Protein AF-A0A1Y1ZRS2-F1 (afdb_monomer)

Foldseek 3Di:
DDDDDDDPDDDDPDPFDADPVCRPDTDDPPDDDDAQVNLVVVLVVLVVVLVVLLVVLVVVLVVLVVVLVVCVVPVDPPQDDPVVLVVNLVSLLVNLVSLVSSLCSLVPPNHDPVSVCVCVVVVSLVSCCPRNADSVLVSLVSPPPSSLVSNVVSLVSQLVSLVVCCVRPVVPVLSSLQSQLVSLVSQLVSDDDDPVSNLVSLVRSLVSLVVSCVVVVQALVSLQSNLVSCPPPLLSNLLSLLSQLVRNHHDPCSLVVCCLSACVLCVNDDPDDSVDDDQLSSLLSQLLSCLLVVNDDVSNVVSLVSNLVCPVVVCVVCQLCLLVSLLSSLSSLVSQLQSSVDVLRPLVVLVVVVVCVVVVHDPDPDDDDNDDPPSNCPSNLSSCCSNQSSLVSLLLPPPRPSSVNNNLSVVVVCLVVLVSVLVVCVVSVHDVLVNVLSVLSVPPPPPPPDPPPDPDDDDDDPPPPPPDVPVVVVSSLSSVLSSLVSNCVVDPVNVDPVSVVVSVVSVVVVVVVVPDDDDDDDPDDDDD

Radius of gyration: 30.7 Å; Cα contacts (8 Å, |Δi|>4): 451; chains: 1; bounding box: 69×71×108 Å

Nearest PDB structures (foldseek):
  7ajl-assembly1_AAA  TM=1.093E-01  e=3.041E+00  Mus musculus

Structure (mmCIF, N/CA/C/O backbone):
data_AF-A0A1Y1ZRS2-F1
#
_entry.id   AF-A0A1Y1ZRS2-F1
#
loop_
_atom_site.group_PDB
_atom_site.id
_atom_site.type_symbol
_atom_site.label_atom_id
_atom_site.label_alt_id
_atom_site.label_comp_id
_atom_site.label_asym_id
_atom_site.label_entity_id
_atom_site.label_seq_id
_atom_site.pdbx_PDB_ins_code
_atom_site.Cartn_x
_atom_site.Cartn_y
_atom_site.Cartn_z
_atom_site.occupancy
_atom_site.B_iso_or_equiv
_atom_site.auth_seq_id
_atom_site.auth_comp_id
_atom_site.auth_asym_id
_atom_site.auth_atom_id
_atom_site.pdbx_PDB_model_num
ATOM 1 N N . MET A 1 1 ? 38.787 -7.625 -60.503 1.00 38.50 1 MET A N 1
ATOM 2 C CA . MET A 1 1 ? 38.310 -6.746 -59.415 1.00 38.50 1 MET A CA 1
ATOM 3 C C . MET A 1 1 ? 37.229 -7.522 -58.688 1.00 38.50 1 MET A C 1
ATOM 5 O O . MET A 1 1 ? 36.082 -7.501 -59.104 1.00 38.50 1 MET A O 1
ATOM 9 N N . GLU A 1 2 ? 37.637 -8.298 -57.689 1.00 30.05 2 GLU A N 1
ATOM 10 C CA . GLU A 1 2 ? 36.746 -9.079 -56.831 1.00 30.05 2 GLU A CA 1
ATOM 11 C C . GLU A 1 2 ? 36.833 -8.502 -55.417 1.00 30.05 2 GLU A C 1
ATOM 13 O O . GLU A 1 2 ? 37.916 -8.233 -54.898 1.00 30.05 2 GLU A O 1
ATOM 18 N N . SER A 1 3 ? 35.666 -8.236 -54.846 1.00 28.27 3 SER A N 1
ATOM 19 C CA . SER A 1 3 ? 35.430 -7.709 -53.504 1.00 28.27 3 SER A CA 1
ATOM 20 C C . SER A 1 3 ? 35.756 -8.744 -52.415 1.00 28.27 3 SER A C 1
ATOM 22 O O . SER A 1 3 ? 35.390 -9.908 -52.588 1.00 28.27 3 SER A O 1
ATOM 24 N N . PRO A 1 4 ? 36.347 -8.366 -51.264 1.00 35.00 4 PRO A N 1
ATOM 25 C CA . PRO A 1 4 ? 36.578 -9.309 -50.177 1.00 35.00 4 PRO A CA 1
ATOM 26 C C . PRO A 1 4 ? 35.286 -9.565 -49.384 1.00 35.00 4 PRO A C 1
ATOM 28 O O . PRO A 1 4 ? 34.608 -8.631 -48.956 1.00 35.00 4 PRO A O 1
ATOM 31 N N . GLN A 1 5 ? 34.966 -10.844 -49.167 1.00 31.56 5 GLN A N 1
ATOM 32 C CA . GLN A 1 5 ? 33.966 -11.300 -48.196 1.00 31.56 5 GLN A CA 1
ATOM 33 C C . GLN A 1 5 ? 34.457 -11.093 -46.748 1.00 31.56 5 GLN A C 1
ATOM 35 O O . GLN A 1 5 ? 35.660 -11.180 -46.495 1.00 31.56 5 GLN A O 1
ATOM 40 N N . PRO A 1 6 ? 33.555 -10.877 -45.772 1.00 34.75 6 PRO A N 1
ATOM 41 C CA . PRO A 1 6 ? 33.930 -10.724 -44.372 1.00 34.75 6 PRO A CA 1
ATOM 42 C C . PRO A 1 6 ? 34.241 -12.081 -43.721 1.00 34.75 6 PRO A C 1
ATOM 44 O O . PRO A 1 6 ? 33.415 -12.995 -43.690 1.00 34.75 6 PRO A O 1
ATOM 47 N N . THR A 1 7 ? 35.440 -12.196 -43.155 1.00 30.86 7 THR A N 1
ATOM 48 C CA . THR A 1 7 ? 35.929 -13.363 -42.416 1.00 30.86 7 THR A CA 1
ATOM 49 C C . THR A 1 7 ? 35.146 -13.540 -41.112 1.00 30.86 7 THR A C 1
ATOM 51 O O . THR A 1 7 ? 35.403 -12.876 -40.109 1.00 30.86 7 THR A O 1
ATOM 54 N N . ARG A 1 8 ? 34.186 -14.468 -41.099 1.00 33.16 8 ARG A N 1
ATOM 55 C CA . ARG A 1 8 ? 33.552 -14.968 -39.873 1.00 33.16 8 ARG A CA 1
ATOM 56 C C . ARG A 1 8 ? 34.596 -15.797 -39.117 1.00 33.16 8 ARG A C 1
ATOM 58 O O . ARG A 1 8 ? 34.871 -16.930 -39.502 1.00 33.16 8 ARG A O 1
ATOM 65 N N . GLN A 1 9 ? 35.218 -15.223 -38.085 1.00 35.22 9 GLN A N 1
ATOM 66 C CA . GLN A 1 9 ? 36.127 -15.944 -37.186 1.00 35.22 9 GLN A CA 1
ATOM 67 C C . GLN A 1 9 ? 35.420 -17.192 -36.636 1.00 35.22 9 GLN A C 1
ATOM 69 O O . GLN A 1 9 ? 34.494 -17.097 -35.829 1.00 35.22 9 GLN A O 1
ATOM 74 N N . LEU A 1 10 ? 35.853 -18.370 -37.094 1.00 34.28 10 LEU A N 1
ATOM 75 C CA . LEU A 1 10 ? 35.537 -19.639 -36.456 1.00 34.28 10 LEU A CA 1
ATOM 76 C C . LEU A 1 10 ? 36.067 -19.590 -35.018 1.00 34.28 10 LEU A C 1
ATOM 78 O O . LEU A 1 10 ? 37.271 -19.446 -34.802 1.00 34.28 10 LEU A O 1
ATOM 82 N N . ARG A 1 11 ? 35.171 -19.733 -34.035 1.00 34.66 11 ARG A N 1
ATOM 83 C CA . ARG A 1 11 ? 35.558 -20.115 -32.672 1.00 34.66 11 ARG A CA 1
ATOM 84 C C . ARG A 1 11 ? 36.369 -21.408 -32.768 1.00 34.66 11 ARG A C 1
ATOM 86 O O . ARG A 1 11 ? 35.860 -22.417 -33.247 1.00 34.66 11 ARG A O 1
ATOM 93 N N . LEU A 1 12 ? 37.618 -21.349 -32.319 1.00 38.22 12 LEU A N 1
ATOM 94 C CA . LEU A 1 12 ? 38.467 -22.509 -32.080 1.00 38.22 12 LEU A CA 1
ATOM 95 C C . LEU A 1 12 ? 37.709 -23.516 -31.202 1.00 38.22 12 LEU A C 1
ATOM 97 O O . LEU A 1 12 ? 37.291 -23.183 -30.095 1.00 38.22 12 LEU A O 1
ATOM 101 N N . LEU A 1 13 ? 37.530 -24.737 -31.706 1.00 39.84 13 LEU A N 1
ATOM 102 C CA . LEU A 1 13 ? 37.181 -25.901 -30.897 1.00 39.84 13 LEU A CA 1
ATOM 103 C C . LEU A 1 13 ? 38.354 -26.145 -29.935 1.00 39.84 13 LEU A C 1
ATOM 105 O O . LEU A 1 13 ? 39.411 -26.610 -30.360 1.00 39.84 13 LEU A O 1
ATOM 109 N N . GLU A 1 14 ? 38.209 -25.777 -28.660 1.00 50.62 14 GLU A N 1
ATOM 110 C CA . GLU A 1 14 ? 39.170 -26.187 -27.632 1.00 50.62 14 GLU A CA 1
ATOM 111 C C . GLU A 1 14 ? 39.166 -27.727 -27.522 1.00 50.62 14 GLU A C 1
ATOM 113 O O . GLU A 1 14 ? 38.092 -28.335 -27.556 1.00 50.62 14 GLU A O 1
ATOM 118 N N . PRO A 1 15 ? 40.335 -28.385 -27.386 1.00 53.47 15 PRO A N 1
ATOM 119 C CA . PRO A 1 15 ? 40.396 -29.830 -27.188 1.00 53.47 15 PRO A CA 1
ATOM 120 C C . PRO A 1 15 ? 39.608 -30.226 -25.936 1.00 53.47 15 PRO A C 1
ATOM 122 O O . PRO A 1 15 ? 39.840 -29.663 -24.865 1.00 53.47 15 PRO A O 1
ATOM 125 N N . GLN A 1 16 ? 38.703 -31.203 -26.058 1.00 56.06 16 GLN A N 1
ATOM 126 C CA . GLN A 1 16 ? 37.987 -31.787 -24.921 1.00 56.06 16 GLN A CA 1
ATOM 127 C C . GLN A 1 16 ? 39.010 -32.360 -23.931 1.00 56.06 16 GLN A C 1
ATOM 129 O O . GLN A 1 16 ? 39.663 -33.368 -24.201 1.00 56.06 16 GLN A O 1
ATOM 134 N N . ARG A 1 17 ? 39.204 -31.674 -22.802 1.00 58.00 17 ARG A N 1
ATOM 135 C CA . ARG A 1 17 ? 40.087 -32.130 -21.726 1.00 58.00 17 ARG A CA 1
ATOM 136 C C . ARG A 1 17 ? 39.288 -33.049 -20.805 1.00 58.00 17 ARG A C 1
ATOM 138 O O . ARG A 1 17 ? 38.226 -32.668 -20.320 1.00 58.00 17 ARG A O 1
ATOM 145 N N . TYR A 1 18 ? 39.822 -34.236 -20.548 1.00 62.06 18 TYR A N 1
ATOM 146 C CA . TYR A 1 18 ? 39.264 -35.210 -19.612 1.00 62.06 18 TYR A CA 1
ATOM 147 C C . TYR A 1 18 ? 40.159 -35.288 -18.369 1.00 62.06 18 TYR A C 1
ATOM 149 O O . TYR A 1 18 ? 41.384 -35.286 -18.501 1.00 62.06 18 TYR A O 1
ATOM 157 N N . ASP A 1 19 ? 39.568 -35.350 -17.169 1.00 64.88 19 ASP A N 1
ATOM 158 C CA . ASP A 1 19 ? 40.315 -35.712 -15.956 1.00 64.88 19 ASP A CA 1
ATOM 159 C C . ASP A 1 19 ? 40.485 -37.242 -15.952 1.00 64.88 19 ASP A C 1
ATOM 161 O O . ASP A 1 19 ? 39.478 -37.956 -15.947 1.00 64.88 19 ASP A O 1
ATOM 165 N N . PRO A 1 20 ? 41.718 -37.782 -15.946 1.00 69.44 20 PRO A N 1
ATOM 166 C CA . PRO A 1 20 ? 41.944 -39.227 -15.947 1.00 69.44 20 PRO A CA 1
ATOM 167 C C . PRO A 1 20 ? 41.357 -39.946 -14.720 1.00 69.44 20 PRO A C 1
ATOM 169 O O . PRO A 1 20 ? 41.179 -41.161 -14.764 1.00 69.44 20 PRO A O 1
ATOM 172 N N . ARG A 1 21 ? 41.015 -39.227 -13.639 1.00 74.19 21 ARG A N 1
ATOM 173 C CA . 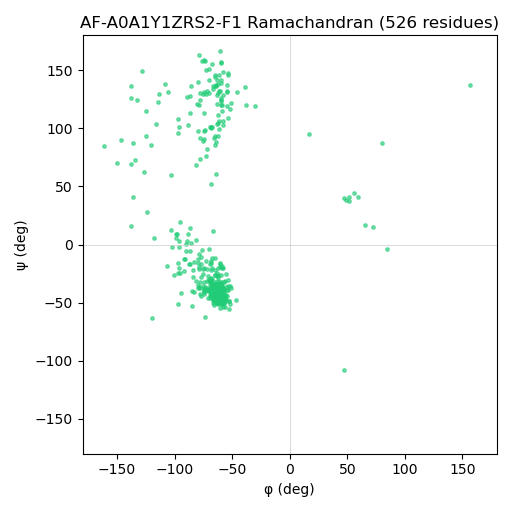ARG A 1 21 ? 40.312 -39.780 -12.466 1.00 74.19 21 ARG A CA 1
ATOM 174 C C . ARG A 1 21 ? 38.808 -39.958 -12.693 1.00 74.19 21 ARG A C 1
ATOM 176 O O . ARG A 1 21 ? 38.189 -40.749 -11.990 1.00 74.19 21 ARG A O 1
ATOM 183 N N . TYR A 1 22 ? 38.229 -39.248 -13.663 1.00 74.25 22 TYR A N 1
ATOM 184 C CA . TYR A 1 22 ? 36.795 -39.253 -13.966 1.00 74.25 22 TYR A CA 1
ATOM 185 C C . TYR A 1 22 ? 36.551 -39.287 -15.487 1.00 74.25 22 TYR A C 1
ATOM 187 O O . TYR A 1 22 ? 36.058 -38.318 -16.064 1.00 74.25 22 TYR A O 1
ATOM 195 N N . PRO A 1 23 ? 36.857 -40.410 -16.158 1.00 65.19 23 PRO A N 1
ATOM 196 C CA . PRO A 1 23 ? 36.870 -40.507 -17.623 1.00 65.19 23 PRO A CA 1
ATOM 197 C C . PRO A 1 23 ? 35.499 -40.319 -18.302 1.00 65.19 23 PRO A C 1
ATOM 199 O O . PRO A 1 23 ? 35.442 -40.152 -19.517 1.00 65.19 23 PRO A O 1
ATOM 202 N N . GLY A 1 24 ? 34.398 -40.322 -17.541 1.00 73.56 24 GLY A N 1
ATOM 203 C CA . GLY A 1 24 ? 33.043 -40.043 -18.034 1.00 73.56 24 GLY A CA 1
ATOM 204 C C . GLY A 1 24 ? 32.569 -38.594 -17.857 1.00 73.56 24 GLY A C 1
ATOM 205 O O . GLY A 1 24 ? 31.453 -38.280 -18.262 1.00 73.56 24 GLY A O 1
ATOM 206 N N . LEU A 1 25 ? 33.372 -37.718 -17.241 1.00 70.75 25 LEU A N 1
ATOM 207 C CA . LEU A 1 25 ? 33.006 -36.328 -16.958 1.00 70.75 25 LEU A CA 1
ATOM 208 C C . LEU A 1 25 ? 33.886 -35.367 -17.767 1.00 70.75 25 LEU A C 1
ATOM 210 O O . LEU A 1 25 ? 35.113 -35.379 -17.666 1.00 70.75 25 LEU A O 1
ATOM 214 N N . LEU A 1 26 ? 33.243 -34.517 -18.570 1.00 75.56 26 LEU A N 1
ATOM 215 C CA . LEU A 1 26 ? 33.909 -33.426 -19.278 1.00 75.56 26 LEU A CA 1
ATOM 216 C C . LEU A 1 26 ? 34.349 -32.361 -18.266 1.00 75.56 26 LEU A C 1
ATOM 218 O O . LEU A 1 26 ? 33.545 -31.918 -17.444 1.00 75.56 26 LEU A O 1
ATOM 222 N N . LEU A 1 27 ? 35.613 -31.931 -18.336 1.00 69.50 27 LEU A N 1
ATOM 223 C CA . LEU A 1 27 ? 36.078 -30.786 -17.554 1.00 69.50 27 LEU A CA 1
ATOM 224 C C . LEU A 1 27 ? 35.322 -29.529 -17.993 1.00 69.50 27 LEU A C 1
ATOM 226 O O . LEU A 1 27 ? 35.074 -29.333 -19.186 1.00 69.50 27 LEU A O 1
ATOM 230 N N . GLN A 1 28 ? 34.973 -28.666 -17.033 1.00 65.94 28 GLN A N 1
ATOM 231 C CA . GLN A 1 28 ? 34.418 -27.357 -17.366 1.00 65.94 28 GLN A CA 1
ATOM 232 C C . GLN A 1 28 ? 35.379 -26.630 -18.326 1.00 65.94 28 GLN A C 1
ATOM 234 O O . GLN A 1 28 ? 36.585 -26.595 -18.055 1.00 65.94 28 GLN A O 1
ATOM 239 N N . PRO A 1 29 ? 34.878 -26.066 -19.444 1.00 70.81 29 PRO A N 1
ATOM 240 C CA . PRO A 1 29 ? 35.683 -25.228 -20.325 1.00 70.81 29 PRO A CA 1
ATOM 241 C C . PRO A 1 29 ? 36.343 -24.104 -19.526 1.00 70.81 29 PRO A C 1
ATOM 243 O O . PRO A 1 29 ? 35.757 -23.611 -18.560 1.00 70.81 29 PRO A O 1
ATOM 246 N N . ASN A 1 30 ? 37.541 -23.671 -19.926 1.00 60.16 30 ASN A N 1
ATOM 247 C CA . ASN A 1 30 ? 38.235 -22.586 -19.236 1.00 60.16 30 ASN A CA 1
ATOM 248 C C . ASN A 1 30 ? 37.442 -21.277 -19.386 1.00 60.16 30 ASN A C 1
ATOM 250 O O . ASN A 1 30 ? 37.628 -20.529 -20.347 1.00 60.16 30 ASN A O 1
ATOM 254 N N . SER A 1 31 ? 36.579 -20.957 -18.425 1.00 66.69 31 SER A N 1
ATOM 255 C CA . SER A 1 31 ? 35.955 -19.642 -18.344 1.00 66.69 31 SER A CA 1
ATOM 256 C C . SER A 1 31 ? 37.002 -18.653 -17.835 1.00 66.69 31 SER A C 1
ATOM 258 O O . SER A 1 31 ? 37.261 -18.576 -16.632 1.00 66.69 31 SER A O 1
ATOM 260 N N . ARG A 1 32 ? 37.649 -17.903 -18.736 1.00 69.56 32 ARG A N 1
ATOM 261 C CA . ARG A 1 32 ? 38.463 -16.756 -18.309 1.00 69.56 32 ARG A CA 1
ATOM 262 C C . ARG A 1 32 ? 37.538 -15.773 -17.576 1.00 69.56 32 ARG A C 1
ATOM 264 O O . ARG A 1 32 ? 36.533 -15.377 -18.168 1.00 69.56 32 ARG A O 1
ATOM 271 N N . PRO A 1 33 ? 37.831 -15.393 -16.321 1.00 76.81 33 PRO A N 1
ATOM 272 C CA . PRO A 1 33 ? 36.988 -14.454 -15.594 1.00 76.81 33 PRO A CA 1
ATOM 273 C C . PRO A 1 33 ? 37.004 -13.095 -16.303 1.00 76.81 33 PRO A C 1
ATOM 275 O O . PRO A 1 33 ? 38.060 -12.633 -16.738 1.00 76.81 33 PRO A O 1
ATOM 278 N N . ILE A 1 34 ? 35.834 -12.464 -16.430 1.00 85.44 34 ILE A N 1
ATOM 279 C CA . ILE A 1 34 ? 35.708 -11.125 -17.019 1.00 85.44 34 ILE A CA 1
ATOM 280 C C . ILE A 1 34 ? 36.504 -10.107 -16.192 1.00 85.44 34 ILE A C 1
ATOM 282 O O . ILE A 1 34 ? 36.398 -10.080 -14.960 1.00 85.44 34 ILE A O 1
ATOM 286 N N . SER A 1 35 ? 37.310 -9.272 -16.855 1.00 89.31 35 SER A N 1
ATOM 287 C CA . SER A 1 35 ? 38.054 -8.214 -16.166 1.00 89.31 35 SER A CA 1
ATOM 288 C C . SER A 1 35 ? 37.143 -7.035 -15.805 1.00 89.31 35 SER A C 1
ATOM 290 O O . SER A 1 35 ? 36.103 -6.814 -16.428 1.00 89.31 35 SER A O 1
ATOM 292 N N . GLN A 1 36 ? 37.542 -6.235 -14.812 1.00 91.19 36 GLN A N 1
ATOM 293 C CA . GLN A 1 36 ? 36.793 -5.027 -14.437 1.00 91.19 36 GLN A CA 1
ATOM 294 C C . GLN A 1 36 ? 36.692 -4.020 -15.588 1.00 91.19 36 GLN A C 1
ATOM 296 O O . GLN A 1 36 ? 35.658 -3.379 -15.752 1.00 91.19 36 GLN A O 1
ATOM 301 N N . GLU A 1 37 ? 37.747 -3.897 -16.391 1.00 90.88 37 GLU A N 1
ATOM 302 C CA . GLU A 1 37 ? 37.790 -2.999 -17.547 1.00 90.88 37 GLU A CA 1
ATOM 303 C C . GLU A 1 37 ? 36.840 -3.459 -18.654 1.00 90.88 37 GLU A C 1
ATOM 305 O O . GLU A 1 37 ? 36.079 -2.650 -19.187 1.00 90.88 37 GLU A O 1
ATOM 310 N N . GLN A 1 38 ? 36.826 -4.765 -18.948 1.00 92.69 38 GLN A N 1
ATOM 311 C CA . GLN A 1 38 ? 35.884 -5.350 -19.900 1.00 92.69 38 GLN A CA 1
ATOM 312 C C . GLN A 1 38 ? 34.450 -5.119 -19.431 1.00 92.69 38 GLN A C 1
ATOM 314 O O . GLN A 1 38 ? 33.648 -4.558 -20.171 1.00 92.69 38 GLN A O 1
ATOM 319 N N . LEU A 1 39 ? 34.146 -5.433 -18.173 1.00 93.88 39 LEU A N 1
ATOM 320 C CA . LEU A 1 39 ? 32.812 -5.221 -17.621 1.00 93.88 39 LEU A CA 1
ATOM 321 C C . LEU A 1 39 ? 32.394 -3.740 -17.640 1.00 93.88 39 LEU A C 1
ATOM 323 O O . LEU A 1 39 ? 31.247 -3.426 -17.949 1.00 93.88 39 LEU A O 1
ATOM 327 N N . ALA A 1 40 ? 33.315 -2.813 -17.363 1.00 94.56 40 ALA A N 1
ATOM 328 C CA . ALA A 1 40 ? 33.042 -1.381 -17.464 1.00 94.56 40 ALA A CA 1
ATOM 329 C C . ALA A 1 40 ? 32.733 -0.946 -18.908 1.00 94.56 40 ALA A C 1
ATOM 331 O O . ALA A 1 40 ? 31.838 -0.122 -19.115 1.00 94.56 40 ALA A O 1
ATOM 332 N N . SER A 1 41 ? 33.435 -1.501 -19.904 1.00 94.88 41 SER A N 1
ATOM 333 C CA . SER A 1 41 ? 33.127 -1.250 -21.318 1.00 94.88 41 SER A CA 1
ATOM 334 C C . SER A 1 41 ? 31.765 -1.812 -21.733 1.00 94.88 41 SER A C 1
ATOM 336 O O . SER A 1 41 ? 31.012 -1.105 -22.404 1.00 94.88 41 SER A O 1
ATOM 338 N N . GLU A 1 42 ? 31.402 -3.006 -21.255 1.00 95.06 42 GLU A N 1
ATOM 339 C CA . GLU A 1 42 ? 30.095 -3.621 -21.512 1.00 95.06 42 GLU A CA 1
ATOM 340 C C . GLU A 1 42 ? 28.961 -2.787 -20.911 1.00 95.06 42 GLU A C 1
ATOM 342 O O . GLU A 1 42 ? 28.048 -2.379 -21.625 1.00 95.06 42 GLU A O 1
ATOM 347 N N . VAL A 1 43 ? 29.054 -2.411 -19.629 1.00 96.38 43 VAL A N 1
ATOM 348 C CA . VAL A 1 43 ? 28.047 -1.551 -18.978 1.00 96.38 43 VAL A CA 1
ATOM 349 C C . VAL A 1 43 ? 27.890 -0.218 -19.710 1.00 96.38 43 VAL A C 1
ATOM 351 O O . VAL A 1 43 ? 26.774 0.284 -19.848 1.00 96.38 43 VAL A O 1
ATOM 354 N N . LYS A 1 44 ? 28.987 0.368 -20.205 1.00 96.19 44 LYS A N 1
ATOM 355 C CA . LYS A 1 44 ? 28.935 1.610 -20.987 1.00 96.19 44 LYS A CA 1
ATOM 356 C C . LYS A 1 44 ? 28.218 1.415 -22.327 1.00 96.19 44 LYS A C 1
ATOM 358 O O . LYS A 1 44 ? 27.447 2.291 -22.717 1.00 96.19 44 LYS A O 1
ATOM 363 N N . SER A 1 45 ? 28.468 0.299 -23.011 1.00 96.75 45 SER A N 1
ATOM 364 C CA . SER A 1 45 ? 27.809 -0.061 -24.272 1.00 96.75 45 SER A CA 1
ATOM 365 C C . SER A 1 45 ? 26.306 -0.277 -24.072 1.00 96.75 45 SER A C 1
ATOM 367 O O . SER A 1 45 ? 25.501 0.384 -24.730 1.00 96.75 45 SER A O 1
ATOM 369 N N . ILE A 1 46 ? 25.930 -1.092 -23.079 1.00 97.19 46 ILE A N 1
ATOM 370 C CA . ILE A 1 46 ? 24.530 -1.347 -22.703 1.00 97.19 46 ILE A CA 1
ATOM 371 C C . ILE A 1 46 ? 23.833 -0.030 -22.357 1.00 97.19 46 ILE A C 1
ATOM 373 O O . ILE A 1 46 ? 22.752 0.258 -22.855 1.00 97.19 46 ILE A O 1
ATOM 377 N N . TYR A 1 47 ? 24.471 0.838 -21.566 1.00 97.94 47 TYR A N 1
ATOM 378 C CA . TYR A 1 47 ? 23.881 2.128 -21.211 1.00 97.94 47 TYR A CA 1
ATOM 379 C C . TYR A 1 47 ? 23.600 3.025 -22.429 1.00 97.94 47 TYR A C 1
ATOM 381 O O . TYR A 1 47 ? 22.582 3.723 -22.470 1.00 97.94 47 TYR A O 1
ATOM 389 N N . ALA A 1 48 ? 24.477 3.010 -23.436 1.00 97.31 48 ALA A N 1
ATOM 390 C CA . ALA A 1 48 ? 24.265 3.750 -24.677 1.00 97.31 48 ALA A CA 1
ATOM 391 C C . ALA A 1 48 ? 23.084 3.184 -25.491 1.00 97.31 48 ALA A C 1
ATOM 393 O O . ALA A 1 48 ? 22.264 3.956 -25.987 1.00 97.31 48 ALA A O 1
ATOM 394 N N . GLY A 1 49 ? 22.955 1.855 -25.578 1.00 96.69 49 GLY A N 1
ATOM 395 C CA . GLY A 1 49 ? 21.798 1.197 -26.198 1.00 96.69 49 GLY A CA 1
ATOM 396 C C . GLY A 1 49 ? 20.493 1.504 -25.459 1.00 96.69 49 GLY A C 1
ATOM 397 O O . GLY A 1 49 ? 19.546 2.024 -26.049 1.00 96.69 49 GLY A O 1
ATOM 398 N N . LEU A 1 50 ? 20.483 1.299 -24.142 1.00 98.06 50 LEU A N 1
ATOM 399 C CA . LEU A 1 50 ? 19.360 1.573 -23.246 1.00 98.06 50 LEU A CA 1
ATOM 400 C C . LEU A 1 50 ? 18.838 3.001 -23.407 1.00 98.06 50 LEU A C 1
ATOM 402 O O . LEU A 1 50 ? 17.645 3.202 -23.610 1.00 98.06 50 LEU A O 1
ATOM 406 N N . THR A 1 51 ? 19.718 4.003 -23.352 1.00 98.06 51 THR A N 1
ATOM 407 C CA . THR A 1 51 ? 19.320 5.418 -23.477 1.00 98.06 51 THR A CA 1
ATOM 408 C C . THR A 1 51 ? 18.713 5.745 -24.841 1.00 98.06 51 THR A C 1
ATOM 410 O O . THR A 1 51 ? 17.768 6.536 -24.918 1.00 98.06 51 THR A O 1
ATOM 413 N N . MET A 1 52 ? 19.193 5.112 -25.915 1.00 97.75 52 MET A N 1
ATOM 414 C CA . MET A 1 52 ? 18.605 5.246 -27.249 1.00 97.75 52 MET A CA 1
ATOM 415 C C . MET A 1 52 ? 17.187 4.662 -27.298 1.00 97.75 52 MET A C 1
ATOM 417 O O . MET A 1 52 ? 16.262 5.327 -27.774 1.00 97.75 52 MET A O 1
ATOM 421 N N . VAL A 1 53 ? 17.001 3.444 -26.782 1.00 98.19 53 VAL A N 1
ATOM 422 C CA . VAL A 1 53 ? 15.690 2.777 -26.754 1.00 98.19 53 VAL A CA 1
ATOM 423 C C . VAL A 1 53 ? 14.719 3.522 -25.833 1.00 98.19 53 VAL A C 1
ATOM 425 O O . VAL A 1 53 ? 13.569 3.733 -26.211 1.00 98.19 53 VAL A O 1
ATOM 428 N N . GLU A 1 54 ? 15.175 3.995 -24.674 1.00 98.50 54 GLU A N 1
ATOM 429 C CA . GLU A 1 54 ? 14.373 4.781 -23.729 1.00 98.50 54 GLU A CA 1
ATOM 430 C C . GLU A 1 54 ? 13.873 6.078 -24.367 1.00 98.50 54 GLU A C 1
ATOM 432 O O . GLU A 1 54 ? 12.679 6.377 -24.319 1.00 98.50 54 GLU A O 1
ATOM 437 N N . THR A 1 55 ? 14.760 6.814 -25.043 1.00 98.31 55 THR A N 1
ATOM 438 C CA . THR A 1 55 ? 14.390 8.040 -25.764 1.00 98.31 55 THR A CA 1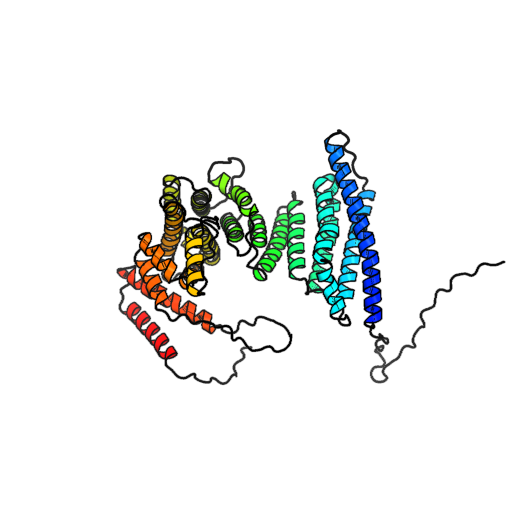
ATOM 439 C C . THR A 1 55 ? 13.329 7.751 -26.825 1.00 98.31 55 THR A C 1
ATOM 441 O O . THR A 1 55 ? 12.371 8.515 -26.977 1.00 98.31 55 THR A O 1
ATOM 444 N N . LYS A 1 56 ? 13.460 6.621 -27.530 1.00 97.94 56 LYS A N 1
ATOM 445 C CA . LYS A 1 56 ? 12.475 6.183 -28.521 1.00 97.94 56 LYS A CA 1
ATOM 446 C C . LYS A 1 56 ? 11.125 5.847 -27.880 1.00 97.94 56 LYS A C 1
ATOM 448 O O . LYS A 1 56 ? 10.115 6.309 -28.401 1.00 97.94 56 LYS A O 1
ATOM 453 N N . CYS A 1 57 ? 11.099 5.118 -26.761 1.00 98.06 57 CYS A N 1
ATOM 454 C CA . CYS A 1 57 ? 9.863 4.816 -26.023 1.00 98.06 57 CYS A CA 1
ATOM 455 C C . CYS A 1 57 ? 9.153 6.106 -25.602 1.00 98.06 57 CYS A C 1
ATOM 457 O O . CYS A 1 57 ? 7.992 6.306 -25.937 1.00 98.06 57 CYS A O 1
ATOM 459 N N . ILE A 1 58 ? 9.881 7.041 -24.980 1.00 97.56 58 ILE A N 1
ATOM 460 C CA . ILE A 1 58 ? 9.330 8.331 -24.537 1.00 97.56 58 ILE A CA 1
ATOM 461 C C . ILE A 1 58 ? 8.708 9.108 -25.703 1.00 97.56 58 ILE A C 1
ATOM 463 O O . ILE A 1 58 ? 7.623 9.674 -25.561 1.00 97.56 58 ILE A O 1
ATOM 467 N N . HIS A 1 59 ? 9.397 9.173 -26.844 1.00 97.12 59 HIS A N 1
ATOM 468 C CA . HIS A 1 59 ? 8.903 9.897 -28.011 1.00 97.12 59 HIS A CA 1
ATOM 469 C C . HIS A 1 59 ? 7.643 9.248 -28.594 1.00 97.12 59 HIS A C 1
ATOM 471 O O . HIS A 1 59 ? 6.659 9.944 -28.846 1.00 97.12 59 HIS A O 1
ATOM 477 N N . VAL A 1 60 ? 7.664 7.924 -28.773 1.00 95.38 60 VAL A N 1
ATOM 478 C CA . VAL A 1 60 ? 6.537 7.170 -29.332 1.00 95.38 60 VAL A CA 1
ATOM 479 C C . VAL A 1 60 ? 5.324 7.239 -28.404 1.00 95.38 60 VAL A C 1
ATOM 481 O O . VAL A 1 60 ? 4.247 7.601 -28.870 1.00 95.38 60 VAL A O 1
ATOM 484 N N . ASP A 1 61 ? 5.490 7.004 -27.102 1.00 94.31 61 ASP A N 1
ATOM 485 C CA . ASP A 1 61 ? 4.400 7.084 -26.121 1.00 94.31 61 ASP A CA 1
ATOM 486 C C . ASP A 1 61 ? 3.776 8.475 -26.075 1.00 94.31 61 ASP A C 1
ATOM 488 O O . ASP A 1 61 ? 2.554 8.615 -26.016 1.00 94.31 61 ASP A O 1
ATOM 492 N N . ARG A 1 62 ? 4.601 9.526 -26.143 1.00 92.94 62 ARG A N 1
ATOM 493 C CA . ARG A 1 62 ? 4.107 10.905 -26.177 1.00 92.94 62 ARG A CA 1
ATOM 494 C C . ARG A 1 62 ? 3.297 11.181 -27.440 1.00 92.94 62 ARG A C 1
ATOM 496 O O . ARG A 1 62 ? 2.234 11.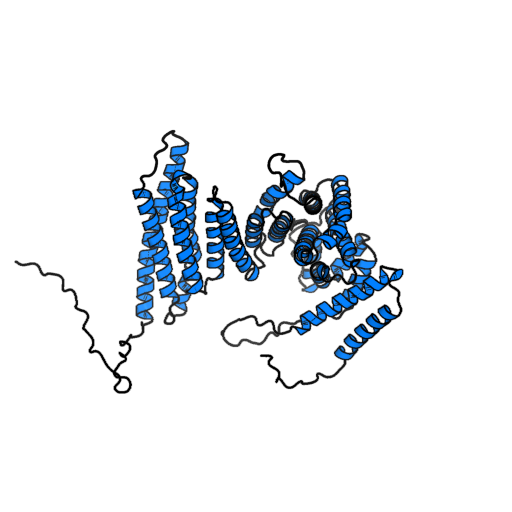785 -27.331 1.00 92.94 62 ARG A O 1
ATOM 503 N N . ALA A 1 63 ? 3.772 10.732 -28.601 1.00 91.56 63 ALA A N 1
ATOM 504 C CA . ALA A 1 63 ? 3.050 10.885 -29.861 1.00 91.56 63 ALA A CA 1
ATOM 505 C C . ALA A 1 63 ? 1.706 10.136 -29.834 1.00 91.56 63 ALA A C 1
ATOM 507 O O . ALA A 1 63 ? 0.685 10.682 -30.243 1.00 91.56 63 ALA A O 1
ATOM 508 N N . GLN A 1 64 ? 1.681 8.918 -29.283 1.00 89.88 64 GLN A N 1
ATOM 509 C CA . GLN A 1 64 ? 0.447 8.143 -29.129 1.00 89.88 64 GLN A CA 1
ATOM 510 C C . GLN A 1 64 ? -0.523 8.794 -28.134 1.00 89.88 64 GLN A C 1
ATOM 512 O O . GLN A 1 64 ? -1.717 8.880 -28.404 1.00 89.88 64 GLN A O 1
ATOM 517 N N . ALA A 1 65 ? -0.027 9.304 -27.005 1.00 87.31 65 ALA A N 1
ATOM 518 C CA . ALA A 1 65 ? -0.853 9.997 -26.019 1.00 87.31 65 ALA A CA 1
ATOM 519 C C . ALA A 1 65 ? -1.442 11.318 -26.552 1.00 87.31 65 ALA A C 1
ATOM 521 O O . ALA A 1 65 ? -2.563 11.673 -26.185 1.00 87.31 65 ALA A O 1
ATOM 522 N N . GLN A 1 66 ? -0.709 12.033 -27.411 1.00 85.69 66 GLN A N 1
ATOM 523 C CA . GLN A 1 66 ? -1.210 13.224 -28.107 1.00 85.69 66 GLN A CA 1
ATOM 524 C C . GLN A 1 66 ? -2.317 12.859 -29.096 1.00 85.69 66 GLN A C 1
ATOM 526 O O . GLN A 1 66 ? -3.394 13.436 -29.017 1.00 85.69 66 GLN A O 1
ATOM 531 N N . ALA A 1 67 ? -2.113 11.820 -29.912 1.00 82.38 67 ALA A N 1
ATOM 532 C CA . ALA A 1 67 ? -3.141 11.336 -30.831 1.00 82.38 67 ALA A CA 1
ATOM 533 C C . ALA A 1 67 ? -4.444 10.940 -30.108 1.00 82.38 67 ALA A C 1
ATOM 535 O O . ALA A 1 67 ? -5.526 11.247 -30.589 1.00 82.38 67 ALA A O 1
ATOM 536 N N . VAL A 1 68 ? -4.356 10.326 -28.918 1.00 76.88 68 VAL A N 1
ATOM 537 C CA . VAL A 1 68 ? -5.539 10.021 -28.080 1.00 76.88 68 VAL A CA 1
ATOM 538 C C . VAL A 1 68 ? -6.276 11.295 -27.643 1.00 76.88 68 VAL A C 1
ATOM 540 O O . VAL A 1 68 ? -7.497 11.291 -27.532 1.00 76.88 68 VAL A O 1
ATOM 543 N N . SER A 1 69 ? -5.538 12.366 -27.342 1.00 72.06 69 SER A N 1
ATOM 544 C CA . SER A 1 69 ? -6.119 13.618 -26.841 1.00 72.06 69 SER A CA 1
ATOM 545 C C . SER A 1 69 ? -6.824 14.378 -27.966 1.00 72.06 69 SER A C 1
ATOM 547 O O . SER A 1 69 ? -7.953 14.821 -27.785 1.00 72.06 69 SER A O 1
ATOM 549 N N . ASP A 1 70 ? -6.210 14.437 -29.148 1.00 65.88 70 ASP A N 1
ATOM 550 C CA . ASP A 1 70 ? -6.770 15.120 -30.320 1.00 65.88 70 ASP A CA 1
ATOM 551 C C . ASP A 1 70 ? -8.011 14.390 -30.883 1.00 65.88 70 ASP A C 1
ATOM 553 O O . ASP A 1 70 ? -8.952 15.024 -31.359 1.00 65.88 70 ASP A O 1
ATOM 557 N N . GLU A 1 71 ? -8.075 13.057 -30.766 1.00 59.94 71 GLU A N 1
ATOM 558 C CA . GLU A 1 71 ? -9.260 12.252 -31.120 1.00 59.94 71 GLU A CA 1
ATOM 559 C C . GLU A 1 71 ? -10.454 12.461 -30.174 1.00 59.94 71 GLU A C 1
ATOM 561 O O . GLU A 1 71 ? -11.580 12.116 -30.522 1.00 59.94 71 GLU A O 1
ATOM 566 N N . SER A 1 72 ? -10.252 13.030 -28.980 1.00 55.16 72 SER A N 1
ATOM 567 C CA . SER A 1 72 ? -11.374 13.363 -28.092 1.00 55.16 72 SER A CA 1
ATOM 568 C C . SER A 1 72 ? -12.129 14.634 -28.516 1.00 55.16 72 SER A C 1
ATOM 570 O O . SER A 1 72 ? -13.286 14.797 -28.131 1.00 55.16 72 SER A O 1
ATOM 572 N N . ASP A 1 73 ? -11.525 15.470 -29.374 1.00 53.97 73 ASP A N 1
ATOM 573 C CA . ASP A 1 73 ? -12.124 16.695 -29.931 1.00 53.97 73 ASP A CA 1
ATOM 574 C C . ASP A 1 73 ? -12.743 16.495 -31.332 1.00 53.97 73 ASP A C 1
ATOM 576 O O . ASP A 1 73 ? -13.553 17.307 -31.787 1.00 53.97 73 ASP A O 1
ATOM 580 N N . VAL A 1 74 ? -12.415 15.399 -32.026 1.00 52.56 74 VAL A N 1
ATOM 581 C CA . VAL A 1 74 ? -12.944 15.071 -33.359 1.00 52.56 74 VAL A CA 1
ATOM 582 C C . VAL A 1 74 ? -13.402 13.620 -33.359 1.00 52.56 74 VAL A C 1
ATOM 584 O O . VAL A 1 74 ? -12.621 12.730 -33.067 1.00 52.56 74 VAL A O 1
ATOM 587 N N . ASN A 1 75 ? -14.667 13.374 -33.711 1.00 45.19 75 ASN A N 1
ATOM 588 C CA . ASN A 1 75 ? -15.328 12.062 -33.753 1.00 45.19 75 ASN A CA 1
ATOM 589 C C . ASN A 1 75 ? -14.710 11.093 -34.799 1.00 45.19 75 ASN A C 1
ATOM 591 O O . ASN A 1 75 ? -15.378 10.674 -35.746 1.00 45.19 75 ASN A O 1
ATOM 595 N N . CYS A 1 76 ? -13.428 10.750 -34.658 1.00 45.34 76 CYS A N 1
ATOM 596 C CA . CYS A 1 76 ? -12.693 9.753 -35.425 1.00 45.34 76 CYS A CA 1
ATOM 597 C C . CYS A 1 76 ? -12.083 8.742 -34.448 1.00 45.34 76 CYS A C 1
ATOM 599 O O . CYS A 1 76 ? -11.001 8.919 -33.901 1.00 45.34 76 CYS A O 1
ATOM 601 N N . ASN A 1 77 ? -12.818 7.658 -34.217 1.00 50.16 77 ASN A N 1
ATOM 602 C CA . ASN A 1 77 ? -12.357 6.524 -33.429 1.00 50.16 77 ASN A CA 1
ATOM 603 C C . ASN A 1 77 ? -11.401 5.674 -34.289 1.00 50.16 77 ASN A C 1
ATOM 605 O O . ASN A 1 77 ? -11.796 4.637 -34.836 1.00 50.16 77 ASN A O 1
ATOM 609 N N . THR A 1 78 ? -10.176 6.157 -34.514 1.00 61.06 78 THR A N 1
ATOM 610 C CA . THR A 1 78 ? -9.180 5.454 -35.332 1.00 61.06 78 THR A CA 1
ATOM 611 C C . THR A 1 78 ? -8.562 4.331 -34.506 1.00 61.06 78 THR A C 1
ATOM 613 O O . THR A 1 78 ? -7.590 4.517 -33.779 1.00 61.06 78 THR A O 1
ATOM 616 N N . LYS A 1 79 ? -9.157 3.138 -34.601 1.00 68.88 79 LYS A N 1
ATOM 617 C CA . LYS A 1 79 ? -8.625 1.924 -33.970 1.00 68.88 79 LYS A CA 1
ATOM 618 C C . LYS A 1 79 ? -7.177 1.693 -34.390 1.00 68.88 79 LYS A C 1
ATOM 620 O O . LYS A 1 79 ? -6.850 1.737 -35.581 1.00 68.88 79 LYS A O 1
ATOM 625 N N . LEU A 1 80 ? -6.317 1.421 -33.417 1.00 79.44 80 LEU A N 1
ATOM 626 C CA . LEU A 1 80 ? -4.910 1.136 -33.670 1.00 79.44 80 LEU A CA 1
ATOM 627 C C . LEU A 1 80 ? -4.792 -0.280 -34.236 1.00 79.44 80 LEU A C 1
ATOM 629 O O . LEU A 1 80 ? -5.333 -1.241 -33.689 1.00 79.44 80 LEU A O 1
ATOM 633 N N . ALA A 1 81 ? -4.073 -0.422 -35.350 1.00 84.94 81 ALA A N 1
ATOM 634 C CA . ALA A 1 81 ? -3.905 -1.723 -35.984 1.00 84.94 81 ALA A CA 1
ATOM 635 C C . ALA A 1 81 ? -3.230 -2.726 -35.018 1.00 84.94 81 ALA A C 1
ATOM 637 O O . ALA A 1 81 ? -2.280 -2.352 -34.324 1.00 84.94 81 ALA A O 1
ATOM 638 N N . PRO A 1 82 ? -3.634 -4.012 -35.006 1.00 88.88 82 PRO A N 1
ATOM 639 C CA . PRO A 1 82 ? -3.042 -5.038 -34.140 1.00 88.88 82 PRO A CA 1
ATOM 640 C C . PRO A 1 82 ? -1.512 -5.122 -34.204 1.00 88.88 82 PRO A C 1
ATOM 642 O O . PRO A 1 82 ? -0.841 -5.335 -33.195 1.00 88.88 82 PRO A O 1
ATOM 645 N N . ASP A 1 83 ? -0.939 -4.933 -35.391 1.00 91.62 83 ASP A N 1
ATOM 646 C CA . ASP A 1 83 ? 0.512 -4.990 -35.578 1.00 91.62 83 ASP A CA 1
ATOM 647 C C . ASP A 1 83 ? 1.232 -3.788 -34.962 1.00 91.62 83 ASP A C 1
ATOM 649 O O . ASP A 1 83 ? 2.370 -3.918 -34.507 1.00 91.62 83 ASP A O 1
ATOM 653 N N . HIS A 1 84 ? 0.549 -2.647 -34.848 1.00 92.00 84 HIS A N 1
ATOM 654 C CA . HIS A 1 84 ? 1.070 -1.481 -34.143 1.00 92.00 84 HIS A CA 1
ATOM 655 C C . HIS A 1 84 ? 1.186 -1.750 -32.641 1.00 92.00 84 HIS A C 1
ATOM 657 O O . HIS A 1 84 ? 2.234 -1.490 -32.051 1.00 92.00 84 HIS A O 1
ATOM 663 N N . TRP A 1 85 ? 0.172 -2.366 -32.026 1.00 94.00 85 TRP A N 1
ATOM 664 C CA . TRP A 1 85 ? 0.229 -2.772 -30.616 1.00 94.00 85 TRP A CA 1
ATOM 665 C C . TRP A 1 85 ? 1.370 -3.750 -30.333 1.00 94.00 85 TRP A C 1
ATOM 667 O O . TRP A 1 85 ? 2.129 -3.569 -29.378 1.00 94.00 85 TRP A O 1
ATOM 677 N N . LYS A 1 86 ? 1.554 -4.756 -31.195 1.00 94.75 86 LYS A N 1
ATOM 678 C CA . LYS A 1 86 ? 2.675 -5.704 -31.082 1.00 94.75 86 LYS A CA 1
ATOM 679 C C . LYS A 1 86 ? 4.030 -5.003 -31.195 1.00 94.75 86 LYS A C 1
ATOM 681 O O . LYS A 1 86 ? 4.951 -5.360 -30.459 1.00 94.75 86 LYS A O 1
ATOM 686 N N . ALA A 1 87 ? 4.157 -4.018 -32.086 1.00 96.12 87 ALA A N 1
ATOM 687 C CA . ALA A 1 87 ? 5.379 -3.234 -32.242 1.00 96.12 87 ALA A CA 1
ATOM 688 C C . ALA A 1 87 ? 5.687 -2.392 -30.992 1.00 96.12 87 ALA A C 1
ATOM 690 O O . ALA A 1 87 ? 6.840 -2.358 -30.558 1.00 96.12 87 ALA A O 1
ATOM 691 N N . LEU A 1 88 ? 4.671 -1.782 -30.372 1.00 96.62 88 LEU A N 1
ATOM 692 C CA . LEU A 1 88 ? 4.823 -1.058 -29.105 1.00 96.62 88 LEU A CA 1
ATOM 693 C C . LEU A 1 88 ? 5.253 -1.994 -27.967 1.00 96.62 88 LEU A C 1
ATOM 695 O O . LEU A 1 88 ? 6.242 -1.721 -27.288 1.00 96.62 88 LEU A O 1
ATOM 699 N N . ILE A 1 89 ? 4.602 -3.153 -27.815 1.00 97.25 89 ILE A N 1
ATOM 700 C CA . ILE A 1 89 ? 5.012 -4.164 -26.823 1.00 97.25 89 ILE A CA 1
ATOM 701 C C . ILE A 1 89 ? 6.454 -4.619 -27.070 1.00 97.25 89 ILE A C 1
ATOM 703 O O . ILE A 1 89 ? 7.224 -4.780 -26.125 1.00 97.25 89 ILE A O 1
ATOM 707 N N . ALA A 1 90 ? 6.839 -4.855 -28.327 1.00 98.12 90 ALA A N 1
ATOM 708 C CA . ALA A 1 90 ? 8.206 -5.235 -28.671 1.00 98.12 90 ALA A CA 1
ATOM 709 C C . ALA A 1 90 ? 9.217 -4.151 -28.273 1.00 98.12 90 ALA A C 1
ATOM 711 O O . ALA A 1 90 ? 10.239 -4.481 -27.678 1.00 98.12 90 ALA A O 1
ATOM 712 N N . LEU A 1 91 ? 8.903 -2.878 -28.523 1.00 98.31 91 LEU A N 1
ATOM 713 C CA . LEU A 1 91 ? 9.743 -1.745 -28.141 1.00 98.31 91 LEU A CA 1
ATOM 714 C C . LEU A 1 91 ? 9.942 -1.662 -26.616 1.00 98.31 91 LEU A C 1
ATOM 716 O O . LEU A 1 91 ? 11.083 -1.594 -26.154 1.00 98.31 91 LEU A O 1
ATOM 720 N N . HIS A 1 92 ? 8.863 -1.736 -25.832 1.00 98.50 92 HIS A N 1
ATOM 721 C CA . HIS A 1 92 ? 8.945 -1.685 -24.366 1.00 98.50 92 HIS A CA 1
ATOM 722 C C . HIS A 1 92 ? 9.627 -2.915 -23.766 1.00 98.50 92 HIS A C 1
ATOM 724 O O . HIS A 1 92 ? 10.412 -2.795 -22.827 1.00 98.50 92 HIS A O 1
ATOM 730 N N . ARG A 1 93 ? 9.401 -4.098 -24.343 1.00 98.44 93 ARG A N 1
ATOM 731 C CA . ARG A 1 93 ? 10.135 -5.317 -23.988 1.00 98.44 93 ARG A CA 1
ATOM 732 C C . ARG A 1 93 ? 11.638 -5.138 -24.185 1.00 98.44 93 ARG A C 1
ATOM 734 O O . ARG A 1 93 ? 12.391 -5.485 -23.282 1.00 98.44 93 ARG A O 1
ATOM 741 N N . THR A 1 94 ? 12.077 -4.580 -25.316 1.00 98.25 94 THR A N 1
ATOM 742 C CA . THR A 1 94 ? 13.501 -4.287 -25.536 1.00 98.25 94 THR A CA 1
ATOM 743 C C . THR A 1 94 ? 14.037 -3.364 -24.447 1.00 98.25 94 THR A C 1
ATOM 745 O O . THR A 1 94 ? 15.052 -3.686 -23.844 1.00 98.25 94 THR A O 1
ATOM 748 N N . LEU A 1 95 ? 13.337 -2.271 -24.125 1.00 98.44 95 LEU A N 1
ATOM 749 C CA . LEU A 1 95 ? 13.774 -1.353 -23.068 1.00 98.44 95 LEU A CA 1
ATOM 750 C C . LEU A 1 95 ? 13.922 -2.054 -21.708 1.00 98.44 95 LEU A C 1
ATOM 752 O O . LEU A 1 95 ? 14.912 -1.858 -21.005 1.00 98.44 95 LEU A O 1
ATOM 756 N N . ILE A 1 96 ? 12.950 -2.887 -21.340 1.00 98.31 96 ILE A N 1
ATOM 757 C CA . ILE A 1 96 ? 12.966 -3.654 -20.090 1.00 98.31 96 ILE A CA 1
ATOM 758 C C . ILE A 1 96 ? 14.149 -4.637 -20.055 1.00 98.31 96 ILE A C 1
ATOM 760 O O . ILE A 1 96 ? 14.808 -4.747 -19.020 1.00 98.31 96 ILE A O 1
ATOM 764 N N . HIS A 1 97 ? 14.458 -5.310 -21.167 1.00 97.44 97 HIS A N 1
ATOM 765 C CA . HIS A 1 97 ? 15.620 -6.201 -21.256 1.00 97.44 97 HIS A CA 1
ATOM 766 C C . HIS A 1 97 ? 16.953 -5.447 -21.192 1.00 97.44 97 HIS A C 1
ATOM 768 O O . HIS A 1 97 ? 17.835 -5.868 -20.455 1.00 97.44 97 HIS A O 1
ATOM 774 N N . GLU A 1 98 ? 17.083 -4.296 -21.853 1.00 97.94 98 GLU A N 1
ATOM 775 C CA . GLU A 1 98 ? 18.287 -3.455 -21.752 1.00 97.94 98 GLU A CA 1
ATOM 776 C C . GLU A 1 98 ? 18.530 -2.990 -20.306 1.00 97.94 98 GLU A C 1
ATOM 778 O O . GLU A 1 98 ? 19.659 -2.999 -19.811 1.00 97.94 98 GLU A O 1
ATOM 783 N N . HIS A 1 99 ? 17.465 -2.624 -19.582 1.00 98.12 99 HIS A N 1
ATOM 784 C CA . HIS A 1 99 ? 17.559 -2.334 -18.150 1.00 98.12 99 HIS A CA 1
ATOM 785 C C . HIS A 1 99 ? 18.012 -3.554 -17.344 1.00 98.12 99 HIS A C 1
ATOM 787 O O . HIS A 1 99 ? 18.892 -3.424 -16.494 1.00 98.12 99 HIS A O 1
ATOM 793 N N . HIS A 1 100 ? 17.431 -4.726 -17.600 1.00 97.12 100 HIS A N 1
ATOM 794 C CA . HIS A 1 100 ? 17.820 -5.971 -16.942 1.00 97.12 100 HIS A CA 1
ATOM 795 C C . HIS A 1 100 ? 19.305 -6.294 -17.162 1.00 97.12 100 HIS A C 1
ATOM 797 O O . HIS A 1 100 ? 20.030 -6.531 -16.194 1.00 97.12 100 HIS A O 1
ATOM 803 N N . ASP A 1 101 ? 19.783 -6.199 -18.400 1.00 96.75 101 ASP A N 1
ATOM 804 C CA . ASP A 1 101 ? 21.180 -6.452 -18.751 1.00 96.75 101 ASP A CA 1
ATOM 805 C C . ASP A 1 101 ? 22.109 -5.427 -18.089 1.00 96.75 101 ASP A C 1
ATOM 807 O O . ASP A 1 101 ? 23.158 -5.788 -17.546 1.00 96.75 101 ASP A O 1
ATOM 811 N N . PHE A 1 102 ? 21.691 -4.157 -18.018 1.00 98.00 102 PHE A N 1
ATOM 812 C CA . PHE A 1 102 ? 22.410 -3.127 -17.269 1.00 98.00 102 PHE A CA 1
ATOM 813 C C . PHE A 1 102 ? 22.521 -3.477 -15.777 1.00 98.00 102 PHE A C 1
ATOM 815 O O . PHE A 1 102 ? 23.587 -3.300 -15.174 1.00 98.00 102 PHE A O 1
ATOM 822 N N . PHE A 1 103 ? 21.448 -3.967 -15.149 1.00 97.06 103 PHE A N 1
ATOM 823 C CA . PHE A 1 103 ? 21.487 -4.361 -13.740 1.00 97.06 103 PHE A CA 1
ATOM 824 C C . PHE A 1 103 ? 22.396 -5.568 -13.514 1.00 97.06 103 PHE A C 1
ATOM 826 O O . PHE A 1 103 ? 23.266 -5.489 -12.647 1.00 97.06 103 PHE A O 1
ATOM 833 N N . LEU A 1 104 ? 22.277 -6.630 -14.313 1.00 94.12 104 LEU A N 1
ATOM 834 C CA . LEU A 1 104 ? 23.137 -7.808 -14.179 1.00 94.12 104 LEU A CA 1
ATOM 835 C C . LEU A 1 104 ? 24.615 -7.470 -14.389 1.00 94.12 104 LEU A C 1
ATOM 837 O O . LEU A 1 104 ? 25.464 -7.895 -13.605 1.00 94.12 104 LEU A O 1
ATOM 841 N N . ALA A 1 105 ? 24.934 -6.658 -15.398 1.00 95.06 105 ALA A N 1
ATOM 842 C CA . ALA A 1 105 ? 26.309 -6.253 -15.663 1.00 95.06 105 ALA A CA 1
ATOM 843 C C . ALA A 1 105 ? 26.855 -5.327 -14.561 1.00 95.06 105 ALA A C 1
ATOM 845 O O . ALA A 1 105 ? 27.967 -5.524 -14.069 1.00 95.06 105 ALA A O 1
ATOM 846 N N . SER A 1 106 ? 26.074 -4.336 -14.117 1.00 95.25 106 SER A N 1
ATOM 847 C CA . SER A 1 106 ? 26.525 -3.398 -13.078 1.00 95.25 106 SER A CA 1
ATOM 848 C C . SER A 1 106 ? 26.638 -4.033 -11.691 1.00 95.25 106 SER A C 1
ATOM 850 O O . SER A 1 106 ? 27.490 -3.600 -10.914 1.00 95.25 106 SER A O 1
ATOM 852 N N . GLN A 1 107 ? 25.829 -5.053 -11.384 1.00 93.12 107 GLN A N 1
ATOM 853 C CA . GLN A 1 107 ? 25.829 -5.770 -10.101 1.00 93.12 107 GLN A CA 1
ATOM 854 C C . GLN A 1 107 ? 26.616 -7.088 -10.126 1.00 93.12 107 GLN A C 1
ATOM 856 O O . GLN A 1 107 ? 26.640 -7.806 -9.128 1.00 93.12 107 GLN A O 1
ATOM 861 N N . HIS A 1 108 ? 27.304 -7.394 -11.228 1.00 92.44 108 HIS A N 1
ATOM 862 C CA . HIS A 1 108 ? 28.113 -8.601 -11.363 1.00 92.44 108 HIS A CA 1
ATOM 863 C C . HIS A 1 108 ? 29.143 -8.734 -10.213 1.00 92.44 108 HIS A C 1
ATOM 865 O O . HIS A 1 108 ? 29.706 -7.723 -9.770 1.00 92.44 108 HIS A O 1
ATOM 871 N N . PRO A 1 109 ? 29.480 -9.955 -9.746 1.00 91.06 109 PRO A N 1
ATOM 872 C CA . PRO A 1 109 ? 30.456 -10.152 -8.670 1.00 91.06 109 PRO A CA 1
ATOM 873 C C . PRO A 1 109 ? 31.807 -9.468 -8.921 1.00 91.06 109 PRO A C 1
ATOM 875 O O . PRO A 1 109 ? 32.351 -8.833 -8.021 1.00 91.06 109 PRO A O 1
ATOM 878 N N . SER A 1 110 ? 32.302 -9.490 -10.162 1.00 91.88 110 SER A N 1
ATOM 879 C CA . SER A 1 110 ? 33.541 -8.799 -10.556 1.00 91.88 110 SER A CA 1
ATOM 880 C C . SER A 1 110 ? 33.408 -7.277 -10.717 1.00 91.88 110 SER A C 1
ATOM 882 O O . SER A 1 110 ? 34.411 -6.623 -10.981 1.00 91.88 110 SER A O 1
ATOM 884 N N . ALA A 1 111 ? 32.212 -6.687 -10.604 1.00 93.19 111 ALA A N 1
ATOM 885 C CA . ALA A 1 111 ? 32.005 -5.247 -10.763 1.00 93.19 111 ALA A CA 1
ATOM 886 C C . ALA A 1 111 ? 32.712 -4.443 -9.667 1.00 93.19 111 ALA A C 1
ATOM 888 O O . ALA A 1 111 ? 32.617 -4.762 -8.480 1.00 93.19 111 ALA A O 1
ATOM 889 N N . SER A 1 112 ? 33.368 -3.348 -10.060 1.00 94.50 112 SER A N 1
ATOM 890 C CA . SER A 1 112 ? 33.958 -2.418 -9.098 1.00 94.50 112 SER A CA 1
ATOM 891 C C . SER A 1 112 ? 32.865 -1.696 -8.289 1.00 94.50 112 SER A C 1
ATOM 893 O O . SER A 1 112 ? 31.746 -1.506 -8.782 1.00 94.50 112 SER A O 1
ATOM 895 N N . PRO A 1 113 ? 33.165 -1.202 -7.072 1.00 94.25 113 PRO A N 1
ATOM 896 C CA . PRO A 1 113 ? 32.191 -0.451 -6.277 1.00 94.25 113 PRO A CA 1
ATOM 897 C C . PRO A 1 113 ? 31.633 0.782 -7.002 1.00 94.25 113 PRO A C 1
ATOM 899 O O . PRO A 1 113 ? 30.477 1.152 -6.807 1.00 94.25 113 PRO A O 1
ATOM 902 N N . ALA A 1 114 ? 32.441 1.425 -7.851 1.00 94.69 114 ALA A N 1
ATOM 903 C CA . ALA A 1 114 ? 31.995 2.551 -8.664 1.00 94.69 114 ALA A CA 1
ATOM 904 C C . ALA A 1 114 ? 30.941 2.130 -9.701 1.00 94.69 114 ALA A C 1
ATOM 906 O O . ALA A 1 114 ? 29.963 2.853 -9.887 1.00 94.69 114 ALA A O 1
ATOM 907 N N . LEU A 1 115 ? 31.115 0.957 -10.319 1.00 94.81 115 LEU A N 1
ATOM 908 C CA . LEU A 1 115 ? 30.193 0.411 -11.313 1.00 94.81 115 LEU A CA 1
ATOM 909 C C . LEU A 1 115 ? 28.853 0.014 -10.680 1.00 94.81 115 LEU A C 1
ATOM 911 O O . LEU A 1 115 ? 27.801 0.419 -11.175 1.00 94.81 115 LEU A O 1
ATOM 915 N N . ARG A 1 116 ? 28.886 -0.659 -9.521 1.00 95.19 116 ARG A N 1
ATOM 916 C CA . ARG A 1 116 ? 27.675 -1.047 -8.772 1.00 95.19 116 ARG A CA 1
ATOM 917 C C . ARG A 1 116 ? 26.811 0.153 -8.377 1.00 95.19 116 ARG A C 1
ATOM 919 O O . ARG A 1 116 ? 25.585 0.074 -8.410 1.00 95.19 116 ARG A O 1
ATOM 926 N N . ARG A 1 117 ? 27.428 1.298 -8.058 1.00 95.44 117 ARG A N 1
ATOM 927 C CA . ARG A 1 117 ? 26.707 2.536 -7.701 1.00 95.44 117 ARG A CA 1
ATOM 928 C C . ARG A 1 117 ? 26.029 3.233 -8.883 1.00 95.44 117 ARG A C 1
ATOM 930 O O . ARG A 1 117 ? 25.203 4.115 -8.645 1.00 95.44 117 ARG A O 1
ATOM 937 N N . LEU A 1 118 ? 26.340 2.880 -10.134 1.00 96.31 118 LEU A N 1
ATOM 938 C CA . LEU A 1 118 ? 25.763 3.559 -11.302 1.00 96.31 118 LEU A CA 1
ATOM 939 C C . LEU A 1 118 ? 24.247 3.395 -11.388 1.00 96.31 118 LEU A C 1
ATOM 941 O O . LEU A 1 118 ? 23.557 4.356 -11.718 1.00 96.31 118 LEU A O 1
ATOM 945 N N . ALA A 1 119 ? 23.729 2.215 -11.045 1.00 95.88 119 ALA A N 1
ATOM 946 C CA . ALA A 1 119 ? 22.296 1.946 -11.058 1.00 95.88 119 ALA A CA 1
ATOM 947 C C . ALA A 1 119 ? 21.515 2.921 -10.157 1.00 95.88 119 ALA A C 1
ATOM 949 O O . ALA A 1 119 ? 20.520 3.499 -10.593 1.00 95.88 119 ALA A O 1
ATOM 950 N N . ALA A 1 120 ? 22.020 3.183 -8.947 1.00 96.00 120 ALA A N 1
ATOM 951 C CA . ALA A 1 120 ? 21.454 4.184 -8.045 1.00 96.00 120 ALA A CA 1
ATOM 952 C C . ALA A 1 120 ? 21.707 5.617 -8.544 1.00 96.00 120 ALA A C 1
ATOM 954 O O . ALA A 1 120 ? 20.786 6.428 -8.587 1.00 96.00 120 ALA A O 1
ATOM 955 N N . LYS A 1 121 ? 22.939 5.927 -8.976 1.00 96.56 121 LYS A N 1
ATOM 956 C CA . LYS A 1 121 ? 23.335 7.266 -9.451 1.00 96.56 121 LYS A CA 1
ATOM 957 C C . LYS A 1 121 ? 22.490 7.754 -10.629 1.00 96.56 121 LYS A C 1
ATOM 959 O O . LYS A 1 121 ? 22.213 8.945 -10.729 1.00 96.56 121 LYS A O 1
ATOM 964 N N . TYR A 1 122 ? 22.119 6.852 -11.530 1.00 96.88 122 TYR A N 1
ATOM 965 C CA . TYR A 1 122 ? 21.310 7.160 -12.708 1.00 96.88 122 TYR A CA 1
ATOM 966 C C . TYR A 1 122 ? 19.824 6.855 -12.520 1.00 96.88 122 TYR A C 1
ATOM 968 O O . TYR A 1 122 ? 19.074 6.920 -13.494 1.00 96.88 122 TYR A O 1
ATOM 976 N N . SER A 1 123 ? 19.398 6.535 -11.292 1.00 97.12 123 SER A N 1
ATOM 977 C CA . SER A 1 123 ? 18.009 6.226 -10.944 1.00 97.12 123 SER A CA 1
ATOM 978 C C . SER A 1 123 ? 17.393 5.158 -11.851 1.00 97.12 123 SER A C 1
ATOM 980 O O . SER A 1 123 ? 16.242 5.282 -12.273 1.00 97.12 123 SER A O 1
ATOM 982 N N . MET A 1 124 ? 18.164 4.115 -12.177 1.00 97.69 124 MET A N 1
ATOM 983 C CA . MET A 1 124 ? 17.752 3.094 -13.143 1.00 97.69 124 MET A CA 1
ATOM 984 C C . MET A 1 124 ? 16.437 2.404 -12.778 1.00 97.69 124 MET A C 1
ATOM 986 O O . MET A 1 124 ? 15.612 2.276 -13.680 1.00 97.69 124 MET A O 1
ATOM 990 N N . PRO A 1 125 ? 16.170 2.024 -11.508 1.00 97.00 125 PRO A N 1
ATOM 991 C CA . PRO A 1 125 ? 14.886 1.417 -11.154 1.00 97.00 125 PRO A CA 1
ATOM 992 C C . PRO A 1 125 ? 13.703 2.352 -11.436 1.00 97.00 125 PRO A C 1
ATOM 994 O O . PRO A 1 125 ? 12.723 1.960 -12.064 1.00 97.00 125 PRO A O 1
ATOM 997 N N . ALA A 1 126 ? 13.823 3.628 -11.052 1.00 97.31 126 ALA A N 1
ATOM 998 C CA . ALA A 1 126 ? 12.770 4.619 -11.260 1.00 97.31 126 ALA A CA 1
ATOM 999 C C . ALA A 1 126 ? 12.537 4.924 -12.750 1.00 97.31 126 ALA A C 1
ATOM 1001 O O . ALA A 1 126 ? 11.394 5.105 -13.171 1.00 97.31 126 ALA A O 1
ATOM 1002 N N . ARG A 1 127 ? 13.606 4.968 -13.556 1.00 97.94 127 ARG A N 1
ATOM 1003 C CA . ARG A 1 127 ? 13.530 5.143 -15.015 1.00 97.94 127 ARG A CA 1
ATOM 1004 C C . ARG A 1 127 ? 12.870 3.954 -15.697 1.00 97.94 127 ARG A C 1
ATOM 1006 O O . ARG A 1 127 ? 11.938 4.158 -16.469 1.00 97.94 127 ARG A O 1
ATOM 1013 N N . MET A 1 128 ? 13.286 2.738 -15.344 1.00 98.12 128 MET A N 1
ATOM 1014 C CA . MET A 1 128 ? 12.697 1.504 -15.857 1.00 98.12 128 MET A CA 1
ATOM 1015 C C . MET A 1 128 ? 11.198 1.446 -15.563 1.00 98.12 128 MET A C 1
ATOM 1017 O O . MET A 1 128 ? 10.404 1.197 -16.468 1.00 98.12 128 MET A O 1
ATOM 1021 N N . TRP A 1 129 ? 10.793 1.755 -14.327 1.00 98.19 129 TRP A N 1
ATOM 1022 C CA . TRP A 1 129 ? 9.379 1.836 -13.976 1.00 98.19 129 TRP A CA 1
ATOM 1023 C C . TRP A 1 129 ? 8.656 2.902 -14.801 1.00 98.19 129 TRP A C 1
ATOM 1025 O O . TRP A 1 129 ? 7.681 2.604 -15.482 1.00 98.19 129 TRP A O 1
ATOM 1035 N N . LYS A 1 130 ? 9.147 4.145 -14.798 1.00 97.81 130 LYS A N 1
ATOM 1036 C CA . LYS A 1 130 ? 8.465 5.280 -15.433 1.00 97.81 130 LYS A CA 1
ATOM 1037 C C . LYS A 1 130 ? 8.356 5.146 -16.954 1.00 97.81 130 LYS A C 1
ATOM 1039 O O . LYS A 1 130 ? 7.279 5.376 -17.503 1.00 97.81 130 LYS A O 1
ATOM 1044 N N . HIS A 1 131 ? 9.461 4.835 -17.626 1.00 97.75 131 HIS A N 1
ATOM 1045 C CA . HIS A 1 131 ? 9.597 4.868 -19.087 1.00 97.75 131 HIS A CA 1
ATOM 1046 C C . HIS A 1 131 ? 9.480 3.487 -19.736 1.00 97.75 131 HIS A C 1
ATOM 1048 O O . HIS A 1 131 ? 9.083 3.391 -20.890 1.00 97.75 131 HIS A O 1
ATOM 1054 N N . GLY A 1 132 ? 9.804 2.422 -19.003 1.00 97.50 132 GLY A N 1
ATOM 1055 C CA . GLY A 1 132 ? 9.664 1.050 -19.484 1.00 97.50 132 GLY A CA 1
ATOM 1056 C C . GLY A 1 132 ? 8.267 0.482 -19.286 1.00 97.50 132 GLY A C 1
ATOM 1057 O O . GLY A 1 132 ? 7.781 -0.205 -20.177 1.00 97.50 132 GLY A O 1
ATOM 1058 N N . ILE A 1 133 ? 7.624 0.766 -18.148 1.00 98.38 133 ILE A N 1
ATOM 1059 C CA . ILE A 1 133 ? 6.419 0.042 -17.713 1.00 98.38 133 ILE A CA 1
ATOM 1060 C C . ILE A 1 133 ? 5.210 0.972 -17.579 1.00 98.38 133 ILE A C 1
ATOM 1062 O O . ILE A 1 133 ? 4.223 0.823 -18.292 1.00 98.38 133 ILE A O 1
ATOM 1066 N N . HIS A 1 134 ? 5.276 1.941 -16.670 1.00 97.94 134 HIS A N 1
ATOM 1067 C CA . HIS A 1 134 ? 4.132 2.737 -16.235 1.00 97.94 134 HIS A CA 1
ATOM 1068 C C . HIS A 1 134 ? 3.536 3.606 -17.350 1.00 97.94 134 HIS A C 1
ATOM 1070 O O . HIS A 1 134 ? 2.324 3.636 -17.522 1.00 97.94 134 HIS A O 1
ATOM 1076 N N . SER A 1 135 ? 4.366 4.329 -18.108 1.00 96.81 135 SER A N 1
ATOM 1077 C CA . SER A 1 135 ? 3.897 5.166 -19.230 1.00 96.81 135 SER A CA 1
ATOM 1078 C C . SER A 1 135 ? 3.128 4.359 -20.274 1.00 96.81 135 SER A C 1
ATOM 1080 O O . SER A 1 135 ? 2.043 4.772 -20.685 1.00 96.81 135 SER A O 1
ATOM 1082 N N . PHE A 1 136 ? 3.638 3.181 -20.627 1.00 97.62 136 PHE A N 1
ATOM 1083 C CA . PHE A 1 136 ? 2.981 2.297 -21.578 1.00 97.62 136 PHE A CA 1
ATOM 1084 C C . PHE A 1 136 ? 1.716 1.643 -21.013 1.00 97.62 136 PHE A C 1
ATOM 1086 O O . PHE A 1 136 ? 0.704 1.584 -21.708 1.00 97.62 136 PHE A O 1
ATOM 1093 N N . LEU A 1 137 ? 1.713 1.232 -19.737 1.00 97.44 137 LEU A N 1
ATOM 1094 C CA . LEU A 1 137 ? 0.490 0.772 -19.062 1.00 97.44 137 LEU A CA 1
ATOM 1095 C C . LEU A 1 137 ? -0.602 1.842 -19.071 1.00 97.44 137 LEU A C 1
ATOM 1097 O O . LEU A 1 137 ? -1.760 1.525 -19.326 1.00 97.44 137 LEU A O 1
ATOM 1101 N N . GLU A 1 138 ? -0.246 3.106 -18.846 1.00 95.62 138 GLU A N 1
ATOM 1102 C CA . GLU A 1 138 ? -1.198 4.215 -18.907 1.00 95.62 138 GLU A CA 1
ATOM 1103 C C . GLU A 1 138 ? -1.720 4.464 -20.328 1.00 95.62 138 GLU A C 1
ATOM 1105 O O . GLU A 1 138 ? -2.905 4.763 -20.497 1.00 95.62 138 GLU A O 1
ATOM 1110 N N . LEU A 1 139 ? -0.875 4.307 -21.354 1.00 94.38 139 LEU A N 1
ATOM 1111 C CA . LEU A 1 139 ? -1.306 4.371 -22.752 1.00 94.38 139 LEU A CA 1
ATOM 1112 C C . LEU A 1 139 ? -2.317 3.261 -23.070 1.00 94.38 139 LEU A C 1
ATOM 1114 O O . LEU A 1 139 ? -3.378 3.540 -23.630 1.00 94.38 139 LEU A O 1
ATOM 1118 N N . LEU A 1 140 ? -2.012 2.022 -22.674 1.00 94.81 140 LEU A N 1
ATOM 1119 C CA . LEU A 1 140 ? -2.904 0.877 -22.840 1.00 94.81 140 LEU A CA 1
ATOM 1120 C C . LEU A 1 140 ? -4.217 1.112 -22.087 1.00 94.81 140 LEU A C 1
ATOM 1122 O O . LEU A 1 140 ? -5.283 1.004 -22.685 1.00 94.81 140 LEU A O 1
ATOM 1126 N N . ARG A 1 141 ? -4.162 1.537 -20.821 1.00 93.50 141 ARG A N 1
ATOM 1127 C CA . ARG A 1 141 ? -5.346 1.790 -19.986 1.00 93.50 141 ARG A CA 1
ATOM 1128 C C . ARG A 1 141 ? -6.303 2.814 -20.600 1.00 93.50 141 ARG A C 1
ATOM 1130 O O . ARG A 1 141 ? -7.513 2.628 -20.532 1.00 93.50 141 ARG A O 1
ATOM 1137 N N . ARG A 1 142 ? -5.790 3.886 -21.214 1.00 91.81 142 ARG A N 1
ATOM 1138 C CA . ARG A 1 142 ? -6.616 4.923 -21.872 1.00 91.81 142 ARG A CA 1
ATOM 1139 C C . ARG A 1 142 ? -7.348 4.434 -23.122 1.00 91.81 142 ARG A C 1
ATOM 1141 O O . ARG A 1 142 ? -8.305 5.074 -23.537 1.00 91.81 142 ARG A O 1
ATOM 1148 N N . ARG A 1 143 ? -6.894 3.334 -23.723 1.00 90.12 143 ARG A N 1
ATOM 1149 C CA . ARG A 1 143 ? -7.462 2.731 -24.939 1.00 90.12 143 ARG A CA 1
ATOM 1150 C C . ARG A 1 143 ? -8.315 1.492 -24.638 1.00 90.12 143 ARG A C 1
ATOM 1152 O O . ARG A 1 143 ? -8.659 0.748 -25.552 1.00 90.12 143 ARG A O 1
ATOM 1159 N N . LEU A 1 144 ? -8.664 1.251 -23.373 1.00 90.38 144 LEU A N 1
ATOM 1160 C CA . LEU A 1 144 ? -9.620 0.201 -23.024 1.00 90.38 144 LEU A CA 1
ATOM 1161 C C . LEU A 1 144 ? -11.014 0.533 -23.596 1.00 90.38 144 LEU A C 1
ATOM 1163 O O . LEU A 1 144 ? -11.395 1.705 -23.624 1.00 90.38 144 LEU A O 1
ATOM 1167 N N . PRO A 1 145 ? -11.787 -0.474 -24.048 1.00 91.56 145 PRO A N 1
ATOM 1168 C CA . PRO A 1 145 ? -11.506 -1.913 -23.960 1.00 91.56 145 PRO A CA 1
ATOM 1169 C C . PRO A 1 145 ? -10.652 -2.486 -25.110 1.00 91.56 145 PRO A C 1
ATOM 1171 O O . PRO A 1 145 ? -10.268 -3.647 -25.050 1.00 91.56 145 PRO A O 1
ATOM 1174 N N . GLU A 1 146 ? -10.326 -1.710 -26.150 1.00 90.56 146 GLU A N 1
ATOM 1175 C CA . GLU A 1 146 ? -9.618 -2.199 -27.353 1.00 90.56 146 GLU A CA 1
ATOM 1176 C C . GLU A 1 146 ? -8.238 -2.805 -27.044 1.00 90.56 146 GLU A C 1
ATOM 1178 O O . GLU A 1 146 ? -7.809 -3.766 -27.679 1.00 90.56 146 GLU A O 1
ATOM 1183 N N . SER A 1 147 ? -7.538 -2.245 -26.061 1.00 93.19 147 SER A N 1
ATOM 1184 C CA . SER A 1 147 ? -6.172 -2.621 -25.694 1.00 93.19 147 SER A CA 1
ATOM 1185 C C . SER A 1 147 ? -6.067 -3.794 -24.708 1.00 93.19 147 SER A C 1
ATOM 1187 O O . SER A 1 147 ? -4.950 -4.135 -24.316 1.00 93.19 147 SER A O 1
ATOM 1189 N N . ILE A 1 148 ? -7.180 -4.398 -24.273 1.00 93.94 148 ILE A N 1
ATOM 1190 C CA . ILE A 1 148 ? -7.209 -5.279 -23.092 1.00 93.94 148 ILE A CA 1
ATOM 1191 C C . ILE A 1 148 ? -6.258 -6.482 -23.193 1.00 93.94 148 ILE A C 1
ATOM 1193 O O . ILE A 1 148 ? -5.442 -6.684 -22.294 1.00 93.94 148 ILE A O 1
ATOM 1197 N N . ASP A 1 149 ? -6.269 -7.211 -24.311 1.00 94.50 149 ASP A N 1
ATOM 1198 C CA . ASP A 1 149 ? -5.402 -8.381 -24.522 1.00 94.50 149 ASP A CA 1
ATOM 1199 C C . ASP A 1 149 ? -3.913 -7.998 -24.528 1.00 94.50 149 ASP A C 1
ATOM 1201 O O . ASP A 1 149 ? -3.052 -8.709 -24.004 1.00 94.50 149 ASP A O 1
ATOM 1205 N N . TYR A 1 150 ? -3.601 -6.829 -25.093 1.00 96.44 150 TYR A N 1
ATOM 1206 C CA . TYR A 1 150 ? -2.247 -6.281 -25.150 1.00 96.44 150 TYR A CA 1
ATOM 1207 C C . TYR A 1 150 ? -1.771 -5.820 -23.771 1.00 96.44 150 TYR A C 1
ATOM 1209 O O . TYR A 1 150 ? -0.621 -6.064 -23.401 1.00 96.44 150 TYR A O 1
ATOM 1217 N N . MET A 1 151 ? -2.661 -5.195 -22.995 1.00 96.69 151 MET A N 1
ATOM 1218 C CA . MET A 1 151 ? -2.410 -4.805 -21.611 1.00 96.69 151 MET A CA 1
ATOM 1219 C C . MET A 1 151 ? -2.153 -6.024 -20.735 1.00 96.69 151 MET A C 1
ATOM 1221 O O . MET A 1 151 ? -1.171 -6.042 -19.995 1.00 96.69 151 MET A O 1
ATOM 1225 N N . LEU A 1 152 ? -2.967 -7.068 -20.881 1.00 95.69 152 LEU A N 1
ATOM 1226 C CA . LEU A 1 152 ? -2.794 -8.336 -20.187 1.00 95.69 152 LEU A CA 1
ATOM 1227 C C . LEU A 1 152 ? -1.423 -8.954 -20.496 1.00 95.69 152 LEU A C 1
ATOM 1229 O O . LEU A 1 152 ? -0.644 -9.225 -19.580 1.00 95.69 152 LEU A O 1
ATOM 1233 N N . ALA A 1 153 ? -1.093 -9.112 -21.782 1.00 97.00 153 ALA A N 1
ATOM 1234 C CA . ALA A 1 153 ? 0.188 -9.667 -22.217 1.00 97.00 153 ALA A CA 1
ATOM 1235 C C . ALA A 1 153 ? 1.384 -8.855 -21.691 1.00 97.00 153 ALA A C 1
ATOM 1237 O O . ALA A 1 153 ? 2.380 -9.428 -21.239 1.00 97.00 153 ALA A O 1
ATOM 1238 N N . PHE A 1 154 ? 1.286 -7.523 -21.715 1.00 98.38 154 PHE A N 1
ATOM 1239 C CA . PHE A 1 154 ? 2.348 -6.654 -21.223 1.00 98.38 154 PHE A CA 1
ATOM 1240 C C . PHE A 1 154 ? 2.509 -6.718 -19.698 1.00 98.38 154 PHE A C 1
ATOM 1242 O O . PHE A 1 154 ? 3.643 -6.753 -19.221 1.00 98.38 154 PHE A O 1
ATOM 1249 N N . ILE A 1 155 ? 1.416 -6.804 -18.928 1.00 98.00 155 ILE A N 1
ATOM 1250 C CA . ILE A 1 155 ? 1.491 -6.968 -17.468 1.00 98.00 155 ILE A CA 1
ATOM 1251 C C . ILE A 1 155 ? 2.226 -8.261 -17.107 1.00 98.00 155 ILE A C 1
ATOM 1253 O O . ILE A 1 155 ? 3.117 -8.221 -16.262 1.00 98.00 155 ILE A O 1
ATOM 1257 N N . TYR A 1 156 ? 1.915 -9.387 -17.759 1.00 97.69 156 TYR A N 1
ATOM 1258 C CA . TYR A 1 156 ? 2.619 -10.648 -17.498 1.00 97.69 156 TYR A CA 1
ATOM 1259 C C . TYR A 1 156 ? 4.112 -10.561 -17.827 1.00 97.69 156 TYR A C 1
ATOM 1261 O O . TYR A 1 156 ? 4.935 -11.023 -17.035 1.00 97.69 156 TYR A O 1
ATOM 1269 N N . LEU A 1 157 ? 4.473 -9.926 -18.946 1.00 98.25 157 LEU A N 1
ATOM 1270 C CA . LEU A 1 157 ? 5.871 -9.690 -19.311 1.00 98.25 157 LEU A CA 1
ATOM 1271 C C . LEU A 1 157 ? 6.589 -8.833 -18.262 1.00 98.25 157 LEU A C 1
ATOM 1273 O O . LEU A 1 157 ? 7.662 -9.204 -17.788 1.00 98.25 157 LEU A O 1
ATOM 1277 N N . ALA A 1 158 ? 5.998 -7.700 -17.877 1.00 98.44 158 ALA A N 1
ATOM 1278 C CA . ALA A 1 158 ? 6.580 -6.806 -16.884 1.00 98.44 158 ALA A CA 1
ATOM 1279 C C . ALA A 1 158 ? 6.705 -7.502 -15.520 1.00 98.44 158 ALA A C 1
ATOM 1281 O O . ALA A 1 158 ? 7.742 -7.387 -14.873 1.00 98.44 158 ALA A O 1
ATOM 1282 N N . TYR A 1 159 ? 5.697 -8.279 -15.113 1.00 98.38 159 TYR A N 1
ATOM 1283 C CA . TYR A 1 159 ? 5.703 -9.021 -13.852 1.00 98.38 159 TYR A CA 1
ATOM 1284 C C . TYR A 1 159 ? 6.822 -10.062 -13.813 1.00 98.38 159 TYR A C 1
ATOM 1286 O O . TYR A 1 159 ? 7.568 -10.110 -12.838 1.00 98.38 159 TYR A O 1
ATOM 1294 N N . GLN A 1 160 ? 6.997 -10.848 -14.881 1.00 98.00 160 GLN A N 1
ATOM 1295 C CA . GLN A 1 160 ? 8.093 -11.819 -14.985 1.00 98.00 160 GLN A CA 1
ATOM 1296 C C . GLN A 1 160 ? 9.463 -11.141 -14.884 1.00 98.00 160 GLN A C 1
ATOM 1298 O O . GLN A 1 160 ? 10.332 -11.613 -14.154 1.00 98.00 160 GLN A O 1
ATOM 1303 N N . MET A 1 161 ? 9.643 -10.003 -15.558 1.00 97.81 161 MET A N 1
ATOM 1304 C CA . MET A 1 161 ? 10.901 -9.255 -15.512 1.00 97.81 161 MET A CA 1
ATOM 1305 C C . MET A 1 161 ? 11.166 -8.628 -14.135 1.00 97.81 161 MET A C 1
ATOM 1307 O O . MET A 1 161 ? 12.303 -8.651 -13.669 1.00 97.81 161 MET A O 1
ATOM 1311 N N . MET A 1 162 ? 10.138 -8.107 -13.456 1.00 97.75 162 MET A N 1
ATOM 1312 C CA . MET A 1 162 ? 10.269 -7.585 -12.088 1.00 97.75 162 MET A CA 1
ATOM 1313 C C . MET A 1 162 ? 10.560 -8.695 -11.077 1.00 97.75 162 MET A C 1
ATOM 1315 O O . MET A 1 162 ? 11.406 -8.507 -10.207 1.00 97.75 162 MET A O 1
ATOM 1319 N N . ALA A 1 163 ? 9.914 -9.856 -11.203 1.00 97.31 163 ALA A N 1
ATOM 1320 C CA . ALA A 1 163 ? 10.168 -11.010 -10.342 1.00 97.31 163 ALA A CA 1
ATOM 1321 C C . ALA A 1 163 ? 11.598 -11.546 -10.528 1.00 97.31 163 ALA A C 1
ATOM 1323 O O . ALA A 1 163 ? 12.292 -11.815 -9.551 1.00 97.31 163 ALA A O 1
ATOM 1324 N N . LEU A 1 164 ? 12.083 -11.605 -11.771 1.00 96.88 164 LEU A N 1
ATOM 1325 C CA . LEU A 1 164 ? 13.465 -11.988 -12.052 1.00 96.88 164 LEU A CA 1
ATOM 1326 C C . LEU A 1 164 ? 14.470 -11.004 -11.436 1.00 96.88 164 LEU A C 1
ATOM 1328 O O . LEU A 1 164 ? 15.457 -11.428 -10.837 1.00 96.88 164 LEU A O 1
ATOM 1332 N N . LEU A 1 165 ? 14.230 -9.693 -11.543 1.00 97.00 165 LEU A N 1
ATOM 1333 C CA . LEU A 1 165 ? 15.084 -8.678 -10.911 1.00 97.00 165 LEU A CA 1
ATOM 1334 C C . LEU A 1 165 ? 15.022 -8.725 -9.383 1.00 97.00 165 LEU A C 1
ATOM 1336 O O . LEU A 1 165 ? 16.045 -8.519 -8.733 1.00 97.00 165 LEU A O 1
ATOM 1340 N N . TYR A 1 166 ? 13.855 -9.030 -8.818 1.00 96.69 166 TYR A N 1
ATOM 1341 C CA . TYR A 1 166 ? 13.686 -9.256 -7.386 1.00 96.69 166 TYR A CA 1
ATOM 1342 C C . TYR A 1 166 ? 14.601 -10.384 -6.880 1.00 96.69 166 TYR A C 1
ATOM 1344 O O . TYR A 1 166 ? 15.259 -10.223 -5.854 1.00 96.69 166 TYR A O 1
ATOM 1352 N N . GLU A 1 167 ? 14.711 -11.484 -7.627 1.00 95.62 167 GLU A N 1
ATOM 1353 C CA . GLU A 1 167 ? 15.555 -12.630 -7.260 1.00 95.62 167 GLU A CA 1
ATOM 1354 C C . GLU A 1 167 ? 17.047 -12.416 -7.557 1.00 95.62 167 GLU A C 1
ATOM 1356 O O . GLU A 1 167 ? 17.908 -12.870 -6.803 1.00 95.62 167 GLU A O 1
ATOM 1361 N N . THR A 1 168 ? 17.374 -11.736 -8.657 1.00 94.88 168 THR A N 1
ATOM 1362 C CA . THR A 1 168 ? 18.759 -11.637 -9.156 1.00 94.88 168 THR A CA 1
ATOM 1363 C C . THR A 1 168 ? 19.485 -10.363 -8.725 1.00 94.88 168 THR A C 1
ATOM 1365 O O . THR A 1 168 ? 20.717 -10.327 -8.733 1.00 94.88 168 THR A O 1
ATOM 1368 N N . VAL A 1 169 ? 18.753 -9.313 -8.334 1.00 94.94 169 VAL A N 1
ATOM 1369 C CA . VAL A 1 169 ? 19.300 -7.987 -8.012 1.00 94.94 169 VAL A CA 1
ATOM 1370 C C . VAL A 1 169 ? 18.684 -7.440 -6.711 1.00 94.94 169 VAL A C 1
ATOM 1372 O O . VAL A 1 169 ? 17.912 -6.473 -6.736 1.00 94.94 169 VAL A O 1
ATOM 1375 N N . PRO A 1 170 ? 19.064 -7.992 -5.540 1.00 93.00 170 PRO A N 1
ATOM 1376 C CA . PRO A 1 170 ? 18.472 -7.628 -4.246 1.00 93.00 170 PRO A CA 1
ATOM 1377 C C . PRO A 1 170 ? 18.813 -6.201 -3.785 1.00 93.00 170 PRO A C 1
ATOM 1379 O O . PRO A 1 170 ? 18.161 -5.658 -2.901 1.00 93.00 170 PRO A O 1
ATOM 1382 N N . ALA A 1 171 ? 19.801 -5.541 -4.400 1.00 92.44 171 ALA A N 1
ATOM 1383 C CA . ALA A 1 171 ? 20.210 -4.177 -4.043 1.00 92.44 171 ALA A CA 1
ATOM 1384 C C . ALA A 1 171 ? 19.084 -3.127 -4.159 1.00 92.44 171 ALA A C 1
ATOM 1386 O O . ALA A 1 171 ? 19.188 -2.055 -3.565 1.00 92.44 171 ALA A O 1
ATOM 1387 N N . PHE A 1 172 ? 18.030 -3.421 -4.927 1.00 94.69 172 PHE A N 1
ATOM 1388 C CA . PHE A 1 172 ? 16.863 -2.555 -5.120 1.00 94.69 172 PHE A CA 1
ATOM 1389 C C . PHE A 1 172 ? 15.556 -3.269 -4.746 1.00 94.69 172 PHE A C 1
ATOM 1391 O O . PHE A 1 172 ? 14.507 -2.944 -5.301 1.00 94.69 172 PHE A O 1
ATOM 1398 N N . GLU A 1 173 ? 15.624 -4.239 -3.823 1.00 95.19 173 GLU A N 1
ATOM 1399 C CA . GLU A 1 173 ? 14.496 -5.085 -3.407 1.00 95.19 173 GLU A CA 1
ATOM 1400 C C . GLU A 1 173 ? 13.221 -4.272 -3.135 1.00 95.19 173 GLU A C 1
ATOM 1402 O O . GLU A 1 173 ? 12.165 -4.582 -3.686 1.00 95.19 173 GLU A O 1
ATOM 1407 N N . ASP A 1 174 ? 13.342 -3.186 -2.368 1.00 93.19 174 ASP A N 1
ATOM 1408 C CA . ASP A 1 174 ? 12.227 -2.300 -2.025 1.00 93.19 174 ASP A CA 1
ATOM 1409 C C . ASP A 1 174 ? 11.483 -1.781 -3.263 1.00 93.19 174 ASP A C 1
ATOM 1411 O O . ASP A 1 174 ? 10.254 -1.806 -3.312 1.00 93.19 174 ASP A O 1
ATOM 1415 N N . MET A 1 175 ? 12.212 -1.356 -4.300 1.00 94.38 175 MET A N 1
ATOM 1416 C CA . MET A 1 175 ? 11.608 -0.852 -5.534 1.00 94.38 175 MET A CA 1
ATOM 1417 C C . MET A 1 175 ? 10.913 -1.967 -6.318 1.00 94.38 175 MET A C 1
ATOM 1419 O O . MET A 1 175 ? 9.839 -1.738 -6.876 1.00 94.38 175 MET A O 1
ATOM 1423 N N . TRP A 1 176 ? 11.498 -3.166 -6.358 1.00 97.19 176 TRP A N 1
ATOM 1424 C CA . TRP A 1 176 ? 10.928 -4.308 -7.078 1.00 97.19 176 TRP A CA 1
ATOM 1425 C C . TRP A 1 176 ? 9.637 -4.805 -6.438 1.00 97.19 176 TRP A C 1
ATOM 1427 O O . TRP A 1 176 ? 8.654 -5.015 -7.148 1.00 97.19 176 TRP A O 1
ATOM 1437 N N . ILE A 1 177 ? 9.612 -4.918 -5.108 1.00 97.12 177 ILE A N 1
ATOM 1438 C CA . ILE A 1 177 ? 8.417 -5.294 -4.343 1.00 97.12 177 ILE A CA 1
ATOM 1439 C C . ILE A 1 177 ? 7.265 -4.334 -4.655 1.00 97.12 177 ILE A C 1
ATOM 1441 O O . ILE A 1 177 ? 6.145 -4.770 -4.925 1.00 97.12 177 ILE A O 1
ATOM 1445 N N . GLU A 1 178 ? 7.529 -3.027 -4.648 1.00 96.19 178 GLU A N 1
ATOM 1446 C CA . GLU A 1 178 ? 6.500 -2.034 -4.949 1.00 96.19 178 GLU A CA 1
ATOM 1447 C C . GLU A 1 178 ? 5.989 -2.130 -6.393 1.00 96.19 178 GLU A C 1
ATOM 1449 O O . GLU A 1 178 ? 4.776 -2.109 -6.609 1.00 96.19 178 GLU A O 1
ATOM 1454 N N . CYS A 1 179 ? 6.884 -2.307 -7.372 1.00 97.62 179 CYS A N 1
ATOM 1455 C CA . CYS A 1 179 ? 6.501 -2.491 -8.776 1.00 97.62 179 CYS A CA 1
ATOM 1456 C C . CYS A 1 179 ? 5.637 -3.749 -8.970 1.00 97.62 179 CYS A C 1
ATOM 1458 O O . CYS A 1 179 ? 4.667 -3.722 -9.727 1.00 97.62 179 CYS A O 1
ATOM 1460 N N . LEU A 1 180 ? 5.956 -4.847 -8.276 1.00 98.44 180 LEU A N 1
ATOM 1461 C CA . LEU A 1 180 ? 5.173 -6.087 -8.306 1.00 98.44 180 LEU A CA 1
ATOM 1462 C C . LEU A 1 180 ? 3.778 -5.899 -7.694 1.00 98.44 180 LEU A C 1
ATOM 1464 O O . LEU A 1 180 ? 2.793 -6.404 -8.241 1.00 98.44 180 LEU A O 1
ATOM 1468 N N . GLY A 1 181 ? 3.673 -5.124 -6.610 1.00 98.00 181 GLY A N 1
ATOM 1469 C CA . GLY A 1 181 ? 2.391 -4.713 -6.033 1.00 98.00 181 GLY A CA 1
ATOM 1470 C C . GLY A 1 181 ? 1.552 -3.873 -7.001 1.00 98.00 181 GLY A C 1
ATOM 1471 O O . GLY A 1 181 ? 0.367 -4.156 -7.200 1.00 98.00 181 GLY A O 1
ATOM 1472 N N . ASP A 1 182 ? 2.169 -2.883 -7.653 1.00 97.31 182 ASP A N 1
ATOM 1473 C CA . ASP A 1 182 ? 1.509 -2.023 -8.641 1.00 97.31 182 ASP A CA 1
ATOM 1474 C C . ASP A 1 182 ? 1.034 -2.838 -9.862 1.00 97.31 182 ASP A C 1
ATOM 1476 O O . ASP A 1 182 ? -0.114 -2.697 -10.288 1.00 97.31 182 ASP A O 1
ATOM 1480 N N . LEU A 1 183 ? 1.861 -3.746 -10.395 1.00 98.25 183 LEU A N 1
ATOM 1481 C CA . LEU A 1 183 ? 1.485 -4.639 -11.502 1.00 98.25 183 LEU A CA 1
ATOM 1482 C C . LEU A 1 183 ? 0.325 -5.568 -11.129 1.00 98.25 183 LEU A C 1
ATOM 1484 O O . LEU A 1 183 ? -0.610 -5.727 -11.917 1.00 98.25 183 LEU A O 1
ATOM 1488 N N . GLY A 1 184 ? 0.344 -6.127 -9.915 1.00 97.31 184 GLY A N 1
ATOM 1489 C CA . GLY A 1 184 ? -0.770 -6.925 -9.406 1.00 97.31 184 GLY A CA 1
ATOM 1490 C C . GLY A 1 184 ? -2.072 -6.123 -9.337 1.00 97.31 184 GLY A C 1
ATOM 1491 O O . GLY A 1 184 ? -3.132 -6.623 -9.710 1.00 97.31 184 GLY A O 1
ATOM 1492 N N . ARG A 1 185 ? -1.998 -4.840 -8.959 1.00 95.62 185 ARG A N 1
ATOM 1493 C CA . ARG A 1 185 ? -3.159 -3.939 -8.978 1.00 95.62 185 ARG A CA 1
ATOM 1494 C C . ARG A 1 185 ? -3.658 -3.618 -10.376 1.00 95.62 185 ARG A C 1
ATOM 1496 O O . ARG A 1 185 ? -4.872 -3.593 -10.556 1.00 95.62 185 ARG A O 1
ATOM 1503 N N . TYR A 1 186 ? -2.774 -3.376 -11.344 1.00 96.12 186 TYR A N 1
ATOM 1504 C CA . TYR A 1 186 ? -3.193 -3.188 -12.736 1.00 96.12 186 TYR A CA 1
ATOM 1505 C C . TYR A 1 186 ? -3.942 -4.421 -13.242 1.00 96.12 186 TYR A C 1
ATOM 1507 O O . TYR A 1 186 ? -5.029 -4.282 -13.794 1.00 96.12 186 TYR A O 1
ATOM 1515 N N . ARG A 1 187 ? -3.414 -5.625 -12.984 1.00 95.69 187 ARG A N 1
ATOM 1516 C CA . ARG A 1 187 ? -4.054 -6.882 -13.391 1.00 95.69 187 ARG A CA 1
ATOM 1517 C C . ARG A 1 187 ? -5.401 -7.119 -12.711 1.00 95.69 187 ARG A C 1
ATOM 1519 O O . ARG A 1 187 ? -6.320 -7.587 -13.374 1.00 95.69 187 ARG A O 1
ATOM 1526 N N . MET A 1 188 ? -5.516 -6.777 -11.427 1.00 93.75 188 MET A N 1
ATOM 1527 C CA . MET A 1 188 ? -6.780 -6.798 -10.683 1.00 93.75 188 MET A CA 1
ATOM 1528 C C . MET A 1 188 ? -7.796 -5.801 -11.260 1.00 93.75 188 MET A C 1
ATOM 1530 O O . MET A 1 188 ? -8.980 -6.105 -11.321 1.00 93.75 188 MET A O 1
ATOM 1534 N N . ALA A 1 189 ? -7.358 -4.598 -11.642 1.00 91.62 189 ALA A N 1
ATOM 1535 C CA . ALA A 1 189 ? -8.247 -3.515 -12.061 1.00 91.62 189 ALA A CA 1
ATOM 1536 C C . ALA A 1 189 ? -8.836 -3.694 -13.466 1.00 91.62 189 ALA A C 1
ATOM 1538 O O . ALA A 1 189 ? -9.887 -3.125 -13.730 1.00 91.62 189 ALA A O 1
ATOM 1539 N N . ILE A 1 190 ? -8.165 -4.442 -14.347 1.00 91.50 190 ILE A N 1
ATOM 1540 C CA . ILE A 1 190 ? -8.673 -4.757 -15.693 1.00 91.50 190 ILE A CA 1
ATOM 1541 C C . ILE A 1 190 ? -9.513 -6.041 -15.739 1.00 91.50 190 ILE A C 1
ATOM 1543 O O . ILE A 1 190 ? -10.036 -6.378 -16.794 1.00 91.50 190 ILE A O 1
ATOM 1547 N N . GLU A 1 191 ? -9.603 -6.778 -14.626 1.00 87.81 191 GLU A N 1
ATOM 1548 C CA . GLU A 1 191 ? -10.425 -7.985 -14.523 1.00 87.81 191 GLU A CA 1
ATOM 1549 C C . GLU A 1 191 ? -11.848 -7.623 -14.091 1.00 87.81 191 GLU A C 1
ATOM 1551 O O . GLU A 1 191 ? -12.113 -7.359 -12.908 1.00 87.81 191 GLU A O 1
ATOM 1556 N N . ASP A 1 192 ? -12.760 -7.627 -15.060 1.00 77.19 192 ASP A N 1
ATOM 1557 C CA . ASP A 1 192 ? -14.176 -7.334 -14.838 1.00 77.19 192 ASP A CA 1
ATOM 1558 C C . ASP A 1 192 ? -15.073 -8.581 -14.914 1.00 77.19 192 ASP A C 1
ATOM 1560 O O . ASP A 1 192 ? -16.178 -8.551 -14.369 1.00 77.19 192 ASP A O 1
ATOM 1564 N N . GLU A 1 193 ? -14.614 -9.686 -15.518 1.00 78.75 193 GLU A N 1
ATOM 1565 C CA . GLU A 1 193 ? -15.443 -10.882 -15.733 1.00 78.75 193 GLU A CA 1
ATOM 1566 C C . GLU A 1 193 ? -15.235 -11.969 -14.664 1.00 78.75 193 GLU A C 1
ATOM 1568 O O . GLU A 1 193 ? -16.217 -12.427 -14.069 1.00 78.75 193 GLU A O 1
ATOM 1573 N N . ASP A 1 194 ? -13.991 -12.378 -14.367 1.00 87.38 194 ASP A N 1
ATOM 1574 C CA . ASP A 1 194 ? -13.729 -13.425 -13.362 1.00 87.38 194 ASP A CA 1
ATOM 1575 C C . ASP A 1 194 ? -13.381 -12.827 -11.986 1.00 87.38 194 ASP A C 1
ATOM 1577 O O . ASP A 1 194 ? -12.252 -12.431 -11.680 1.00 87.38 194 ASP A O 1
ATOM 1581 N N . VAL A 1 195 ? -14.377 -12.829 -11.093 1.00 85.94 195 VAL A N 1
ATOM 1582 C CA . VAL A 1 195 ? -14.248 -12.382 -9.695 1.00 85.94 195 VAL A CA 1
ATOM 1583 C C . VAL A 1 195 ? -13.136 -13.127 -8.940 1.00 85.94 195 VAL A C 1
ATOM 1585 O O . VAL A 1 195 ? -12.506 -12.547 -8.052 1.00 85.94 195 VAL A O 1
ATOM 1588 N N . ARG A 1 196 ? -12.864 -14.397 -9.266 1.00 88.56 196 ARG A N 1
ATOM 1589 C CA . ARG A 1 196 ? -11.813 -15.186 -8.599 1.00 88.56 196 ARG A CA 1
ATOM 1590 C C . ARG A 1 196 ? -10.426 -14.757 -9.046 1.00 88.56 196 ARG A C 1
ATOM 1592 O O . ARG A 1 196 ? -9.534 -14.665 -8.202 1.00 88.56 196 ARG A O 1
ATOM 1599 N N . ASP A 1 197 ? -10.240 -14.474 -10.331 1.00 88.25 197 ASP A N 1
ATOM 1600 C CA . ASP A 1 197 ? -8.970 -13.946 -10.836 1.00 88.25 197 ASP A CA 1
ATOM 1601 C C . ASP A 1 197 ? -8.709 -12.561 -10.250 1.00 88.25 197 ASP A C 1
ATOM 1603 O O . ASP A 1 197 ? -7.604 -12.282 -9.773 1.00 88.25 197 ASP A O 1
ATOM 1607 N N . ARG A 1 198 ? -9.748 -11.725 -10.166 1.00 90.12 198 ARG A N 1
ATOM 1608 C CA . ARG A 1 198 ? -9.671 -10.426 -9.496 1.00 90.12 198 ARG A CA 1
ATOM 1609 C C . ARG A 1 198 ? -9.239 -10.557 -8.034 1.00 90.12 198 ARG A C 1
ATOM 1611 O O . ARG A 1 198 ? -8.318 -9.854 -7.623 1.00 90.12 198 ARG A O 1
ATOM 1618 N N . GLU A 1 199 ? -9.843 -11.459 -7.257 1.00 91.25 199 GLU A N 1
ATOM 1619 C CA . GLU A 1 199 ? -9.436 -11.686 -5.859 1.00 91.25 199 GLU A CA 1
ATOM 1620 C C . GLU A 1 199 ? -8.024 -12.280 -5.759 1.00 91.25 199 GLU A C 1
ATOM 1622 O O . GLU A 1 199 ? -7.254 -11.900 -4.877 1.00 91.25 199 GLU A O 1
ATOM 1627 N N . THR A 1 200 ? -7.637 -13.157 -6.687 1.00 94.38 200 THR A N 1
ATOM 1628 C CA . THR A 1 200 ? -6.283 -13.727 -6.740 1.00 94.38 200 THR A CA 1
ATOM 1629 C C . THR A 1 200 ? -5.244 -12.624 -6.909 1.00 94.38 200 THR A C 1
ATOM 1631 O O . THR A 1 200 ? -4.292 -12.537 -6.132 1.00 94.38 200 THR A O 1
ATOM 1634 N N . TRP A 1 201 ? -5.450 -11.724 -7.870 1.00 95.44 201 TRP A N 1
ATOM 1635 C CA . TRP A 1 201 ? -4.543 -10.603 -8.113 1.00 95.44 201 TRP A CA 1
ATOM 1636 C C . TRP A 1 201 ? -4.603 -9.527 -7.029 1.00 95.44 201 TRP A C 1
ATOM 1638 O O . TRP A 1 201 ? -3.565 -8.944 -6.702 1.00 95.44 201 TRP A O 1
ATOM 1648 N N . ALA A 1 202 ? -5.763 -9.322 -6.398 1.00 94.44 202 ALA A N 1
ATOM 1649 C CA . ALA A 1 202 ? -5.867 -8.524 -5.180 1.00 94.44 202 ALA A CA 1
ATOM 1650 C C . ALA A 1 202 ? -4.998 -9.116 -4.058 1.00 94.44 202 ALA A C 1
ATOM 1652 O O . ALA A 1 202 ? -4.256 -8.383 -3.404 1.00 94.44 202 ALA A O 1
ATOM 1653 N N . GLY A 1 203 ? -5.033 -10.440 -3.874 1.00 96.00 203 GLY A N 1
ATOM 1654 C CA . GLY A 1 203 ? -4.195 -11.177 -2.929 1.00 96.00 203 GLY A CA 1
ATOM 1655 C C . GLY A 1 203 ? -2.701 -11.071 -3.234 1.00 96.00 203 GLY A C 1
ATOM 1656 O O . GLY A 1 203 ? -1.918 -10.788 -2.326 1.00 96.00 203 GLY A O 1
ATOM 1657 N N . VAL A 1 204 ? -2.306 -11.214 -4.504 1.00 97.25 204 VAL A N 1
ATOM 1658 C CA . VAL A 1 204 ? -0.913 -11.036 -4.954 1.00 97.25 204 VAL A CA 1
ATOM 1659 C C . VAL A 1 204 ? -0.423 -9.623 -4.645 1.00 97.25 204 VAL A C 1
ATOM 1661 O O . VAL A 1 204 ? 0.613 -9.456 -4.000 1.00 97.25 204 VAL A O 1
ATOM 1664 N N . ALA A 1 205 ? -1.181 -8.597 -5.037 1.00 97.88 205 ALA A N 1
ATOM 1665 C CA . ALA A 1 205 ? -0.820 -7.211 -4.759 1.00 97.88 205 ALA A CA 1
ATOM 1666 C C . ALA A 1 205 ? -0.734 -6.938 -3.249 1.00 97.88 205 ALA A C 1
ATOM 1668 O O . ALA A 1 205 ? 0.218 -6.314 -2.780 1.00 97.88 205 ALA A O 1
ATOM 1669 N N . ARG A 1 206 ? -1.698 -7.450 -2.474 1.00 97.50 206 ARG A N 1
ATOM 1670 C CA . ARG A 1 206 ? -1.743 -7.317 -1.012 1.00 97.50 206 ARG A CA 1
ATOM 1671 C C . ARG A 1 206 ? -0.507 -7.940 -0.370 1.00 97.50 206 ARG A C 1
ATOM 1673 O O . ARG A 1 206 ? 0.113 -7.289 0.460 1.00 97.50 206 ARG A O 1
ATOM 1680 N N . SER A 1 207 ? -0.099 -9.133 -0.806 1.00 97.81 207 SER A N 1
ATOM 1681 C CA . SER A 1 207 ? 1.120 -9.798 -0.332 1.00 97.81 207 SER A CA 1
ATOM 1682 C C . SER A 1 207 ? 2.370 -8.947 -0.565 1.00 97.81 207 SER A C 1
ATOM 1684 O O . SER A 1 207 ? 3.187 -8.789 0.344 1.00 97.81 207 SER A O 1
ATOM 1686 N N . TRP A 1 208 ? 2.518 -8.362 -1.758 1.00 98.38 208 TRP A N 1
ATOM 1687 C CA . TRP A 1 208 ? 3.667 -7.509 -2.071 1.00 98.38 208 TRP A CA 1
ATOM 1688 C C . TRP A 1 208 ? 3.678 -6.220 -1.249 1.00 98.38 208 TRP A C 1
ATOM 1690 O O . TRP A 1 208 ? 4.705 -5.887 -0.661 1.00 98.38 208 TRP A O 1
ATOM 1700 N N . TYR A 1 209 ? 2.549 -5.518 -1.121 1.00 98.38 209 TYR A N 1
ATOM 1701 C CA . TYR A 1 209 ? 2.516 -4.304 -0.300 1.00 98.38 209 TYR A CA 1
ATOM 1702 C C . TYR A 1 209 ? 2.636 -4.575 1.197 1.00 98.38 209 TYR A C 1
ATOM 1704 O O . TYR A 1 209 ? 3.208 -3.743 1.895 1.00 98.38 209 TYR A O 1
ATOM 1712 N N . SER A 1 210 ? 2.141 -5.710 1.700 1.00 97.38 210 SER A N 1
ATOM 1713 C CA . SER A 1 210 ? 2.390 -6.130 3.082 1.00 97.38 210 SER A CA 1
ATOM 1714 C C . SER A 1 210 ? 3.886 -6.303 3.317 1.00 97.38 210 SER A C 1
ATOM 1716 O O . SER A 1 210 ? 4.426 -5.687 4.230 1.00 97.38 210 SER A O 1
ATOM 1718 N N . LYS A 1 211 ? 4.581 -7.011 2.418 1.00 97.25 211 LYS A N 1
ATOM 1719 C CA . LYS A 1 211 ? 6.039 -7.151 2.483 1.00 97.25 211 LYS A CA 1
ATOM 1720 C C . LYS A 1 211 ? 6.758 -5.800 2.413 1.00 97.25 211 LYS A C 1
ATOM 1722 O O . LYS A 1 211 ? 7.658 -5.545 3.205 1.00 97.25 211 LYS A O 1
ATOM 1727 N N . ALA A 1 212 ? 6.340 -4.911 1.508 1.00 96.62 212 ALA A N 1
ATOM 1728 C CA . ALA A 1 212 ? 6.898 -3.561 1.421 1.00 96.62 212 ALA A CA 1
ATOM 1729 C C . ALA A 1 212 ? 6.705 -2.781 2.729 1.00 96.62 212 ALA A C 1
ATOM 1731 O O . ALA A 1 212 ? 7.613 -2.083 3.175 1.00 96.62 212 ALA A O 1
ATOM 1732 N N . ALA A 1 213 ? 5.517 -2.875 3.333 1.00 95.75 213 ALA A N 1
ATOM 1733 C CA . ALA A 1 213 ? 5.183 -2.181 4.569 1.00 95.75 213 ALA A CA 1
ATOM 1734 C C . ALA A 1 213 ? 5.963 -2.736 5.769 1.00 95.75 213 ALA A C 1
ATOM 1736 O O . ALA A 1 213 ? 6.321 -1.954 6.647 1.00 95.75 213 ALA A O 1
ATOM 1737 N N . ASP A 1 214 ? 6.276 -4.032 5.782 1.00 94.50 2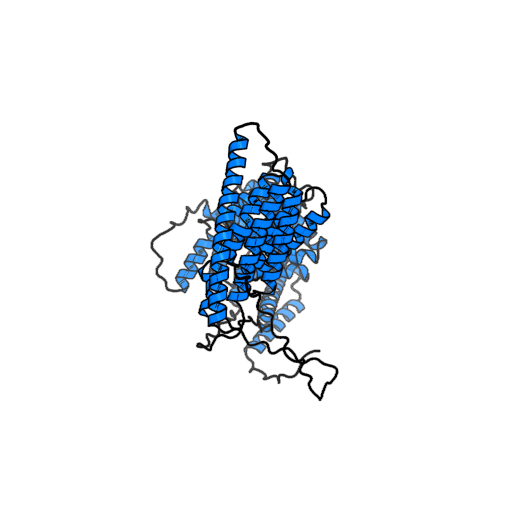14 ASP A N 1
ATOM 1738 C CA . ASP A 1 214 ? 7.114 -4.650 6.814 1.00 94.50 214 ASP A CA 1
ATOM 1739 C C . ASP A 1 214 ? 8.566 -4.153 6.736 1.00 94.50 214 ASP A C 1
ATOM 1741 O O . ASP A 1 214 ? 9.158 -3.819 7.764 1.00 94.50 214 ASP A O 1
ATOM 1745 N N . THR A 1 215 ? 9.125 -4.015 5.528 1.00 93.44 215 THR A N 1
ATOM 1746 C CA . THR A 1 215 ? 10.479 -3.464 5.337 1.00 93.44 215 THR A CA 1
ATOM 1747 C C . THR A 1 215 ? 10.523 -1.948 5.558 1.00 93.44 215 THR A C 1
ATOM 1749 O O . THR A 1 215 ? 11.482 -1.412 6.112 1.00 93.44 215 THR A O 1
ATOM 1752 N N . ASN A 1 216 ? 9.466 -1.235 5.159 1.00 93.94 216 ASN A N 1
ATOM 1753 C CA . ASN A 1 216 ? 9.392 0.224 5.178 1.00 93.94 216 ASN A CA 1
ATOM 1754 C C . ASN A 1 216 ? 8.148 0.746 5.932 1.00 93.94 216 ASN A C 1
ATOM 1756 O O . ASN A 1 216 ? 7.344 1.503 5.372 1.00 93.94 216 ASN A O 1
ATOM 1760 N N . PRO A 1 217 ? 8.008 0.466 7.246 1.00 95.38 217 PRO A N 1
ATOM 1761 C CA . PRO A 1 217 ? 6.785 0.760 8.007 1.00 95.38 217 PRO A CA 1
ATOM 1762 C C . PRO A 1 217 ? 6.508 2.257 8.187 1.00 95.38 217 PRO A C 1
ATOM 1764 O O . PRO A 1 217 ? 5.416 2.655 8.598 1.00 95.38 217 PRO A O 1
ATOM 1767 N N . SER A 1 218 ? 7.488 3.104 7.870 1.00 96.19 218 SER A N 1
ATOM 1768 C CA . SER A 1 218 ? 7.403 4.562 7.956 1.00 96.19 218 SER A CA 1
ATOM 1769 C C . SER A 1 218 ? 6.676 5.223 6.776 1.00 96.19 218 SER A C 1
ATOM 1771 O O . SER A 1 218 ? 6.360 6.413 6.866 1.00 96.19 218 SER A O 1
ATOM 1773 N N . VAL A 1 219 ? 6.419 4.495 5.681 1.00 96.31 219 VAL A N 1
ATOM 1774 C CA . VAL A 1 219 ? 5.902 5.042 4.416 1.00 96.31 219 VAL A CA 1
ATOM 1775 C C . VAL A 1 219 ? 4.384 4.883 4.321 1.00 96.31 219 VAL A C 1
ATOM 1777 O O . VAL A 1 219 ? 3.870 3.798 4.072 1.00 96.31 219 VAL A O 1
ATOM 1780 N N . GLY A 1 220 ? 3.651 5.992 4.438 1.00 97.06 220 GLY A N 1
ATOM 1781 C CA . GLY A 1 220 ? 2.186 6.010 4.411 1.00 97.06 220 GLY A CA 1
ATOM 1782 C C . GLY A 1 220 ? 1.571 5.516 3.098 1.00 97.06 220 GLY A C 1
ATOM 1783 O O . GLY A 1 220 ? 0.548 4.838 3.124 1.00 97.06 220 GLY A O 1
ATOM 1784 N N . ARG A 1 221 ? 2.220 5.772 1.951 1.00 97.31 221 ARG A N 1
ATOM 1785 C CA . ARG A 1 221 ? 1.704 5.374 0.625 1.00 97.31 221 ARG A CA 1
ATOM 1786 C C . ARG A 1 221 ? 1.490 3.859 0.497 1.00 97.31 221 ARG A C 1
ATOM 1788 O O . ARG A 1 221 ? 0.558 3.440 -0.179 1.00 97.31 221 ARG A O 1
ATOM 1795 N N . LEU A 1 222 ? 2.305 3.042 1.165 1.00 97.56 222 LEU A N 1
ATOM 1796 C CA . LEU A 1 222 ? 2.151 1.583 1.154 1.00 97.56 222 LEU A CA 1
ATOM 1797 C C . LEU A 1 222 ? 0.842 1.160 1.832 1.00 97.56 222 LEU A C 1
ATOM 1799 O O . LEU A 1 222 ? 0.083 0.356 1.297 1.00 97.56 222 LEU A O 1
ATOM 1803 N N . TYR A 1 223 ? 0.527 1.780 2.970 1.00 98.19 223 TYR A N 1
ATOM 1804 C CA . TYR A 1 223 ? -0.734 1.552 3.670 1.00 98.19 223 TYR A CA 1
ATOM 1805 C C . TYR A 1 223 ? -1.932 2.101 2.889 1.00 98.19 223 TYR A C 1
ATOM 1807 O O . TYR A 1 223 ? -2.989 1.484 2.904 1.00 98.19 223 TYR A O 1
ATOM 1815 N N . HIS A 1 224 ? -1.789 3.203 2.147 1.00 98.12 224 HIS A N 1
ATOM 1816 C CA . HIS A 1 224 ? -2.848 3.670 1.239 1.00 98.12 224 HIS A CA 1
ATOM 1817 C C . HIS A 1 224 ? -3.207 2.617 0.184 1.00 98.12 224 HIS A C 1
ATOM 1819 O O . HIS A 1 224 ? -4.388 2.327 -0.016 1.00 98.12 224 HIS A O 1
ATOM 1825 N N . HIS A 1 225 ? -2.204 1.984 -0.429 1.00 97.31 225 HIS A N 1
ATOM 1826 C CA . HIS A 1 225 ? -2.430 0.900 -1.387 1.00 97.31 225 HIS A CA 1
ATOM 1827 C C . HIS A 1 225 ? -3.082 -0.324 -0.728 1.00 97.31 225 HIS A C 1
ATOM 1829 O O . HIS A 1 225 ? -4.034 -0.879 -1.280 1.00 97.31 225 HIS A O 1
ATOM 1835 N N . LEU A 1 226 ? -2.652 -0.695 0.484 1.00 98.06 226 LEU A N 1
ATOM 1836 C CA . LEU A 1 226 ? -3.302 -1.748 1.277 1.00 98.06 226 LEU A CA 1
ATOM 1837 C C . LEU A 1 226 ? -4.764 -1.413 1.617 1.00 98.06 226 LEU A C 1
ATOM 1839 O O . LEU A 1 226 ? -5.607 -2.307 1.599 1.00 98.06 226 LEU A O 1
ATOM 1843 N N . ALA A 1 227 ? -5.101 -0.143 1.856 1.00 97.31 227 ALA A N 1
ATOM 1844 C CA . ALA A 1 227 ? -6.478 0.286 2.110 1.00 97.31 227 ALA A CA 1
ATOM 1845 C C . ALA A 1 227 ? -7.386 0.065 0.889 1.00 97.31 227 ALA A C 1
ATOM 1847 O O . ALA A 1 227 ? -8.514 -0.419 1.020 1.00 97.31 227 ALA A O 1
ATOM 1848 N N . ILE A 1 228 ? -6.885 0.366 -0.312 1.00 93.94 228 ILE A N 1
ATOM 1849 C CA . ILE A 1 228 ? -7.609 0.106 -1.566 1.00 93.94 228 ILE A CA 1
ATOM 1850 C C . ILE A 1 228 ? -7.871 -1.400 -1.724 1.00 93.94 228 ILE A C 1
ATOM 1852 O O . ILE A 1 228 ? -8.983 -1.798 -2.071 1.00 93.94 228 ILE A O 1
ATOM 1856 N N . LEU A 1 229 ? -6.871 -2.229 -1.414 1.00 94.94 229 LEU A N 1
ATOM 1857 C CA . LEU A 1 229 ? -6.918 -3.693 -1.521 1.00 94.94 229 LEU A CA 1
ATOM 1858 C C . LEU A 1 229 ? -7.659 -4.395 -0.376 1.00 94.94 229 LEU A C 1
ATOM 1860 O O . LEU A 1 229 ? -7.870 -5.607 -0.436 1.00 94.94 229 LEU A O 1
ATOM 1864 N N . ALA A 1 230 ? -8.038 -3.669 0.674 1.00 93.38 230 ALA A N 1
ATOM 1865 C CA . ALA A 1 230 ? -8.743 -4.232 1.819 1.00 93.38 230 ALA A CA 1
ATOM 1866 C C . ALA A 1 230 ? -10.233 -4.486 1.542 1.00 93.38 230 ALA A C 1
ATOM 1868 O O . ALA A 1 230 ? -10.887 -5.134 2.351 1.00 93.38 230 ALA A O 1
ATOM 1869 N N . ARG A 1 231 ? -10.800 -4.005 0.423 1.00 87.19 231 ARG A N 1
ATOM 1870 C CA . ARG A 1 231 ? -12.207 -4.278 0.078 1.00 87.19 231 ARG A CA 1
ATOM 1871 C C . ARG A 1 231 ? -12.440 -5.793 -0.057 1.00 87.19 231 ARG A C 1
ATOM 1873 O O . ARG A 1 231 ? -11.592 -6.463 -0.638 1.00 87.19 231 ARG A O 1
ATOM 1880 N N . PRO A 1 232 ? -13.570 -6.329 0.445 1.00 87.12 232 PRO A N 1
ATOM 1881 C CA . PRO A 1 232 ? -14.709 -5.625 1.056 1.00 87.12 232 PRO A CA 1
ATOM 1882 C C . PRO A 1 232 ? -14.601 -5.367 2.580 1.00 87.12 232 PRO A C 1
ATOM 1884 O O . PRO A 1 232 ? -15.575 -4.926 3.187 1.00 87.12 232 PRO A O 1
ATOM 1887 N N . ASN A 1 233 ? -13.457 -5.614 3.227 1.00 91.62 233 ASN A N 1
ATOM 1888 C CA . ASN A 1 233 ? -13.259 -5.425 4.671 1.00 91.62 233 ASN A CA 1
ATOM 1889 C C . ASN A 1 233 ? -13.144 -3.934 5.054 1.00 91.62 233 ASN A C 1
ATOM 1891 O O . ASN A 1 233 ? -12.061 -3.345 5.088 1.00 91.62 233 ASN A O 1
ATOM 1895 N N . ALA A 1 234 ? -14.289 -3.329 5.370 1.00 93.62 234 ALA A N 1
ATOM 1896 C CA . ALA A 1 234 ? -14.420 -1.911 5.702 1.00 93.62 234 ALA A CA 1
ATOM 1897 C C . ALA A 1 234 ? -13.601 -1.487 6.940 1.00 93.62 234 ALA A C 1
ATOM 1899 O O . ALA A 1 234 ? -12.985 -0.420 6.940 1.00 93.62 234 ALA A O 1
ATOM 1900 N N . LEU A 1 235 ? -13.535 -2.334 7.977 1.00 95.69 235 LEU A N 1
ATOM 1901 C CA . LEU A 1 235 ? -12.752 -2.058 9.186 1.00 95.69 235 LEU A CA 1
ATOM 1902 C C . LEU A 1 235 ? -11.250 -1.986 8.878 1.00 95.69 235 LEU A C 1
ATOM 1904 O O . LEU A 1 235 ? -10.564 -1.051 9.297 1.00 95.69 235 LEU A O 1
ATOM 1908 N N . GLN A 1 236 ? -10.743 -2.965 8.128 1.00 96.31 236 GLN A N 1
ATOM 1909 C CA . GLN A 1 236 ? -9.339 -3.014 7.718 1.00 96.31 236 GLN A CA 1
ATOM 1910 C C . GLN A 1 236 ? -8.990 -1.858 6.772 1.00 96.31 236 GLN A C 1
ATOM 1912 O O . GLN A 1 236 ? -7.921 -1.258 6.892 1.00 96.31 236 GLN A O 1
ATOM 1917 N N . GLN A 1 237 ? -9.905 -1.496 5.870 1.00 96.62 237 GLN A N 1
ATOM 1918 C CA . GLN A 1 237 ? -9.734 -0.339 4.997 1.00 96.62 237 GLN A CA 1
ATOM 1919 C C . GLN A 1 237 ? -9.606 0.967 5.792 1.00 96.62 237 GLN A C 1
ATOM 1921 O O . GLN A 1 237 ? -8.676 1.737 5.538 1.00 96.62 237 GLN A O 1
ATOM 1926 N N . LEU A 1 238 ? -10.490 1.203 6.771 1.00 97.75 238 LEU A N 1
ATOM 1927 C CA . LEU A 1 238 ? -10.406 2.379 7.641 1.00 97.75 238 LEU A CA 1
ATOM 1928 C C . LEU A 1 238 ? -9.054 2.437 8.359 1.00 97.75 238 LEU A C 1
ATOM 1930 O O . LEU A 1 238 ? -8.402 3.481 8.359 1.00 97.75 238 LEU A O 1
ATOM 1934 N N . TYR A 1 239 ? -8.621 1.309 8.929 1.00 98.25 239 TYR A N 1
ATOM 1935 C CA . TYR A 1 239 ? -7.328 1.205 9.602 1.00 98.25 239 TYR A CA 1
ATOM 1936 C C . TYR A 1 239 ? -6.170 1.594 8.684 1.00 98.25 239 TYR A C 1
ATOM 1938 O O . TYR A 1 239 ? -5.338 2.417 9.063 1.00 98.25 239 TYR A O 1
ATOM 1946 N N . TYR A 1 240 ? -6.115 1.053 7.468 1.00 98.50 240 TYR A N 1
ATOM 1947 C CA . TYR A 1 240 ? -5.017 1.340 6.553 1.00 98.50 240 TYR A CA 1
ATOM 1948 C C . TYR A 1 240 ? -5.016 2.787 6.045 1.00 98.50 240 TYR A C 1
ATOM 1950 O O . TYR A 1 240 ? -3.943 3.392 5.964 1.00 98.50 240 TYR A O 1
ATOM 1958 N N . TYR A 1 241 ? -6.181 3.391 5.787 1.00 98.50 241 TYR A N 1
ATOM 1959 C CA . TYR A 1 241 ? -6.249 4.824 5.477 1.00 98.50 241 TYR A CA 1
ATOM 1960 C C . TYR A 1 241 ? -5.793 5.685 6.658 1.00 98.50 241 TYR A C 1
ATOM 1962 O O . TYR A 1 241 ? -4.982 6.595 6.478 1.00 98.50 241 TYR A O 1
ATOM 1970 N N . ALA A 1 242 ? -6.248 5.372 7.872 1.00 98.06 242 ALA A N 1
ATOM 1971 C CA . ALA A 1 242 ? -5.839 6.079 9.079 1.00 98.06 242 ALA A CA 1
ATOM 1972 C C . ALA A 1 242 ? -4.319 5.966 9.307 1.00 98.06 242 ALA A C 1
ATOM 1974 O O . ALA A 1 242 ? -3.645 6.976 9.517 1.00 98.06 242 ALA A O 1
ATOM 1975 N N . ARG A 1 243 ? -3.753 4.761 9.153 1.00 96.69 243 ARG A N 1
ATOM 1976 C CA . ARG A 1 243 ? -2.305 4.504 9.222 1.00 96.69 243 ARG A CA 1
ATOM 1977 C C . ARG A 1 243 ? -1.529 5.276 8.165 1.00 96.69 243 ARG A C 1
ATOM 1979 O O . ARG A 1 243 ? -0.535 5.908 8.504 1.00 96.69 243 ARG A O 1
ATOM 1986 N N . SER A 1 244 ? -1.997 5.286 6.920 1.00 98.25 244 SER A N 1
ATOM 1987 C CA . SER A 1 244 ? -1.386 6.040 5.819 1.00 98.25 244 SER A CA 1
ATOM 1988 C C . SER A 1 244 ? -1.205 7.529 6.146 1.00 98.25 244 SER A C 1
ATOM 1990 O O . SER A 1 244 ? -0.212 8.145 5.748 1.00 98.25 244 SER A O 1
ATOM 1992 N N . LEU A 1 245 ? -2.151 8.114 6.885 1.00 97.44 245 LEU A N 1
ATOM 1993 C CA . LEU A 1 245 ? -2.099 9.510 7.320 1.00 97.44 245 LEU A CA 1
ATOM 1994 C C . LEU A 1 245 ? -1.163 9.723 8.515 1.00 97.44 245 LEU A C 1
ATOM 1996 O O . LEU A 1 245 ? -0.533 10.775 8.617 1.00 97.44 245 LEU A O 1
ATOM 2000 N N . THR A 1 246 ? -1.040 8.737 9.404 1.00 94.56 246 THR A N 1
ATOM 2001 C CA . THR A 1 246 ? -0.286 8.863 10.663 1.00 94.56 246 THR A CA 1
ATOM 2002 C C . THR A 1 246 ? 1.104 8.217 10.656 1.00 94.56 246 THR A C 1
ATOM 2004 O O . THR A 1 246 ? 1.824 8.334 11.643 1.00 94.56 246 THR A O 1
ATOM 2007 N N . CYS A 1 247 ? 1.523 7.563 9.570 1.00 94.25 247 CYS A N 1
ATOM 2008 C CA . CYS A 1 247 ? 2.909 7.120 9.361 1.00 94.25 247 CYS A CA 1
ATOM 2009 C C . CYS A 1 247 ? 3.887 8.299 9.365 1.00 94.25 247 CYS A C 1
ATOM 2011 O O . CYS A 1 247 ? 3.495 9.403 9.021 1.00 94.25 247 CYS A O 1
ATOM 2013 N N . VAL A 1 248 ? 5.174 8.073 9.658 1.00 92.69 248 VAL A N 1
ATOM 2014 C CA . VAL A 1 248 ? 6.208 9.134 9.699 1.00 92.69 248 VAL A CA 1
ATOM 2015 C C . VAL A 1 248 ? 6.230 9.962 8.409 1.00 92.69 248 VAL A C 1
ATOM 2017 O O . VAL A 1 248 ? 6.148 11.193 8.467 1.00 92.69 248 VAL A O 1
ATOM 2020 N N . LYS A 1 249 ? 6.251 9.298 7.248 1.00 95.69 249 LYS A N 1
ATOM 2021 C CA . LYS A 1 249 ? 6.077 9.909 5.924 1.00 95.69 249 LYS A CA 1
ATOM 2022 C C . LYS A 1 249 ? 4.606 9.736 5.517 1.00 95.69 249 LYS A C 1
ATOM 2024 O O . LYS A 1 249 ? 4.248 8.653 5.052 1.00 95.69 249 LYS A O 1
ATOM 2029 N N . PRO A 1 250 ? 3.740 10.739 5.733 1.00 96.06 250 PRO A N 1
ATOM 2030 C CA . PRO A 1 250 ? 2.309 10.595 5.501 1.00 96.06 250 PRO A CA 1
ATOM 2031 C C . PRO A 1 250 ? 2.015 10.600 4.002 1.00 96.06 250 PRO A C 1
ATOM 2033 O O . PRO A 1 250 ? 2.785 11.149 3.213 1.00 96.06 250 PRO A O 1
ATOM 2036 N N . PHE A 1 251 ? 0.865 10.058 3.613 1.00 97.38 251 PHE A N 1
ATOM 2037 C CA . PHE A 1 251 ? 0.371 10.173 2.243 1.00 97.38 251 PHE A CA 1
ATOM 2038 C C . PHE A 1 251 ? -0.943 10.957 2.211 1.00 97.38 251 PHE A C 1
ATOM 2040 O O . PHE A 1 251 ? -1.994 10.444 2.592 1.00 97.38 251 PHE A O 1
ATOM 2047 N N . SER A 1 252 ? -0.874 12.223 1.787 1.00 95.62 252 SER A N 1
ATOM 2048 C CA . SER A 1 252 ? -1.972 13.196 1.884 1.00 95.62 252 SER A CA 1
ATOM 2049 C C . SER A 1 252 ? -3.206 12.818 1.067 1.00 95.62 252 SER A C 1
ATOM 2051 O O . SER A 1 252 ? -4.318 13.021 1.548 1.00 95.62 252 SER A O 1
ATOM 2053 N N . SER A 1 253 ? -3.041 12.193 -0.104 1.00 96.00 253 SER A N 1
ATOM 2054 C CA . SER A 1 253 ? -4.163 11.739 -0.945 1.00 96.00 253 SER A CA 1
ATOM 2055 C C . SER A 1 253 ? -5.068 10.713 -0.247 1.00 96.00 253 SER A C 1
ATOM 2057 O O . SER A 1 253 ? -6.210 10.505 -0.661 1.00 96.00 253 SER A O 1
ATOM 2059 N N . ALA A 1 254 ? -4.609 10.095 0.850 1.00 97.12 254 ALA A N 1
ATOM 2060 C CA . ALA A 1 254 ? -5.460 9.254 1.686 1.00 97.12 254 ALA A CA 1
ATOM 2061 C C . ALA A 1 254 ? -6.618 10.033 2.339 1.00 97.12 254 ALA A C 1
ATOM 2063 O O . ALA A 1 254 ? -7.645 9.419 2.613 1.00 97.12 254 ALA A O 1
ATOM 2064 N N . ARG A 1 255 ? -6.499 11.359 2.532 1.00 95.94 255 ARG A N 1
ATOM 2065 C CA . ARG A 1 255 ? -7.579 12.203 3.079 1.00 95.94 255 ARG A CA 1
ATOM 2066 C C . ARG A 1 255 ? -8.799 12.274 2.168 1.00 95.94 255 ARG A C 1
ATOM 2068 O O . ARG A 1 255 ? -9.909 12.328 2.669 1.00 95.94 255 ARG A O 1
ATOM 2075 N N . GLU A 1 256 ? -8.597 12.257 0.856 1.00 95.69 256 GLU A N 1
ATOM 2076 C CA . GLU A 1 256 ? -9.698 12.201 -0.112 1.00 95.69 256 GLU A CA 1
ATOM 2077 C C . GLU A 1 256 ? -10.165 10.756 -0.305 1.00 95.69 256 GLU A C 1
ATOM 2079 O O . GLU A 1 256 ? -11.357 10.467 -0.332 1.00 95.69 256 GLU A O 1
ATOM 2084 N N . SER A 1 257 ? -9.222 9.810 -0.367 1.00 96.12 257 SER A N 1
ATOM 2085 C CA . SER A 1 257 ? -9.541 8.398 -0.621 1.00 96.12 257 SER A CA 1
ATOM 2086 C C . SER A 1 257 ? -10.395 7.766 0.484 1.00 96.12 257 SER A C 1
ATOM 2088 O O . SER A 1 257 ? -11.270 6.952 0.189 1.00 96.12 257 SER A O 1
ATOM 2090 N N . ILE A 1 258 ? -10.173 8.147 1.747 1.00 96.12 258 ILE A N 1
ATOM 2091 C CA . ILE A 1 258 ? -10.953 7.654 2.892 1.00 96.12 258 ILE A CA 1
ATOM 2092 C C . ILE A 1 258 ? -12.437 8.045 2.795 1.00 96.12 258 ILE A C 1
ATOM 2094 O O . ILE A 1 258 ? -13.286 7.302 3.280 1.00 96.12 258 ILE A O 1
ATOM 2098 N N . LEU A 1 259 ? -12.785 9.138 2.104 1.00 94.50 259 LEU A N 1
ATOM 2099 C CA . LEU A 1 259 ? -14.179 9.563 1.926 1.00 94.50 259 LEU A CA 1
ATOM 2100 C C . LEU A 1 259 ? -14.993 8.560 1.106 1.00 94.50 259 LEU A C 1
ATOM 2102 O O . LEU A 1 259 ? -16.184 8.403 1.346 1.00 94.50 259 LEU A O 1
ATOM 2106 N N . THR A 1 260 ? -14.343 7.776 0.238 1.00 92.38 260 THR A N 1
ATOM 2107 C CA . THR A 1 260 ? -15.006 6.671 -0.480 1.00 92.38 260 THR A CA 1
ATOM 2108 C C . THR A 1 260 ? -15.544 5.579 0.453 1.00 92.38 260 THR A C 1
ATOM 2110 O O . THR A 1 260 ? -16.415 4.807 0.056 1.00 92.38 260 THR A O 1
ATOM 2113 N N . LEU A 1 261 ? -15.027 5.507 1.685 1.00 92.75 261 LEU A N 1
ATOM 2114 C CA . LEU A 1 261 ? -15.533 4.655 2.758 1.00 92.75 261 LEU A CA 1
ATOM 2115 C C . LEU A 1 261 ? -16.518 5.404 3.665 1.00 92.75 261 LEU A C 1
ATOM 2117 O O . LEU A 1 261 ? -17.521 4.828 4.082 1.00 92.75 261 LEU A O 1
ATOM 2121 N N . LEU A 1 262 ? -16.221 6.663 3.998 1.00 93.62 262 LEU A N 1
ATOM 2122 C CA . LEU A 1 262 ? -16.978 7.424 4.995 1.00 93.62 262 LEU A CA 1
ATOM 2123 C C . LEU A 1 262 ? -18.303 7.976 4.457 1.00 93.62 262 LEU A C 1
ATOM 2125 O O . LEU A 1 262 ? -19.311 7.882 5.152 1.00 93.62 262 LEU A O 1
ATOM 2129 N N . ASP A 1 263 ? -18.336 8.521 3.240 1.00 92.06 263 ASP A N 1
ATOM 2130 C CA . ASP A 1 263 ? -19.515 9.206 2.692 1.00 92.06 263 ASP A CA 1
ATOM 2131 C C . ASP A 1 263 ? -20.779 8.331 2.632 1.00 92.06 263 ASP A C 1
ATOM 2133 O O . ASP A 1 263 ? -21.848 8.829 3.007 1.00 92.06 263 ASP A O 1
ATOM 2137 N N . PRO A 1 264 ? -20.713 7.044 2.227 1.00 89.19 264 PRO A N 1
ATOM 2138 C CA . PRO A 1 264 ? -21.892 6.181 2.242 1.00 89.19 264 PRO A CA 1
ATOM 2139 C C . PRO A 1 264 ? -22.410 5.906 3.657 1.00 89.19 264 PRO A C 1
ATOM 2141 O O . PRO A 1 264 ? -23.617 5.850 3.880 1.00 89.19 264 PRO A O 1
ATOM 2144 N N . ILE A 1 265 ? -21.504 5.773 4.629 1.00 89.19 265 ILE A N 1
ATOM 2145 C CA . ILE A 1 265 ? -21.843 5.508 6.036 1.00 89.19 265 ILE A CA 1
ATOM 2146 C C . ILE A 1 265 ? -22.393 6.770 6.715 1.00 89.19 265 ILE A C 1
ATOM 2148 O O . ILE A 1 265 ? -23.269 6.677 7.569 1.00 89.19 265 ILE A O 1
ATOM 2152 N N . LEU A 1 266 ? -21.926 7.950 6.302 1.00 89.56 266 LEU A N 1
ATOM 2153 C CA . LEU A 1 266 ? -22.402 9.259 6.762 1.00 89.56 266 LEU A CA 1
ATOM 2154 C C . LEU A 1 266 ? -23.684 9.724 6.045 1.00 89.56 266 LEU A C 1
ATOM 2156 O O . LEU A 1 266 ? -24.129 10.850 6.263 1.00 89.56 266 LEU A O 1
ATOM 2160 N N . GLY A 1 267 ? -24.270 8.897 5.172 1.00 83.00 267 GLY A N 1
ATOM 2161 C CA . GLY A 1 267 ? -25.521 9.201 4.470 1.00 83.00 267 GLY A CA 1
ATOM 2162 C C . GLY A 1 267 ? -25.403 10.256 3.364 1.00 83.00 267 GLY A C 1
ATOM 2163 O O . GLY A 1 267 ? -26.419 10.778 2.913 1.00 83.00 267 GLY A O 1
ATOM 2164 N N . ARG A 1 268 ? -24.185 10.578 2.908 1.00 80.94 268 ARG A N 1
ATOM 2165 C CA . ARG A 1 268 ? -23.938 11.565 1.838 1.00 80.94 268 ARG A CA 1
ATOM 2166 C C . ARG A 1 268 ? -24.014 10.962 0.436 1.00 80.94 268 ARG A C 1
ATOM 2168 O O . ARG A 1 268 ? -24.112 11.698 -0.541 1.00 80.94 268 ARG A O 1
ATOM 2175 N N . GLN A 1 269 ? -23.950 9.635 0.326 1.00 69.81 269 GLN A N 1
ATOM 2176 C CA . GLN A 1 269 ? -24.027 8.902 -0.938 1.00 69.81 269 GLN A CA 1
ATOM 2177 C C . GLN A 1 269 ? -24.916 7.662 -0.783 1.00 69.81 269 GLN A C 1
ATOM 2179 O O . GLN A 1 269 ? -24.678 6.822 0.078 1.00 69.81 269 GLN A O 1
ATOM 2184 N N . THR A 1 270 ? -25.924 7.523 -1.646 1.00 53.81 270 THR A N 1
ATOM 2185 C CA . THR A 1 270 ? -26.880 6.397 -1.654 1.00 53.81 270 THR A CA 1
ATOM 2186 C C . THR A 1 270 ? -26.458 5.224 -2.549 1.00 53.81 270 THR A C 1
ATOM 2188 O O . THR A 1 270 ? -27.044 4.151 -2.447 1.00 53.81 270 THR A O 1
ATOM 2191 N N . ALA A 1 271 ? -25.451 5.397 -3.417 1.00 49.50 271 ALA A N 1
ATOM 2192 C CA . ALA A 1 271 ? -25.109 4.427 -4.468 1.00 49.50 271 ALA A CA 1
ATOM 2193 C C . ALA A 1 271 ? -23.998 3.420 -4.100 1.00 49.50 271 ALA A C 1
ATOM 2195 O O . ALA A 1 271 ? -23.961 2.327 -4.657 1.00 49.50 271 ALA A O 1
ATOM 2196 N N . ALA A 1 272 ? -23.108 3.747 -3.157 1.00 51.41 272 ALA A N 1
ATOM 2197 C CA . ALA A 1 272 ? -22.012 2.873 -2.727 1.00 51.41 272 ALA A CA 1
ATOM 2198 C C . ALA A 1 272 ? -22.336 2.223 -1.375 1.00 51.41 272 ALA A C 1
ATOM 2200 O O . ALA A 1 272 ? -21.650 2.439 -0.379 1.00 51.41 272 ALA A O 1
ATOM 2201 N N . SER A 1 273 ? -23.423 1.452 -1.311 1.00 53.06 273 SER A N 1
ATOM 2202 C CA . SER A 1 273 ? -23.684 0.648 -0.117 1.00 53.06 273 SER A CA 1
ATOM 2203 C C . SER A 1 273 ? -22.542 -0.356 0.048 1.00 53.06 273 SER A C 1
ATOM 2205 O O . SER A 1 273 ? -22.192 -1.033 -0.915 1.00 53.06 273 SER A O 1
ATOM 2207 N N . TYR A 1 274 ? -21.956 -0.450 1.245 1.00 64.06 274 TYR A N 1
ATOM 2208 C CA . TYR A 1 274 ? -21.239 -1.648 1.676 1.00 64.06 274 TYR A CA 1
ATOM 2209 C C . TYR A 1 274 ? -22.320 -2.675 2.032 1.00 64.06 274 TYR A C 1
ATOM 2211 O O . TYR A 1 274 ? -22.753 -2.704 3.184 1.00 64.06 274 TYR A O 1
ATOM 2219 N N . PRO A 1 275 ? -22.803 -3.515 1.093 1.00 56.47 275 PRO A N 1
ATOM 2220 C CA . PRO A 1 275 ? -24.073 -4.231 1.253 1.00 56.47 275 PRO A CA 1
ATOM 2221 C C . PRO A 1 275 ? -23.989 -5.331 2.326 1.00 56.47 275 PRO A C 1
ATOM 2223 O O . PRO A 1 275 ? -24.974 -5.994 2.644 1.00 56.47 275 PRO A O 1
ATOM 2226 N N . HIS A 1 276 ? -22.788 -5.533 2.877 1.00 65.62 276 HIS A N 1
ATOM 2227 C CA . HIS A 1 276 ? -22.420 -6.596 3.797 1.00 65.62 276 HIS A CA 1
ATOM 2228 C C . HIS A 1 276 ? -21.538 -6.103 4.961 1.00 65.62 276 HIS A C 1
ATOM 2230 O O . HIS A 1 276 ? -20.895 -6.931 5.610 1.00 65.62 276 HIS A O 1
ATOM 2236 N N . SER A 1 277 ? -21.455 -4.790 5.240 1.00 78.75 277 SER A N 1
ATOM 2237 C CA . SER A 1 277 ? -20.725 -4.332 6.433 1.00 78.75 277 SER A CA 1
ATOM 2238 C C . SER A 1 277 ? -21.442 -4.792 7.700 1.00 78.75 277 SER A C 1
ATOM 2240 O O . SER A 1 277 ? -22.666 -4.707 7.820 1.00 78.75 277 SER A O 1
ATOM 2242 N N . LEU A 1 278 ? -20.681 -5.286 8.679 1.00 88.75 278 LEU A N 1
ATOM 2243 C CA . LEU A 1 278 ? -21.266 -5.649 9.963 1.00 88.75 278 LEU A CA 1
ATOM 2244 C C . LEU A 1 278 ? -21.804 -4.381 10.654 1.00 88.75 278 LEU A C 1
ATOM 2246 O O . LEU A 1 278 ? -21.185 -3.315 10.547 1.00 88.75 278 LEU A O 1
ATOM 2250 N N . PRO A 1 279 ? -22.914 -4.468 11.410 1.00 91.12 279 PRO A N 1
ATOM 2251 C CA . PRO A 1 279 ? -23.455 -3.311 12.123 1.00 91.12 279 PRO A CA 1
ATOM 2252 C C . PRO A 1 279 ? -22.434 -2.644 13.058 1.00 91.12 279 PRO A C 1
ATOM 2254 O O . PRO A 1 279 ? -22.374 -1.419 13.123 1.00 91.12 279 PRO A O 1
ATOM 2257 N N . ILE A 1 280 ? -21.567 -3.432 13.704 1.00 94.75 280 ILE A N 1
ATOM 2258 C CA . ILE A 1 280 ? -20.507 -2.910 14.576 1.00 94.75 280 ILE A CA 1
ATOM 2259 C C . ILE A 1 280 ? -19.433 -2.147 13.798 1.00 94.75 280 ILE A C 1
ATOM 2261 O O . ILE A 1 280 ? -19.007 -1.087 14.252 1.00 94.75 280 ILE A O 1
ATOM 2265 N N . ASP A 1 281 ? -19.031 -2.648 12.625 1.00 94.00 281 ASP A N 1
ATOM 2266 C CA . ASP A 1 281 ? -18.054 -1.978 11.765 1.00 94.00 281 ASP A CA 1
ATOM 2267 C C . ASP A 1 281 ? -18.641 -0.654 11.287 1.00 94.00 281 ASP A C 1
ATOM 2269 O O . ASP A 1 281 ? -17.981 0.375 11.352 1.00 94.00 281 ASP A O 1
ATOM 2273 N N . THR A 1 282 ? -19.919 -0.660 10.903 1.00 93.25 282 THR A N 1
ATOM 2274 C CA . THR A 1 282 ? -20.647 0.541 10.481 1.00 93.25 282 THR A CA 1
ATOM 2275 C C . THR A 1 282 ? -20.684 1.583 11.599 1.00 93.25 282 THR A C 1
ATOM 2277 O O . THR A 1 282 ? -20.316 2.728 11.361 1.00 93.25 282 THR A O 1
ATOM 2280 N N . SER A 1 283 ? -21.040 1.203 12.834 1.00 95.25 283 SER A N 1
ATOM 2281 C CA . SER A 1 283 ? -21.010 2.125 13.979 1.00 95.25 283 SER A CA 1
ATOM 2282 C C . SER A 1 283 ? -19.594 2.634 14.277 1.00 95.25 283 SER A C 1
ATOM 2284 O O . SER A 1 283 ? -19.404 3.824 14.508 1.00 95.25 283 SER A O 1
ATOM 2286 N N . PHE A 1 284 ? -18.578 1.770 14.237 1.00 97.19 284 PHE A N 1
ATOM 2287 C CA . PHE A 1 284 ? -17.193 2.177 14.486 1.00 97.19 284 PHE A CA 1
ATOM 2288 C C . PHE A 1 284 ? -16.674 3.156 13.423 1.00 97.19 284 PHE A C 1
ATOM 2290 O O . PHE A 1 284 ? -16.112 4.202 13.752 1.00 97.19 284 PHE A O 1
ATOM 2297 N N . ILE A 1 285 ? -16.904 2.845 12.146 1.00 95.88 285 ILE A N 1
ATOM 2298 C CA . ILE A 1 285 ? -16.506 3.692 11.021 1.00 95.88 285 ILE A CA 1
ATOM 2299 C C . ILE A 1 285 ? -17.280 5.010 11.049 1.00 95.88 285 ILE A C 1
ATOM 2301 O O . ILE A 1 285 ? -16.688 6.058 10.815 1.00 95.88 285 ILE A O 1
ATOM 2305 N N . HIS A 1 286 ? -18.565 4.990 11.409 1.00 95.00 286 HIS A N 1
ATOM 2306 C CA . HIS A 1 286 ? -19.368 6.199 11.560 1.00 95.00 286 HIS A CA 1
ATOM 2307 C C . HIS A 1 286 ? -18.822 7.112 12.672 1.00 95.00 286 HIS A C 1
ATOM 2309 O O . HIS A 1 286 ? -18.679 8.315 12.454 1.00 95.00 286 HIS A O 1
ATOM 2315 N N . ALA A 1 287 ? -18.412 6.557 13.822 1.00 96.00 287 ALA A N 1
ATOM 2316 C CA . ALA A 1 287 ? -17.807 7.337 14.908 1.00 96.00 287 ALA A CA 1
ATOM 2317 C C . ALA A 1 287 ? -16.502 8.002 14.449 1.00 96.00 287 ALA A C 1
ATOM 2319 O O . ALA A 1 287 ? -16.276 9.188 14.693 1.00 96.00 287 ALA A O 1
ATOM 2320 N N . HIS A 1 288 ? -15.665 7.254 13.729 1.00 96.50 288 HIS A N 1
ATOM 2321 C CA . HIS A 1 288 ? -14.436 7.781 13.147 1.00 96.50 288 HIS A CA 1
ATOM 2322 C C . HIS A 1 288 ? -14.682 8.790 12.022 1.00 96.50 288 HIS A C 1
ATOM 2324 O O . HIS A 1 288 ? -13.910 9.740 11.920 1.00 96.50 288 HIS A O 1
ATOM 2330 N N . GLY A 1 289 ? -15.750 8.636 11.237 1.00 94.94 289 GLY A N 1
ATOM 2331 C CA . GLY A 1 289 ? -16.179 9.600 10.226 1.00 94.94 289 GLY A CA 1
ATOM 2332 C C . GLY A 1 289 ? -16.610 10.928 10.841 1.00 94.94 289 GLY A C 1
ATOM 2333 O O . GLY A 1 289 ? -16.159 11.978 10.394 1.00 94.94 289 GLY A O 1
ATOM 2334 N N . VAL A 1 290 ? -17.386 10.887 11.929 1.00 93.12 290 VAL A N 1
ATOM 2335 C CA . VAL A 1 290 ? -17.747 12.080 12.714 1.00 93.12 290 VAL A CA 1
ATOM 2336 C C . VAL A 1 290 ? -16.504 12.775 13.275 1.00 93.12 290 VAL A C 1
ATOM 2338 O O . VAL A 1 290 ? -16.401 13.995 13.166 1.00 93.12 290 VAL A O 1
ATOM 2341 N N . LEU A 1 291 ? -15.541 12.020 13.821 1.00 92.38 291 LEU A N 1
ATOM 2342 C CA . LEU A 1 291 ? -14.271 12.579 14.304 1.00 92.38 291 LEU A CA 1
ATOM 2343 C C . LEU A 1 291 ? -13.435 13.193 13.172 1.00 92.38 291 LEU A C 1
ATOM 2345 O O . LEU A 1 291 ? -12.920 14.296 13.328 1.00 92.38 291 LEU A O 1
ATOM 2349 N N . PHE A 1 292 ? -13.300 12.482 12.049 1.00 93.94 292 PHE A N 1
ATOM 2350 C CA . PHE A 1 292 ? -12.466 12.873 10.909 1.00 93.94 292 PHE A CA 1
ATOM 2351 C C . PHE A 1 292 ? -12.969 14.160 10.248 1.00 93.94 292 PHE A C 1
ATOM 2353 O O . PHE A 1 292 ? -12.188 15.066 9.972 1.00 93.94 292 PHE A O 1
ATOM 2360 N N . GLU A 1 293 ? -14.282 14.250 10.050 1.00 91.44 293 GLU A N 1
ATOM 2361 C CA . GLU A 1 293 ? -14.957 15.372 9.388 1.00 91.44 293 GLU A CA 1
ATOM 2362 C C . GLU A 1 293 ? -15.385 16.473 10.371 1.00 91.44 293 GLU A C 1
ATOM 2364 O O . GLU A 1 293 ? -15.979 17.468 9.964 1.00 91.44 293 GLU A O 1
ATOM 2369 N N . LYS A 1 294 ? -15.095 16.298 11.669 1.00 89.06 294 LYS A N 1
ATOM 2370 C CA . LYS A 1 294 ? -15.425 17.240 12.753 1.00 89.06 294 LYS A CA 1
ATOM 2371 C C . LYS A 1 294 ? -16.923 17.575 12.810 1.00 89.06 294 LYS A C 1
ATOM 2373 O O . LYS A 1 294 ? -17.316 18.730 12.957 1.00 89.06 294 LYS A O 1
ATOM 2378 N N . LEU A 1 295 ? -17.767 16.547 12.690 1.00 86.19 295 LEU A N 1
ATOM 2379 C CA . LEU A 1 295 ? -19.227 16.680 12.755 1.00 86.19 295 LEU A CA 1
ATOM 2380 C C . LEU A 1 295 ? -19.714 16.814 14.214 1.00 86.19 295 LEU A C 1
ATOM 2382 O O . LEU A 1 295 ? -18.991 16.503 15.161 1.00 86.19 295 LEU A O 1
ATOM 2386 N N . GLY A 1 296 ? -20.950 17.291 14.401 1.00 79.81 296 GLY A N 1
ATOM 2387 C CA . GLY A 1 296 ? -21.500 17.664 15.714 1.00 79.81 296 GLY A CA 1
ATOM 2388 C C . GLY A 1 296 ? -21.560 16.543 16.771 1.00 79.81 296 GLY A C 1
ATOM 2389 O O . GLY A 1 296 ? -21.641 15.355 16.458 1.00 79.81 296 GLY A O 1
ATOM 2390 N N . SER A 1 297 ? -21.577 16.940 18.052 1.00 75.62 297 SER A N 1
ATOM 2391 C CA . SER A 1 297 ? -21.501 16.033 19.216 1.00 75.62 297 SER A CA 1
ATOM 2392 C C . SER A 1 297 ? -22.628 15.025 19.341 1.00 75.62 297 SER A C 1
ATOM 2394 O O . SER A 1 297 ? -22.376 13.914 19.801 1.00 75.62 297 SER A O 1
ATO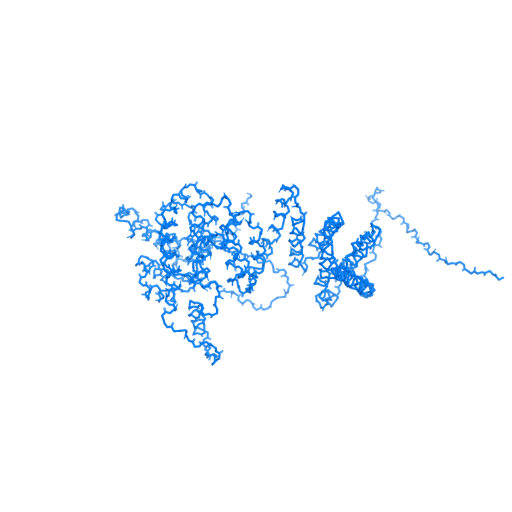M 2396 N N . GLU A 1 298 ? -23.852 15.390 18.974 1.00 79.75 298 GLU A N 1
ATOM 2397 C CA . GLU A 1 298 ? -25.004 14.494 19.121 1.00 79.75 298 GLU A CA 1
ATOM 2398 C C . GLU A 1 298 ? -24.842 13.244 18.245 1.00 79.75 298 GLU A C 1
ATOM 2400 O O . GLU A 1 298 ? -25.068 12.121 18.702 1.00 79.75 298 GLU A O 1
ATOM 2405 N N . ASN A 1 299 ? -24.316 13.424 17.028 1.00 81.38 299 ASN A N 1
ATOM 2406 C CA . ASN A 1 299 ? -24.032 12.330 16.100 1.00 81.38 299 ASN A CA 1
ATOM 2407 C C . ASN A 1 299 ? -22.946 11.392 16.642 1.00 81.38 299 ASN A C 1
ATOM 2409 O O . ASN A 1 299 ? -23.029 10.172 16.464 1.00 81.38 299 ASN A O 1
ATOM 2413 N N . PHE A 1 300 ? -21.934 11.947 17.318 1.00 89.56 300 PHE A N 1
ATOM 2414 C CA . PHE A 1 300 ? -20.858 11.158 17.911 1.00 89.56 300 PHE A CA 1
ATOM 2415 C C . PHE A 1 300 ? -21.360 10.282 19.062 1.00 89.56 300 PHE A C 1
ATOM 2417 O O . PHE A 1 300 ? -21.104 9.079 19.061 1.00 89.56 300 PHE A O 1
ATOM 2424 N N . GLU A 1 301 ? -22.094 10.858 20.019 1.00 90.56 301 GLU A N 1
ATOM 2425 C CA . GLU A 1 301 ? -22.561 10.135 21.211 1.00 90.56 301 GLU A CA 1
ATOM 2426 C C . GLU A 1 301 ? -23.492 8.975 20.850 1.00 90.56 301 GLU A C 1
ATOM 2428 O O . GLU A 1 301 ? -23.297 7.852 21.320 1.00 90.56 301 GLU A O 1
ATOM 2433 N N . HIS A 1 302 ? -24.455 9.212 19.953 1.00 90.44 302 HIS A N 1
ATOM 2434 C CA . HIS A 1 302 ? -25.357 8.163 19.474 1.00 90.44 302 HIS A CA 1
ATOM 2435 C C . HIS A 1 302 ? -24.576 6.984 18.874 1.00 90.44 302 HIS A C 1
ATOM 2437 O O . HIS A 1 302 ? -24.816 5.815 19.185 1.00 90.44 302 HIS A O 1
ATOM 2443 N N . THR A 1 303 ? -23.589 7.296 18.040 1.00 91.44 303 THR A N 1
ATOM 2444 C CA . THR A 1 303 ? -22.796 6.291 17.333 1.00 91.44 303 THR A CA 1
ATOM 2445 C C . THR A 1 303 ? -21.848 5.535 18.260 1.00 91.44 303 THR A C 1
ATOM 2447 O O . THR A 1 303 ? -21.697 4.317 18.136 1.00 91.44 303 THR A O 1
ATOM 2450 N N . LEU A 1 304 ? -21.239 6.235 19.218 1.00 93.44 304 LEU A N 1
ATOM 2451 C CA . LEU A 1 304 ? -20.395 5.640 20.248 1.00 93.44 304 LEU A CA 1
ATOM 2452 C C . LEU A 1 304 ? -21.186 4.628 21.084 1.00 93.44 304 LEU A C 1
ATOM 2454 O O . LEU A 1 304 ? -20.724 3.501 21.264 1.00 93.44 304 LEU A O 1
ATOM 2458 N N . LEU A 1 305 ? -22.386 4.996 21.543 1.00 94.56 305 LEU A N 1
ATOM 2459 C CA . LEU A 1 305 ? -23.266 4.099 22.298 1.00 94.56 305 LEU A CA 1
ATOM 2460 C C . LEU A 1 305 ? -23.654 2.868 21.473 1.00 94.56 305 LEU A C 1
ATOM 2462 O O . LEU A 1 305 ? -23.605 1.739 21.971 1.00 94.56 305 LEU A O 1
ATOM 2466 N N . GLN A 1 306 ? -23.979 3.063 20.194 1.00 95.12 306 GLN A N 1
ATOM 2467 C CA . GLN A 1 306 ? -24.316 1.966 19.293 1.00 95.12 306 GLN A CA 1
ATOM 2468 C C . GLN A 1 306 ? -23.134 0.999 19.109 1.00 95.12 306 GLN A C 1
ATOM 2470 O O . GLN A 1 306 ? -23.326 -0.216 19.208 1.00 95.12 306 GLN A O 1
ATOM 2475 N N . PHE A 1 307 ? -21.915 1.507 18.909 1.00 97.06 307 PHE A N 1
ATOM 2476 C CA . PHE A 1 307 ? -20.697 0.693 18.839 1.00 97.06 307 PHE A CA 1
ATOM 2477 C C . PHE A 1 307 ? -20.444 -0.069 20.151 1.00 97.06 307 PHE A C 1
ATOM 2479 O O . PHE A 1 307 ? -20.255 -1.289 20.139 1.00 97.06 307 PHE A O 1
ATOM 2486 N N . GLN A 1 308 ? -20.506 0.622 21.292 1.00 95.62 308 GLN A N 1
ATOM 2487 C CA . GLN A 1 308 ? -20.284 0.033 22.615 1.00 95.62 308 GLN A CA 1
ATOM 2488 C C . GLN A 1 308 ? -21.290 -1.080 22.927 1.00 95.62 308 GLN A C 1
ATOM 2490 O O . GLN A 1 308 ? -20.895 -2.141 23.405 1.00 95.62 308 GLN A O 1
ATOM 2495 N N . SER A 1 309 ? -22.572 -0.891 22.606 1.00 96.44 309 SER A N 1
ATOM 2496 C CA . SER A 1 309 ? -23.610 -1.903 22.857 1.00 96.44 309 SER A CA 1
ATOM 2497 C C . SER A 1 309 ? -23.347 -3.238 22.142 1.00 96.44 309 SER A C 1
ATOM 2499 O O . SER A 1 309 ? -23.768 -4.294 22.612 1.00 96.44 309 SER A O 1
ATOM 2501 N N . GLN A 1 310 ? -22.606 -3.208 21.031 1.00 97.06 310 GLN A N 1
ATOM 2502 C CA . GLN A 1 310 ? -22.328 -4.378 20.200 1.00 97.06 310 GLN A CA 1
ATOM 2503 C C . GLN A 1 310 ? -20.972 -5.025 20.499 1.00 97.06 310 GLN A C 1
ATOM 2505 O O . GLN A 1 310 ? -20.804 -6.220 20.236 1.00 97.06 310 GLN A O 1
ATOM 2510 N N . LEU A 1 311 ? -20.020 -4.261 21.045 1.00 96.06 311 LEU A N 1
ATOM 2511 C CA . LEU A 1 311 ? -18.612 -4.640 21.152 1.00 96.06 311 LEU A CA 1
ATOM 2512 C C . LEU A 1 311 ? -18.395 -5.964 21.892 1.00 96.06 311 LEU A C 1
ATOM 2514 O O . LEU A 1 311 ? -17.790 -6.872 21.331 1.00 96.06 311 LEU A O 1
ATOM 2518 N N . ASP A 1 312 ? -18.922 -6.116 23.109 1.00 94.62 312 ASP A N 1
ATOM 2519 C CA . ASP A 1 312 ? -18.681 -7.326 23.910 1.00 94.62 312 ASP A CA 1
ATOM 2520 C C . ASP A 1 312 ? -19.227 -8.595 23.229 1.00 94.62 312 ASP A C 1
ATOM 2522 O O . ASP A 1 312 ? -18.524 -9.602 23.096 1.00 94.62 312 ASP A O 1
ATOM 2526 N N . SER A 1 313 ? -20.448 -8.504 22.687 1.00 95.62 313 SER A N 1
ATOM 2527 C CA . SER A 1 313 ? -21.074 -9.598 21.937 1.00 95.62 313 SER A CA 1
ATOM 2528 C C . SER A 1 313 ? -20.281 -9.964 20.680 1.00 95.62 313 SER A C 1
ATOM 2530 O O . SER A 1 313 ? -20.177 -11.138 20.322 1.00 95.62 313 SER A O 1
ATOM 2532 N N . HIS A 1 314 ? -19.706 -8.966 20.003 1.00 96.06 314 HIS A N 1
ATOM 2533 C CA . HIS A 1 314 ? -18.923 -9.178 18.799 1.00 96.06 314 HIS A CA 1
ATOM 2534 C C . HIS A 1 314 ? -17.607 -9.882 19.113 1.00 96.06 314 HIS A C 1
ATOM 2536 O O . HIS A 1 314 ? -17.316 -10.883 18.462 1.00 96.06 314 HIS A O 1
ATOM 2542 N N . ILE A 1 315 ? -16.880 -9.441 20.146 1.00 94.88 315 ILE A N 1
ATOM 2543 C CA . ILE A 1 315 ? -15.648 -10.101 20.606 1.00 94.88 315 ILE A CA 1
ATOM 2544 C C . ILE A 1 315 ? -15.928 -11.575 20.923 1.00 94.88 315 ILE A C 1
ATOM 2546 O O . ILE A 1 315 ? -15.221 -12.459 20.437 1.00 94.88 315 ILE A O 1
ATOM 2550 N N . GLY A 1 316 ? -17.004 -11.848 21.671 1.00 93.69 316 GLY A N 1
ATOM 2551 C CA . GLY A 1 316 ? -17.417 -13.213 22.001 1.00 93.69 316 GLY A CA 1
ATOM 2552 C C . GLY A 1 316 ? -17.762 -14.068 20.777 1.00 93.69 316 GLY A C 1
ATOM 2553 O O . GLY A 1 316 ? -17.484 -15.263 20.774 1.00 93.69 316 GLY A O 1
ATOM 2554 N N . ARG A 1 317 ? -18.322 -13.468 19.720 1.00 95.19 317 ARG A N 1
ATOM 2555 C CA . ARG A 1 317 ? -18.708 -14.166 18.483 1.00 95.19 317 ARG A CA 1
ATOM 2556 C C . ARG A 1 317 ? -17.516 -14.485 17.582 1.00 95.19 317 ARG A C 1
ATOM 2558 O O . ARG A 1 317 ? -17.445 -15.578 17.029 1.00 95.19 317 ARG A O 1
ATOM 2565 N N . VAL A 1 318 ? -16.605 -13.532 17.392 1.00 94.00 318 VAL A N 1
ATOM 2566 C CA . VAL A 1 318 ? -15.494 -13.659 16.429 1.00 94.00 318 VAL A CA 1
ATOM 2567 C C . VAL A 1 318 ? -14.254 -14.329 17.024 1.00 94.00 318 VAL A C 1
ATOM 2569 O O . VAL A 1 318 ? -13.411 -14.819 16.272 1.00 94.00 318 VAL A O 1
ATOM 2572 N N . THR A 1 319 ? -14.163 -14.395 18.358 1.00 92.56 319 THR A N 1
ATOM 2573 C CA . THR A 1 319 ? -13.143 -15.123 19.130 1.00 92.56 319 THR A CA 1
ATOM 2574 C C . THR A 1 319 ? -11.717 -14.871 18.622 1.00 92.56 319 THR A C 1
ATOM 2576 O O . THR A 1 319 ? -11.192 -13.774 18.788 1.00 92.56 319 THR A O 1
ATOM 2579 N N . ALA A 1 320 ? -11.081 -15.845 17.967 1.00 92.88 320 ALA A N 1
ATOM 2580 C CA . ALA A 1 320 ? -9.711 -15.749 17.473 1.00 92.88 320 ALA A CA 1
ATOM 2581 C C . ALA A 1 320 ? -9.509 -14.618 16.450 1.00 92.88 320 ALA A C 1
ATOM 2583 O O . ALA A 1 320 ? -8.452 -13.986 16.459 1.00 92.88 320 ALA A O 1
ATOM 2584 N N . LYS A 1 321 ? -10.520 -14.307 15.623 1.00 93.62 321 LYS A N 1
ATOM 2585 C CA . LYS A 1 321 ? -10.448 -13.204 14.644 1.00 93.62 321 LYS A CA 1
ATOM 2586 C C . LYS A 1 321 ? -10.334 -11.829 15.313 1.00 93.62 321 LYS A C 1
ATOM 2588 O O . LYS A 1 321 ? -9.807 -10.896 14.709 1.00 93.62 321 LYS A O 1
ATOM 2593 N N . TRP A 1 322 ? -10.749 -11.707 16.578 1.00 95.44 322 TRP A N 1
ATOM 2594 C CA . TRP A 1 322 ? -10.620 -10.461 17.335 1.00 95.44 322 TRP A CA 1
ATOM 2595 C C . TRP A 1 322 ? -9.162 -10.029 17.518 1.00 95.44 322 TRP A C 1
ATOM 2597 O O . TRP A 1 322 ? -8.891 -8.835 17.619 1.00 95.44 322 TRP A O 1
ATOM 2607 N N . LYS A 1 323 ? -8.211 -10.973 17.526 1.00 92.69 323 LYS A N 1
ATOM 2608 C CA . LYS A 1 323 ? -6.780 -10.654 17.645 1.00 92.69 323 LYS A CA 1
ATOM 2609 C C . LYS A 1 323 ? -6.328 -9.663 16.574 1.00 92.69 323 LYS A C 1
ATOM 2611 O O . LYS A 1 323 ? -5.553 -8.763 16.868 1.00 92.69 323 LYS A O 1
ATOM 2616 N N . GLU A 1 324 ? -6.846 -9.822 15.361 1.00 94.06 324 GLU A N 1
ATOM 2617 C CA . GLU A 1 324 ? -6.560 -8.963 14.216 1.00 94.06 324 GLU A CA 1
ATOM 2618 C C . GLU A 1 324 ? -7.467 -7.721 14.217 1.00 94.06 324 GLU A C 1
ATOM 2620 O O . GLU A 1 324 ? -6.980 -6.591 14.232 1.00 94.06 324 GLU A O 1
ATOM 2625 N N . GLN A 1 325 ? -8.790 -7.908 14.305 1.00 96.19 325 GLN A N 1
ATOM 2626 C CA . GLN A 1 325 ? -9.759 -6.800 14.280 1.00 96.19 325 GLN A CA 1
ATOM 2627 C C . GLN A 1 325 ? -9.527 -5.785 15.405 1.00 96.19 325 GLN A C 1
ATOM 2629 O O . GLN A 1 325 ? -9.650 -4.575 15.213 1.00 96.19 325 GLN A O 1
ATOM 2634 N N . GLY A 1 326 ? -9.141 -6.266 16.583 1.00 96.31 326 GLY A N 1
ATOM 2635 C CA . GLY A 1 326 ? -8.821 -5.428 17.723 1.00 96.31 326 GLY A CA 1
ATOM 2636 C C . GLY A 1 326 ? -7.574 -4.564 17.500 1.00 96.31 326 GLY A C 1
ATOM 2637 O O . GLY A 1 326 ? -7.535 -3.436 17.991 1.00 96.31 326 GLY A O 1
ATOM 2638 N N . VAL A 1 327 ? -6.587 -5.033 16.728 1.00 96.19 327 VAL A N 1
ATOM 2639 C CA . VAL A 1 327 ? -5.422 -4.221 16.327 1.00 96.19 327 VAL A CA 1
ATOM 2640 C C . VAL A 1 327 ? -5.846 -3.127 15.350 1.00 96.19 327 VAL A C 1
ATOM 2642 O O . VAL A 1 327 ? -5.414 -1.985 15.514 1.00 96.19 327 VAL A O 1
ATOM 2645 N N . TYR A 1 328 ? -6.742 -3.431 14.405 1.00 97.88 328 TYR A N 1
ATOM 2646 C CA . TYR A 1 328 ? -7.314 -2.421 13.509 1.00 97.88 328 TYR A CA 1
ATOM 2647 C C . TYR A 1 328 ? -8.046 -1.329 14.290 1.00 97.88 328 TYR A C 1
ATOM 2649 O O . TYR A 1 328 ? -7.741 -0.150 14.124 1.00 97.88 328 TYR A O 1
ATOM 2657 N N . ILE A 1 329 ? -8.922 -1.708 15.224 1.00 98.00 329 ILE A N 1
ATOM 2658 C CA . ILE A 1 329 ? -9.642 -0.761 16.088 1.00 98.00 329 ILE A CA 1
ATOM 2659 C C . ILE A 1 329 ? -8.674 0.077 16.932 1.00 98.00 329 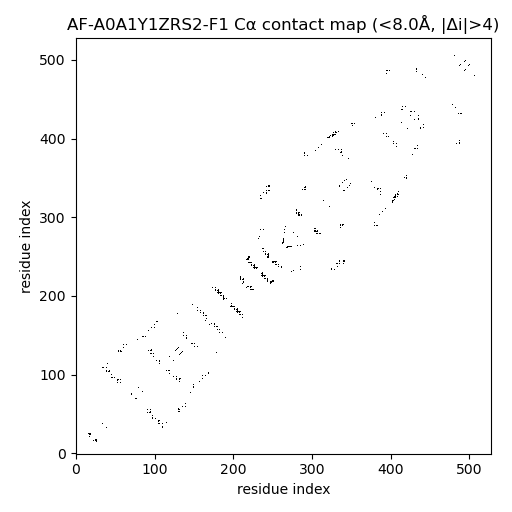ILE A C 1
ATOM 2661 O O . ILE A 1 329 ? -8.814 1.296 17.002 1.00 98.00 329 ILE A O 1
ATOM 2665 N N . ALA A 1 330 ? -7.678 -0.547 17.571 1.00 95.75 330 ALA A N 1
ATOM 2666 C CA . ALA A 1 330 ? -6.701 0.180 18.380 1.00 95.75 330 ALA A CA 1
ATOM 2667 C C . ALA A 1 330 ? -5.898 1.181 17.544 1.00 95.75 330 ALA A C 1
ATOM 2669 O O . ALA A 1 330 ? -5.762 2.336 17.945 1.00 95.75 330 ALA A O 1
ATOM 2670 N N . GLY A 1 331 ? -5.399 0.755 16.383 1.00 96.25 331 GLY A N 1
ATOM 2671 C CA . GLY A 1 331 ? -4.637 1.611 15.481 1.00 96.25 331 GLY A CA 1
ATOM 2672 C C . GLY A 1 331 ? -5.444 2.806 14.985 1.00 96.25 331 GLY A C 1
ATOM 2673 O O . GLY A 1 331 ? -4.948 3.928 15.044 1.00 96.25 331 GLY A O 1
ATOM 2674 N N . THR A 1 332 ? -6.696 2.596 14.576 1.00 98.12 332 THR A N 1
ATOM 2675 C CA . THR A 1 332 ? -7.574 3.691 14.137 1.00 98.12 332 THR A CA 1
ATOM 2676 C C . THR A 1 332 ? -7.911 4.644 15.284 1.00 98.12 332 THR A C 1
ATOM 2678 O O . THR A 1 332 ? -7.857 5.859 15.098 1.00 98.12 332 THR A O 1
ATOM 2681 N N . ASN A 1 333 ? -8.180 4.124 16.488 1.00 97.00 333 ASN A N 1
ATOM 2682 C CA . ASN A 1 333 ? -8.387 4.939 17.692 1.00 97.00 333 ASN A CA 1
ATOM 2683 C C . ASN A 1 333 ? -7.189 5.857 17.963 1.00 97.00 333 ASN A C 1
ATOM 2685 O O . ASN A 1 333 ? -7.360 7.054 18.185 1.00 97.00 333 ASN A O 1
ATOM 2689 N N . ILE A 1 334 ? -5.971 5.312 17.880 1.00 93.38 334 ILE A N 1
ATOM 2690 C CA . ILE A 1 334 ? -4.735 6.090 18.012 1.00 93.38 334 ILE A CA 1
ATOM 2691 C C . ILE A 1 334 ? -4.658 7.157 16.923 1.00 93.38 334 ILE A C 1
ATOM 2693 O O . ILE A 1 334 ? -4.398 8.314 17.236 1.00 93.38 334 ILE A O 1
ATOM 2697 N N . SER A 1 335 ? -4.929 6.820 15.661 1.00 95.50 335 SER A N 1
ATOM 2698 C CA . SER A 1 335 ? -4.946 7.826 14.597 1.00 95.50 335 SER A CA 1
ATOM 2699 C C . SER A 1 335 ? -5.952 8.949 14.879 1.00 95.50 335 SER A C 1
ATOM 2701 O O . SER A 1 335 ? -5.628 10.110 14.642 1.00 95.50 335 SER A O 1
ATOM 2703 N N . GLY A 1 336 ? -7.113 8.633 15.459 1.00 94.25 336 GLY A N 1
ATOM 2704 C CA . GLY A 1 336 ? -8.092 9.617 15.929 1.00 94.25 336 GLY A CA 1
ATOM 2705 C C . GLY A 1 336 ? -7.568 10.520 17.053 1.00 94.25 336 GLY A C 1
ATOM 2706 O O . GLY A 1 336 ? -7.787 11.726 17.003 1.00 94.25 336 GLY A O 1
ATOM 2707 N N . LEU A 1 337 ? -6.811 9.986 18.022 1.00 90.75 337 LEU A N 1
ATOM 2708 C CA . LEU A 1 337 ? -6.155 10.799 19.066 1.00 90.75 337 LEU A CA 1
ATOM 2709 C C . LEU A 1 337 ? -5.182 11.831 18.478 1.00 90.75 337 LEU A C 1
ATOM 2711 O O . LEU A 1 337 ? -5.039 12.932 19.006 1.00 90.75 337 LEU A O 1
ATOM 2715 N N . PHE A 1 338 ? -4.523 11.480 17.374 1.00 90.44 338 PHE A N 1
ATOM 2716 C CA . PHE A 1 338 ? -3.633 12.369 16.627 1.00 90.44 338 PHE A CA 1
ATOM 2717 C C . PHE A 1 338 ? -4.371 13.224 15.580 1.00 90.44 338 PHE A C 1
ATOM 2719 O O . PHE A 1 338 ? -3.722 13.808 14.712 1.00 90.44 338 PHE A O 1
ATOM 2726 N N . ASP A 1 339 ? -5.704 13.314 15.640 1.00 91.75 339 ASP A N 1
ATOM 2727 C CA . ASP A 1 339 ? -6.563 14.012 14.664 1.00 91.75 339 ASP A CA 1
ATOM 2728 C C . ASP A 1 339 ? -6.201 13.655 13.208 1.00 91.75 339 ASP A C 1
ATOM 2730 O O . ASP A 1 339 ? -6.081 14.510 12.332 1.00 91.75 339 ASP A O 1
ATOM 2734 N N . TYR A 1 340 ? -5.887 12.376 12.967 1.00 93.88 340 TYR A N 1
ATOM 2735 C CA . TYR A 1 340 ? -5.418 11.843 11.683 1.00 93.88 340 TYR A CA 1
ATOM 2736 C C . TYR A 1 340 ? -4.274 12.660 11.073 1.00 93.88 340 TYR A C 1
ATOM 2738 O O . TYR A 1 340 ? -4.226 12.892 9.863 1.00 93.88 340 TYR A O 1
ATOM 2746 N N . ARG A 1 341 ? -3.363 13.132 11.933 1.00 89.19 341 ARG A N 1
ATOM 2747 C CA . ARG A 1 341 ? -2.251 14.023 11.589 1.00 89.19 341 ARG A CA 1
ATOM 2748 C C . ARG A 1 341 ? -2.713 15.352 10.981 1.00 89.19 341 ARG A C 1
ATOM 2750 O O . ARG A 1 341 ? -2.122 15.840 10.019 1.00 89.19 341 ARG A O 1
ATOM 2757 N N . ALA A 1 342 ? -3.780 15.945 11.504 1.00 86.38 342 ALA A N 1
ATOM 2758 C CA . ALA A 1 342 ? -4.057 17.352 11.246 1.00 86.38 342 ALA A CA 1
ATOM 2759 C C . ALA A 1 342 ? -2.905 18.216 11.788 1.00 86.38 342 ALA A C 1
ATOM 2761 O O . ALA A 1 342 ? -2.287 17.884 12.806 1.00 86.38 342 ALA A O 1
ATOM 2762 N N . ASP A 1 343 ? -2.603 19.322 11.109 1.00 82.69 343 ASP A N 1
ATOM 2763 C CA . ASP A 1 343 ? -1.502 20.212 11.503 1.00 82.69 343 ASP A CA 1
ATOM 2764 C C . ASP A 1 343 ? -1.750 20.876 12.862 1.00 82.69 343 ASP A C 1
ATOM 2766 O O . ASP A 1 343 ? -0.813 21.176 13.594 1.00 82.69 343 ASP A O 1
ATOM 2770 N N . ASN A 1 344 ? -3.020 21.027 13.240 1.00 79.50 344 ASN A N 1
ATOM 2771 C CA . ASN A 1 344 ? -3.458 21.543 14.532 1.00 79.50 344 ASN A CA 1
ATOM 2772 C C . ASN A 1 344 ? -3.774 20.443 15.562 1.00 79.50 344 ASN A C 1
ATOM 2774 O O . ASN A 1 344 ? -4.478 20.713 16.534 1.00 79.50 344 ASN A O 1
ATOM 2778 N N . SER A 1 345 ? -3.278 19.214 15.374 1.00 84.69 345 SER A N 1
ATOM 2779 C CA . SER A 1 345 ? -3.481 18.131 16.342 1.00 84.69 345 SER A CA 1
ATOM 2780 C C . SER A 1 345 ? -2.849 18.474 17.695 1.00 84.69 345 SER A C 1
ATOM 2782 O O . SER A 1 345 ? -1.628 18.495 17.848 1.00 84.69 345 SER A O 1
ATOM 2784 N N . THR A 1 346 ? -3.690 18.692 18.703 1.00 81.06 346 THR A N 1
ATOM 2785 C CA . THR A 1 346 ? -3.268 19.064 20.059 1.00 81.06 346 THR A CA 1
ATOM 2786 C C . THR A 1 346 ? -2.323 18.039 20.679 1.00 81.06 346 THR A C 1
ATOM 2788 O O . THR A 1 346 ? -1.277 18.414 21.200 1.00 81.06 346 THR A O 1
ATOM 2791 N N . LEU A 1 347 ? -2.647 16.741 20.594 1.00 82.19 347 LEU A N 1
ATOM 2792 C CA . LEU A 1 347 ? -1.787 15.690 21.145 1.00 82.19 347 LEU A CA 1
ATOM 2793 C C . LEU A 1 347 ? -0.419 15.677 20.460 1.00 82.19 347 LEU A C 1
ATOM 2795 O O . LEU A 1 347 ? 0.604 15.577 21.132 1.00 82.19 347 LEU A O 1
ATOM 2799 N N . ARG A 1 348 ? -0.388 15.823 19.132 1.00 83.25 348 ARG A N 1
ATOM 2800 C CA . ARG A 1 348 ? 0.864 15.892 18.376 1.00 83.25 348 ARG A CA 1
ATOM 2801 C C . ARG A 1 348 ? 1.724 17.068 18.836 1.00 83.25 348 ARG A C 1
ATOM 2803 O O . ARG A 1 348 ? 2.888 16.859 19.161 1.00 83.25 348 ARG A O 1
ATOM 2810 N N . LEU A 1 349 ? 1.144 18.266 18.910 1.00 80.38 349 LEU A N 1
ATOM 2811 C CA . LEU A 1 349 ? 1.843 19.477 19.347 1.00 80.38 349 LEU A CA 1
ATOM 2812 C C . LEU A 1 349 ? 2.377 19.333 20.782 1.00 80.38 349 LEU A C 1
ATOM 2814 O O . LEU A 1 349 ? 3.523 19.684 21.049 1.00 80.38 349 LEU A O 1
ATOM 2818 N N . LEU A 1 350 ? 1.589 18.755 21.696 1.00 78.12 350 LEU A N 1
ATOM 2819 C CA . LEU A 1 350 ? 2.021 18.482 23.072 1.00 78.12 350 LEU A CA 1
ATOM 2820 C C . LEU A 1 350 ? 3.224 17.530 23.129 1.00 78.12 350 LEU A C 1
ATOM 2822 O O . LEU A 1 350 ? 4.160 17.764 23.896 1.00 78.12 350 LEU A O 1
ATOM 2826 N N . LEU A 1 351 ? 3.219 16.466 22.324 1.00 79.69 351 LEU A N 1
ATOM 2827 C CA . LEU A 1 351 ? 4.319 15.500 22.281 1.00 79.69 351 LEU A CA 1
ATOM 2828 C C . LEU A 1 351 ? 5.574 16.075 21.612 1.00 79.69 351 LEU A C 1
ATOM 2830 O O . LEU A 1 351 ? 6.679 15.818 22.088 1.00 79.69 351 LEU A O 1
ATOM 2834 N N . GLU A 1 352 ? 5.422 16.883 20.560 1.00 79.19 352 GLU A N 1
ATOM 2835 C CA . GLU A 1 352 ? 6.535 17.596 19.920 1.00 79.19 352 GLU A CA 1
ATOM 2836 C C . GLU A 1 352 ? 7.206 18.569 20.908 1.00 79.19 352 GLU A C 1
ATOM 2838 O O . GLU A 1 352 ? 8.430 18.548 21.058 1.00 79.19 352 GLU A O 1
ATOM 2843 N N . LEU A 1 353 ? 6.419 19.344 21.666 1.00 75.38 353 LEU A N 1
ATOM 2844 C CA . LEU A 1 353 ? 6.927 20.231 22.723 1.00 75.38 353 LEU A CA 1
ATOM 2845 C C . LEU A 1 353 ? 7.652 19.459 23.834 1.00 75.38 353 LEU A C 1
ATOM 2847 O O . LEU A 1 353 ? 8.719 19.877 24.290 1.00 75.38 353 LEU A O 1
ATOM 2851 N N . HIS A 1 354 ? 7.104 18.316 24.256 1.00 72.00 354 HIS A N 1
ATOM 2852 C CA . HIS A 1 354 ? 7.738 17.469 25.264 1.00 72.00 354 HIS A CA 1
ATOM 2853 C C . HIS A 1 354 ? 9.081 16.901 24.780 1.00 72.00 354 HIS A C 1
ATOM 2855 O O . HIS A 1 354 ? 10.053 16.895 25.534 1.00 72.00 354 HIS A O 1
ATOM 2861 N N . GLY A 1 355 ? 9.159 16.477 23.514 1.00 71.25 355 GLY A N 1
ATOM 2862 C CA . GLY A 1 355 ? 10.397 15.990 22.903 1.00 71.25 355 GLY A CA 1
ATOM 2863 C C . GLY A 1 355 ? 11.497 17.054 22.853 1.00 71.25 355 GLY A C 1
ATOM 2864 O O . GLY A 1 355 ? 12.640 16.767 23.208 1.00 71.25 355 GLY A O 1
ATOM 2865 N N . ILE A 1 356 ? 11.150 18.297 22.497 1.00 67.69 356 ILE A N 1
ATOM 2866 C CA . ILE A 1 356 ? 12.089 19.436 22.501 1.00 67.69 356 ILE A CA 1
ATOM 2867 C C . ILE A 1 356 ? 12.610 19.704 23.919 1.00 67.69 356 ILE A C 1
ATOM 2869 O O . ILE A 1 356 ? 13.815 19.881 24.110 1.00 67.69 356 ILE A O 1
ATOM 2873 N N . SER A 1 357 ? 11.722 19.668 24.920 1.00 64.31 357 SER A N 1
ATOM 2874 C CA . SER A 1 357 ? 12.089 19.872 26.326 1.00 64.31 357 SER A CA 1
ATOM 2875 C C . SER A 1 357 ? 13.049 18.803 26.856 1.00 64.31 357 SER A C 1
ATOM 2877 O O . SER A 1 357 ? 13.891 19.128 27.689 1.00 64.31 357 SER A O 1
ATOM 2879 N N . GLN A 1 358 ? 12.940 17.549 26.404 1.00 65.94 358 GLN A N 1
ATOM 2880 C CA . GLN A 1 358 ? 13.857 16.479 26.815 1.00 65.94 358 GLN A CA 1
ATOM 2881 C C . GLN A 1 358 ? 15.224 16.552 26.116 1.00 65.94 358 GLN A C 1
ATOM 2883 O O . GLN A 1 358 ? 16.220 16.118 26.686 1.00 65.94 358 GLN A O 1
ATOM 2888 N N . GLN A 1 359 ? 15.294 17.107 24.902 1.00 62.78 359 GLN A N 1
ATOM 2889 C CA . GLN A 1 359 ? 16.537 17.206 24.122 1.00 62.78 359 GLN A CA 1
ATOM 2890 C C . GLN A 1 359 ? 17.340 18.495 24.384 1.00 62.78 359 GLN A C 1
ATOM 2892 O O . GLN A 1 359 ? 18.360 18.716 23.736 1.00 62.78 359 GLN A O 1
ATOM 2897 N N . GLY A 1 360 ? 16.901 19.357 25.311 1.00 52.19 360 GLY A N 1
ATOM 2898 C CA . GLY A 1 360 ? 17.602 20.603 25.657 1.00 52.19 360 GLY A CA 1
ATOM 2899 C C . GLY A 1 360 ? 17.656 21.640 24.525 1.00 52.19 360 GLY A C 1
ATOM 2900 O O . GLY A 1 360 ? 18.477 22.554 24.567 1.00 52.19 360 GLY A O 1
ATOM 2901 N N . GLY A 1 361 ? 16.812 21.500 23.497 1.00 49.28 361 GLY A N 1
ATOM 2902 C CA . GLY A 1 361 ? 16.762 22.423 22.365 1.00 49.28 361 GLY A CA 1
ATOM 2903 C C . GLY A 1 361 ? 15.984 23.698 22.696 1.00 49.28 361 GLY A C 1
ATOM 2904 O O . GLY A 1 361 ? 14.923 23.641 23.315 1.00 49.28 361 GLY A O 1
ATOM 2905 N N . LEU A 1 362 ? 16.473 24.855 22.239 1.00 47.25 362 LEU A N 1
ATOM 2906 C CA . LEU A 1 362 ? 15.670 26.081 22.221 1.00 47.25 362 LEU A CA 1
ATOM 2907 C C . LEU A 1 362 ? 14.517 25.922 21.213 1.00 47.25 362 LEU A C 1
ATOM 2909 O O . LEU A 1 362 ? 14.757 25.463 20.089 1.00 47.25 362 LEU A O 1
ATOM 2913 N N . PRO A 1 363 ? 13.275 26.297 21.569 1.00 49.19 363 PRO A N 1
ATOM 2914 C CA . PRO A 1 363 ? 12.160 26.249 20.634 1.00 49.19 363 PRO A CA 1
ATOM 2915 C C . PRO A 1 363 ? 12.466 27.145 19.427 1.00 49.19 363 PRO A C 1
ATOM 2917 O O . PRO A 1 363 ? 12.784 28.323 19.580 1.00 49.19 363 PRO A O 1
ATOM 2920 N N . LYS A 1 364 ? 12.385 26.589 18.210 1.00 47.72 364 LYS A N 1
ATOM 2921 C CA . LYS A 1 364 ? 12.473 27.394 16.985 1.00 47.72 364 LYS A CA 1
ATOM 2922 C C . LYS A 1 364 ? 11.291 28.358 16.972 1.00 47.72 364 LYS A C 1
ATOM 2924 O O . LYS A 1 364 ? 10.144 27.927 16.967 1.00 47.72 364 LYS A O 1
ATOM 2929 N N . GLU A 1 365 ? 11.580 29.651 16.922 1.00 41.59 365 GLU A N 1
ATOM 2930 C CA . GLU A 1 365 ? 10.622 30.756 17.062 1.00 41.59 365 GLU A CA 1
ATOM 2931 C C . GLU A 1 365 ? 9.589 30.872 15.919 1.00 41.59 365 GLU A C 1
ATOM 2933 O O . GLU A 1 365 ? 8.913 31.887 15.798 1.00 41.59 365 GLU A O 1
ATOM 2938 N N . HIS A 1 366 ? 9.463 29.880 15.034 1.00 41.53 366 HIS A N 1
ATOM 2939 C CA . HIS A 1 366 ? 8.596 29.928 13.855 1.00 41.53 366 HIS A CA 1
ATOM 2940 C C . HIS A 1 366 ? 7.817 28.616 13.686 1.00 41.53 366 HIS A C 1
ATOM 2942 O O . HIS A 1 366 ? 8.247 27.725 12.954 1.00 41.53 366 HIS A O 1
ATOM 2948 N N . SER A 1 367 ? 6.651 28.520 14.333 1.00 43.03 367 SER A N 1
ATOM 2949 C CA . SER A 1 367 ? 5.349 28.198 13.707 1.00 43.03 367 SER A CA 1
ATOM 2950 C C . SER A 1 367 ? 4.353 27.618 14.714 1.00 43.03 367 SER A C 1
ATOM 2952 O O . SER A 1 367 ? 4.676 26.731 15.494 1.00 43.03 367 SER A O 1
ATOM 2954 N N . HIS A 1 368 ? 3.113 28.100 14.596 1.00 45.28 368 HIS A N 1
ATOM 2955 C CA . HIS A 1 368 ? 1.887 27.671 15.276 1.00 45.28 368 HIS A CA 1
ATOM 2956 C C . HIS A 1 368 ? 1.701 28.185 16.710 1.00 45.28 368 HIS A C 1
ATOM 2958 O O . HIS A 1 368 ? 1.984 27.530 17.708 1.00 45.28 368 HIS A O 1
ATOM 2964 N N . ARG A 1 369 ? 1.104 29.384 16.783 1.00 41.72 369 ARG A N 1
ATOM 2965 C CA . ARG A 1 369 ? 0.312 29.834 17.934 1.00 41.72 369 ARG A CA 1
ATOM 2966 C C . ARG A 1 369 ? -0.641 28.691 18.337 1.00 41.72 369 ARG A C 1
ATOM 2968 O O . ARG A 1 369 ? -1.302 28.161 17.438 1.00 41.72 369 ARG A O 1
ATOM 2975 N N . PRO A 1 370 ? -0.725 28.305 19.625 1.00 45.56 370 PRO A N 1
ATOM 2976 C CA . PRO A 1 370 ? -1.672 27.285 20.058 1.00 45.56 370 PRO A CA 1
ATOM 2977 C C . PRO A 1 370 ? -3.086 27.699 19.616 1.00 45.56 370 PRO A C 1
ATOM 2979 O O . PRO A 1 370 ? -3.409 28.893 19.693 1.00 45.56 370 PRO A O 1
ATOM 2982 N N . PRO A 1 371 ? -3.906 26.769 19.095 1.00 43.41 371 PRO A N 1
ATOM 2983 C CA . PRO A 1 371 ? -5.256 27.109 18.663 1.00 43.41 371 PRO A CA 1
ATOM 2984 C C . PRO A 1 371 ? -6.107 27.658 19.840 1.00 43.41 371 PRO A C 1
ATOM 2986 O O . PRO A 1 371 ? -5.708 27.570 21.005 1.00 43.41 371 PRO A O 1
ATOM 2989 N N . PRO A 1 372 ? -7.269 28.273 19.579 1.00 41.84 372 PRO A N 1
ATOM 2990 C CA . PRO A 1 372 ? -8.181 28.706 20.636 1.00 41.84 372 PRO A CA 1
ATOM 2991 C C . PRO A 1 372 ? -8.738 27.507 21.429 1.00 41.84 372 PRO A C 1
ATOM 2993 O O . PRO A 1 372 ? -9.132 26.495 20.852 1.00 41.84 372 PRO A O 1
ATOM 2996 N N . ALA A 1 373 ? -8.780 27.637 22.760 1.00 47.03 373 ALA A N 1
ATOM 2997 C CA . ALA A 1 373 ? -9.072 26.562 23.719 1.00 47.03 373 ALA A CA 1
ATOM 2998 C C . ALA A 1 373 ? -10.434 25.855 23.541 1.00 47.03 373 ALA A C 1
ATOM 3000 O O . ALA A 1 373 ? -10.592 24.739 24.019 1.00 47.03 373 ALA A O 1
ATOM 3001 N N . SER A 1 374 ? -11.405 26.472 22.861 1.00 51.31 374 SER A N 1
ATOM 3002 C CA . SER A 1 374 ? -12.775 25.954 22.735 1.00 51.31 374 SER A CA 1
ATOM 3003 C C . SER A 1 374 ? -12.949 24.856 21.677 1.00 51.31 374 SER A C 1
ATOM 3005 O O . SER A 1 374 ? -13.721 23.932 21.907 1.00 51.31 374 SER A O 1
ATOM 3007 N N . ASP A 1 375 ? -12.220 24.910 20.554 1.00 46.97 375 ASP A N 1
ATOM 3008 C CA . ASP A 1 375 ? -12.287 23.880 19.492 1.00 46.97 375 ASP A CA 1
ATOM 3009 C C . ASP A 1 375 ? -11.246 22.763 19.687 1.00 46.97 375 ASP A C 1
ATOM 3011 O O . ASP A 1 375 ? -11.423 21.640 19.216 1.00 46.97 375 ASP A O 1
ATOM 3015 N N . ILE A 1 376 ? -10.169 23.059 20.425 1.00 51.00 376 ILE A N 1
ATOM 3016 C CA . ILE A 1 376 ? -9.107 22.112 20.814 1.00 51.00 376 ILE A CA 1
ATOM 3017 C C . ILE A 1 376 ? -9.645 20.964 21.676 1.00 51.00 376 ILE A C 1
ATOM 3019 O O . ILE A 1 376 ? -9.129 19.845 21.620 1.00 51.00 376 ILE A O 1
ATOM 3023 N N . ASP A 1 377 ? -10.672 21.250 22.469 1.00 62.72 377 ASP A N 1
ATOM 3024 C CA . ASP A 1 377 ? -11.170 20.364 23.514 1.00 62.72 377 ASP A CA 1
ATOM 3025 C C . ASP A 1 377 ? -12.098 19.278 22.955 1.00 62.72 377 ASP A C 1
ATOM 3027 O O . ASP A 1 377 ? -12.112 18.149 23.437 1.00 62.72 377 ASP A O 1
ATOM 3031 N N . PHE A 1 378 ? -12.834 19.573 21.879 1.00 68.88 378 PHE A N 1
ATOM 3032 C CA . PHE A 1 378 ? -13.915 18.712 21.411 1.00 68.88 378 PHE A CA 1
ATOM 3033 C C . PHE A 1 378 ? -13.425 17.420 20.734 1.00 68.88 378 PHE A C 1
ATOM 3035 O O . PHE A 1 378 ? -13.688 16.325 21.238 1.00 68.88 378 PHE A O 1
ATOM 3042 N N . SER A 1 379 ? -12.689 17.513 19.620 1.00 79.12 379 SER A N 1
ATOM 3043 C CA . SER A 1 379 ? -12.261 16.327 18.855 1.00 79.12 379 SER A CA 1
ATOM 3044 C C . SER A 1 379 ? -11.340 15.415 19.666 1.00 79.12 379 SER A C 1
ATOM 3046 O O . SER A 1 379 ? -11.492 14.193 19.626 1.00 79.12 379 SER A O 1
ATOM 3048 N N . LEU A 1 380 ? -10.417 16.000 20.441 1.00 84.25 380 LEU A N 1
ATOM 3049 C CA . LEU A 1 380 ? -9.509 15.231 21.288 1.00 84.25 380 LEU A CA 1
ATOM 3050 C C . LEU A 1 380 ? -10.252 14.564 22.448 1.00 84.25 380 LEU A C 1
ATOM 3052 O O . LEU A 1 380 ? -10.025 13.379 22.683 1.00 84.25 380 LEU A O 1
ATOM 3056 N N . SER A 1 381 ? -11.167 15.272 23.123 1.00 84.69 381 SER A N 1
ATOM 3057 C CA . SER A 1 381 ? -12.006 14.687 24.178 1.00 84.69 381 SER A CA 1
ATOM 3058 C C . SER A 1 381 ? -12.794 13.493 23.649 1.00 84.69 381 SER A C 1
ATOM 3060 O O . SER A 1 381 ? -12.699 12.400 24.202 1.00 84.69 381 SER A O 1
ATOM 3062 N N . LYS A 1 382 ? -13.490 13.643 22.515 1.00 88.50 382 LYS A N 1
ATOM 3063 C CA . LYS A 1 382 ? -14.276 12.554 21.915 1.00 88.50 382 LYS A CA 1
ATOM 3064 C C . LYS A 1 382 ? -13.408 11.371 21.481 1.00 88.50 382 LYS A C 1
ATOM 3066 O O . LYS A 1 382 ? -13.741 10.224 21.791 1.00 88.50 382 LYS A O 1
ATOM 3071 N N . ALA A 1 383 ? -12.270 11.621 20.831 1.00 91.19 383 ALA A N 1
ATOM 3072 C CA . ALA A 1 383 ? -11.323 10.568 20.461 1.00 91.19 383 ALA A CA 1
ATOM 3073 C C . ALA A 1 383 ? -10.766 9.835 21.696 1.00 91.19 383 ALA A C 1
ATOM 3075 O O . ALA A 1 383 ? -10.627 8.606 21.689 1.00 91.19 383 ALA A O 1
ATOM 3076 N N . LEU A 1 384 ? -10.498 10.568 22.780 1.00 88.12 384 LEU A N 1
ATOM 3077 C CA . LEU A 1 384 ? -10.054 10.017 24.055 1.00 88.12 384 LEU A CA 1
ATOM 3078 C C . LEU A 1 384 ? -11.155 9.178 24.709 1.00 88.12 384 LEU A C 1
ATOM 3080 O O . LEU A 1 384 ? -10.888 8.044 25.109 1.00 88.12 384 LEU A O 1
ATOM 3084 N N . THR A 1 385 ? -12.398 9.660 24.730 1.00 89.00 385 THR A N 1
ATOM 3085 C CA . THR A 1 385 ? -13.565 8.911 25.212 1.00 89.00 385 THR A CA 1
ATOM 3086 C C . THR A 1 385 ? -13.756 7.614 24.434 1.00 89.00 385 THR A C 1
ATOM 3088 O O . THR A 1 385 ? -13.870 6.556 25.057 1.00 89.00 385 THR A O 1
ATOM 3091 N N . LEU A 1 386 ? -13.731 7.639 23.096 1.00 93.00 386 LEU A N 1
ATOM 3092 C CA . LEU A 1 386 ? -13.829 6.429 22.268 1.00 93.00 386 LEU A CA 1
ATOM 3093 C C . LEU A 1 386 ? -12.692 5.452 22.583 1.00 93.00 386 LEU A C 1
ATOM 3095 O O . LEU A 1 386 ? -12.943 4.281 22.878 1.00 93.00 386 LEU A O 1
ATOM 3099 N N . THR A 1 387 ? -11.447 5.928 22.599 1.00 91.81 387 THR A N 1
ATOM 3100 C CA . THR A 1 387 ? -10.268 5.080 22.832 1.00 91.81 387 THR A CA 1
ATOM 3101 C C . THR A 1 387 ? -10.307 4.412 24.206 1.00 91.81 387 THR A C 1
ATOM 3103 O O . THR A 1 387 ? -10.096 3.197 24.328 1.00 91.81 387 THR A O 1
ATOM 3106 N N . MET A 1 388 ? -10.601 5.198 25.241 1.00 85.38 388 MET A N 1
ATOM 3107 C CA . MET A 1 388 ? -10.520 4.783 26.640 1.00 85.38 388 MET A CA 1
ATOM 3108 C C . MET A 1 388 ? -11.730 3.957 27.067 1.00 85.38 388 MET A C 1
ATOM 3110 O O . MET A 1 388 ? -11.562 2.954 27.762 1.00 85.38 388 MET A O 1
ATOM 3114 N N . SER A 1 389 ? -12.931 4.288 26.588 1.00 88.69 389 SER A N 1
ATOM 3115 C CA . SER A 1 389 ? -14.114 3.446 26.807 1.00 88.69 389 SER A CA 1
ATOM 3116 C C . SER A 1 389 ? -13.960 2.080 26.134 1.00 88.69 389 SER A C 1
ATOM 3118 O O . SER A 1 389 ? -14.171 1.055 26.783 1.00 88.69 389 SER A O 1
ATOM 3120 N N . THR A 1 390 ? -13.465 2.044 24.890 1.00 92.88 390 THR A N 1
ATOM 3121 C CA . THR A 1 390 ? -13.153 0.789 24.189 1.00 92.88 390 THR A CA 1
ATOM 3122 C C . THR A 1 390 ? -12.110 -0.025 24.960 1.00 92.88 390 THR A C 1
ATOM 3124 O O . THR A 1 390 ? -12.246 -1.240 25.087 1.00 92.88 390 THR A O 1
ATOM 3127 N N . LEU A 1 391 ? -11.067 0.621 25.503 1.00 87.38 391 LEU A N 1
ATOM 3128 C CA . LEU A 1 391 ? -10.036 -0.063 26.296 1.00 87.38 391 LEU A CA 1
ATOM 3129 C C . LEU A 1 391 ? -10.630 -0.647 27.577 1.00 87.38 391 LEU A C 1
ATOM 3131 O O . LEU A 1 391 ? -10.394 -1.816 27.865 1.00 87.38 391 LEU A O 1
ATOM 3135 N N . SER A 1 392 ? -11.441 0.127 28.298 1.00 83.81 392 SER A N 1
ATOM 3136 C CA . SER A 1 392 ? -12.106 -0.329 29.521 1.00 83.81 392 SER A CA 1
ATOM 3137 C C . SER A 1 392 ? -12.985 -1.555 29.273 1.00 83.81 392 SER A C 1
ATOM 3139 O O . SER A 1 392 ? -12.883 -2.534 30.008 1.00 83.81 392 SER A O 1
ATOM 3141 N N . MET A 1 393 ? -13.806 -1.544 28.218 1.00 87.38 393 MET A N 1
ATOM 3142 C CA . MET A 1 393 ? -14.667 -2.680 27.875 1.00 87.38 393 MET A CA 1
ATOM 3143 C C . MET A 1 393 ? -13.865 -3.945 27.574 1.00 87.38 393 MET A C 1
ATOM 3145 O O . MET A 1 393 ? -14.205 -5.024 28.050 1.00 87.38 393 MET A O 1
ATOM 3149 N N . VAL A 1 394 ? -12.770 -3.807 26.830 1.00 87.88 394 VAL A N 1
ATOM 3150 C CA . VAL A 1 394 ? -11.920 -4.940 26.461 1.00 87.88 394 VAL A CA 1
ATOM 3151 C C . VAL A 1 394 ? -11.167 -5.491 27.678 1.00 87.88 394 VAL A C 1
ATOM 3153 O O . VAL A 1 394 ? -11.058 -6.706 27.829 1.00 87.88 394 VAL A O 1
ATOM 3156 N N . LEU A 1 395 ? -10.707 -4.624 28.586 1.00 82.00 395 LEU A N 1
ATOM 3157 C CA . LEU A 1 395 ? -10.037 -5.032 29.827 1.00 82.00 395 LEU A CA 1
ATOM 3158 C C . LEU A 1 395 ? -10.948 -5.842 30.765 1.00 82.00 395 LEU A C 1
ATOM 3160 O O . LEU A 1 395 ? -10.447 -6.681 31.510 1.00 82.00 395 LEU A O 1
ATOM 3164 N N . ARG A 1 396 ? -12.274 -5.647 30.712 1.00 83.56 396 ARG A N 1
ATOM 3165 C CA . ARG A 1 396 ? -13.240 -6.415 31.524 1.00 83.56 396 ARG A CA 1
ATOM 3166 C C . ARG A 1 396 ? -13.338 -7.890 31.127 1.00 83.56 396 ARG A C 1
ATOM 3168 O O . ARG A 1 396 ? -13.861 -8.685 31.903 1.00 83.56 396 ARG A O 1
ATOM 3175 N N . ARG A 1 397 ? -12.836 -8.283 29.951 1.00 83.62 397 ARG A N 1
ATOM 3176 C CA . ARG A 1 397 ? -12.861 -9.675 29.474 1.00 83.62 397 ARG A CA 1
ATOM 3177 C C . ARG A 1 397 ? -11.724 -10.495 30.092 1.00 83.62 397 ARG A C 1
ATOM 3179 O O . ARG A 1 397 ? -10.771 -10.879 29.415 1.00 83.62 397 ARG A O 1
ATOM 3186 N N . ILE A 1 398 ? -11.822 -10.731 31.401 1.00 77.31 398 ILE A N 1
ATOM 3187 C CA . ILE A 1 398 ? -10.806 -11.433 32.197 1.00 77.31 398 ILE A CA 1
ATOM 3188 C C . ILE A 1 398 ? -10.580 -12.857 31.677 1.00 77.31 398 ILE A C 1
ATOM 3190 O O . ILE A 1 398 ? -11.511 -13.651 31.590 1.00 77.31 398 ILE A O 1
ATOM 3194 N N . GLY A 1 399 ? -9.327 -13.176 31.340 1.00 76.38 399 GLY A N 1
ATOM 3195 C CA . GLY A 1 399 ? -8.913 -14.505 30.870 1.00 76.38 399 GLY A CA 1
ATOM 3196 C C . GLY A 1 399 ? -9.105 -14.762 29.369 1.00 76.38 399 GLY A C 1
ATOM 3197 O O . GLY A 1 399 ? -8.662 -15.800 28.873 1.00 76.38 399 GLY A O 1
ATOM 3198 N N . ASP A 1 400 ? -9.697 -13.828 28.620 1.00 82.50 400 ASP A N 1
ATOM 3199 C CA . ASP A 1 400 ? -9.857 -13.949 27.168 1.00 82.50 400 ASP A CA 1
ATOM 3200 C C . ASP A 1 400 ? -8.553 -13.578 26.445 1.00 82.50 400 ASP A C 1
ATOM 3202 O O . ASP A 1 400 ? -8.259 -12.412 26.188 1.00 82.50 400 ASP A O 1
ATOM 3206 N N . LYS A 1 401 ? -7.750 -14.580 26.078 1.00 86.06 401 LYS A N 1
ATOM 3207 C CA . LYS A 1 401 ? -6.458 -14.366 25.400 1.00 86.06 401 LYS A CA 1
ATOM 3208 C C . LYS A 1 401 ? -6.588 -13.655 24.047 1.00 86.06 401 LYS A C 1
ATOM 3210 O O . LYS A 1 401 ? -5.601 -13.110 23.554 1.00 86.06 401 LYS A O 1
ATOM 3215 N N . ASN A 1 402 ? -7.770 -13.652 23.427 1.00 85.56 402 ASN A N 1
ATOM 3216 C CA . ASN A 1 402 ? -7.959 -13.024 22.120 1.00 85.56 402 ASN A CA 1
ATOM 3217 C C . ASN A 1 402 ? -7.918 -11.497 22.197 1.00 85.56 402 ASN A C 1
ATOM 3219 O O . ASN A 1 402 ? -7.649 -10.849 21.190 1.00 85.56 402 ASN A O 1
ATOM 3223 N N . VAL A 1 403 ? -8.145 -10.913 23.378 1.00 88.50 403 VAL A N 1
ATOM 3224 C CA . VAL A 1 403 ? -8.158 -9.456 23.558 1.00 88.50 403 VAL A CA 1
ATOM 3225 C C . VAL A 1 403 ? -6.775 -8.836 23.746 1.00 88.50 403 VAL A C 1
ATOM 3227 O O . VAL A 1 403 ? -6.624 -7.621 23.603 1.00 88.50 403 VAL A O 1
ATOM 3230 N N . LEU A 1 404 ? -5.763 -9.658 24.036 1.00 85.56 404 LEU A N 1
ATOM 3231 C CA . LEU A 1 404 ? -4.423 -9.202 24.409 1.00 85.56 404 LEU A CA 1
ATOM 3232 C C . LEU A 1 404 ? -3.744 -8.328 23.341 1.00 85.56 404 LEU A C 1
ATOM 3234 O O . LEU A 1 404 ? -3.241 -7.270 23.720 1.00 85.56 404 LEU A O 1
ATOM 3238 N N . PRO A 1 405 ? -3.774 -8.655 22.028 1.00 87.00 405 PRO A N 1
ATOM 3239 C CA . PRO A 1 405 ? -3.135 -7.810 21.012 1.00 87.00 405 PRO A CA 1
ATOM 3240 C C . PRO A 1 405 ? -3.686 -6.379 21.002 1.00 87.00 405 PRO A C 1
ATOM 3242 O O . PRO A 1 405 ? -2.938 -5.404 20.969 1.00 87.00 405 PRO A O 1
ATOM 3245 N N . ARG A 1 406 ? -5.010 -6.238 21.133 1.00 90.81 406 ARG A N 1
ATOM 3246 C CA . ARG A 1 406 ? -5.683 -4.936 21.198 1.00 90.81 406 ARG A CA 1
ATOM 3247 C C . ARG A 1 406 ? -5.379 -4.166 22.479 1.00 90.81 406 ARG A C 1
ATOM 3249 O O . ARG A 1 406 ? -5.461 -2.941 22.482 1.00 90.81 406 ARG A O 1
ATOM 3256 N N . VAL A 1 407 ? -5.125 -4.851 23.592 1.00 83.62 407 VAL A N 1
ATOM 3257 C CA . VAL A 1 407 ? -4.722 -4.209 24.855 1.00 83.62 407 VAL A CA 1
ATOM 3258 C C . VAL A 1 407 ? -3.271 -3.740 24.765 1.00 83.62 407 VAL A C 1
ATOM 3260 O O . VAL A 1 407 ? -2.976 -2.623 25.174 1.00 83.62 407 VAL A O 1
ATOM 3263 N N . HIS A 1 408 ? -2.392 -4.540 24.164 1.00 83.62 408 HIS A N 1
ATOM 3264 C CA . HIS A 1 408 ? -0.972 -4.229 24.028 1.00 83.62 408 HIS A CA 1
ATOM 3265 C C . HIS A 1 408 ? -0.713 -2.931 23.245 1.00 83.62 408 HIS A C 1
ATOM 3267 O O . HIS A 1 408 ? 0.009 -2.066 23.729 1.00 83.62 408 HIS A O 1
ATOM 3273 N N . VAL A 1 409 ? -1.345 -2.755 22.079 1.00 83.94 409 VAL A N 1
ATOM 3274 C CA . VAL A 1 409 ? -1.121 -1.595 21.190 1.00 83.94 409 VAL A CA 1
ATOM 3275 C C . VAL A 1 409 ? -1.261 -0.223 21.890 1.00 83.94 409 VAL A C 1
ATOM 3277 O O . VAL A 1 409 ? -0.314 0.563 21.834 1.00 83.94 409 VAL A O 1
ATOM 3280 N N . PRO A 1 410 ? -2.384 0.114 22.557 1.00 79.94 410 PRO A N 1
ATOM 3281 C CA . PRO A 1 410 ? -2.515 1.391 23.253 1.00 79.94 410 PRO A CA 1
ATOM 3282 C C . PRO A 1 410 ? -1.589 1.490 24.469 1.00 79.94 410 PRO A C 1
ATOM 3284 O O . PRO A 1 410 ? -1.044 2.563 24.705 1.00 79.94 410 PRO A O 1
ATOM 3287 N N . LEU A 1 411 ? -1.363 0.395 25.208 1.00 77.81 411 LEU A N 1
ATOM 3288 C CA . LEU A 1 411 ? -0.456 0.402 26.360 1.00 77.81 411 LEU A CA 1
ATOM 3289 C C . LEU A 1 411 ? 0.987 0.700 25.958 1.00 77.81 411 LEU A C 1
ATOM 3291 O O . LEU A 1 411 ? 1.649 1.475 26.642 1.00 77.81 411 LEU A O 1
ATOM 3295 N N . ALA A 1 412 ? 1.454 0.146 24.839 1.00 77.62 412 ALA A N 1
ATOM 3296 C CA . ALA A 1 412 ? 2.791 0.406 24.320 1.00 77.62 412 ALA A CA 1
ATOM 3297 C C . ALA A 1 412 ? 2.999 1.908 24.062 1.00 77.62 412 ALA A C 1
ATOM 3299 O O . ALA A 1 412 ? 3.928 2.501 24.603 1.00 77.62 412 ALA A O 1
ATOM 3300 N N . ILE A 1 413 ? 2.083 2.560 23.338 1.00 75.56 413 ILE A N 1
ATOM 3301 C CA . ILE A 1 413 ? 2.171 4.006 23.056 1.00 75.56 413 ILE A CA 1
ATOM 3302 C C . ILE A 1 413 ? 2.109 4.829 24.334 1.00 75.56 413 ILE A C 1
ATOM 3304 O O . ILE A 1 413 ? 2.898 5.751 24.537 1.00 75.56 413 ILE A O 1
ATOM 3308 N N . MET A 1 414 ? 1.159 4.491 25.196 1.00 72.62 414 MET A N 1
ATOM 3309 C CA . MET A 1 414 ? 0.970 5.169 26.461 1.00 72.62 414 MET A CA 1
ATOM 3310 C C . MET A 1 414 ? 2.223 5.062 27.347 1.00 72.62 414 MET A C 1
ATOM 3312 O O . MET A 1 414 ? 2.601 6.055 27.961 1.00 72.62 414 MET A O 1
ATOM 3316 N N . SER A 1 415 ? 2.908 3.914 27.350 1.00 70.25 415 SER A N 1
ATOM 3317 C CA . SER A 1 415 ? 4.175 3.710 28.068 1.00 70.25 415 SER A CA 1
ATOM 3318 C C . SER A 1 415 ? 5.352 4.501 27.482 1.00 70.25 415 SER A C 1
ATOM 3320 O O . SER A 1 415 ? 6.251 4.902 28.214 1.00 70.25 415 SER A O 1
ATOM 3322 N N . SER A 1 416 ? 5.347 4.779 26.174 1.00 70.75 416 SER A N 1
ATOM 3323 C CA . SER A 1 416 ? 6.383 5.600 25.532 1.00 70.75 416 SER A CA 1
ATOM 3324 C C . SER A 1 416 ? 6.244 7.094 25.849 1.00 70.75 416 SER A C 1
ATOM 3326 O O . SER A 1 416 ? 7.206 7.844 25.709 1.00 70.75 416 SER A O 1
ATOM 3328 N N . TYR A 1 417 ? 5.059 7.536 26.283 1.00 68.88 417 TYR A N 1
ATOM 3329 C CA . TYR A 1 417 ? 4.730 8.945 26.522 1.00 68.88 417 TYR A CA 1
ATOM 3330 C C . TYR A 1 417 ? 3.957 9.140 27.837 1.00 68.88 417 TYR A C 1
ATOM 3332 O O . TYR A 1 417 ? 3.013 9.931 27.918 1.00 68.88 417 TYR A O 1
ATOM 3340 N N . THR A 1 418 ? 4.355 8.420 28.886 1.00 66.88 418 THR A N 1
ATOM 3341 C CA . THR A 1 418 ? 3.568 8.272 30.119 1.00 66.88 418 THR A CA 1
ATOM 3342 C C . THR A 1 418 ? 3.250 9.604 30.799 1.00 66.88 418 THR A C 1
ATOM 3344 O O . THR A 1 418 ? 2.106 9.838 31.182 1.00 66.88 418 THR A O 1
ATOM 3347 N N . SER A 1 419 ? 4.224 10.516 30.903 1.00 67.56 419 SER A N 1
ATOM 3348 C CA . SER A 1 419 ? 4.034 11.826 31.547 1.00 67.56 419 SER A CA 1
ATOM 3349 C C . SER A 1 419 ? 3.051 12.739 30.780 1.00 67.56 419 SER A C 1
ATOM 3351 O O . SER A 1 419 ? 2.048 13.154 31.376 1.00 67.56 419 SER A O 1
ATOM 3353 N N . PRO A 1 420 ? 3.223 12.980 29.459 1.00 68.38 420 PRO A N 1
ATOM 3354 C CA . PRO A 1 420 ? 2.232 13.694 28.650 1.00 68.38 420 PRO A CA 1
ATOM 3355 C C . PRO A 1 420 ? 0.826 13.082 28.694 1.00 68.38 420 PRO A C 1
ATOM 3357 O O . PRO A 1 420 ? -0.153 13.812 28.849 1.00 68.38 420 PRO A O 1
ATOM 3360 N N . PHE A 1 421 ? 0.709 11.751 28.611 1.00 68.31 421 PHE A N 1
ATOM 3361 C CA . PHE A 1 421 ? -0.594 11.080 28.654 1.00 68.31 421 PHE A CA 1
ATOM 3362 C C . PHE A 1 421 ? -1.263 11.180 30.025 1.00 68.31 421 PHE A C 1
ATOM 3364 O O . PHE A 1 421 ? -2.471 11.382 30.082 1.00 68.31 421 PHE A O 1
ATOM 3371 N N . ILE A 1 422 ? -0.522 11.082 31.134 1.00 66.75 422 ILE A N 1
ATOM 3372 C CA . ILE A 1 422 ? -1.089 11.281 32.478 1.00 66.75 422 ILE A CA 1
ATOM 3373 C C . ILE A 1 422 ? -1.624 12.709 32.631 1.00 66.75 422 ILE A C 1
ATOM 3375 O O . ILE A 1 422 ? -2.719 12.887 33.166 1.00 66.75 422 ILE A O 1
ATOM 3379 N N . SER A 1 423 ? -0.879 13.714 32.160 1.00 68.06 423 SER A N 1
ATOM 3380 C CA . SER A 1 423 ? -1.330 15.113 32.170 1.00 68.06 423 SER A CA 1
ATOM 3381 C C . SER A 1 423 ? -2.637 15.279 31.388 1.00 68.06 423 SER A C 1
ATOM 3383 O O . SER A 1 423 ? -3.615 15.814 31.911 1.00 68.06 423 SER A O 1
ATOM 3385 N N . LEU A 1 424 ? -2.688 14.711 30.180 1.00 69.81 424 LEU A N 1
ATOM 3386 C CA . LEU A 1 424 ? -3.866 14.734 29.319 1.00 69.81 424 LEU A CA 1
ATOM 3387 C C . LEU A 1 424 ? -5.070 14.022 29.954 1.00 69.81 424 LEU A C 1
ATOM 3389 O O . LEU A 1 424 ? -6.174 14.549 30.003 1.00 69.81 424 LEU A O 1
ATOM 3393 N N . LEU A 1 425 ? -4.888 12.817 30.488 1.00 68.25 425 LEU A N 1
ATOM 3394 C CA . LEU A 1 425 ? -5.990 12.069 31.097 1.00 68.25 425 LEU A CA 1
ATOM 3395 C C . LEU A 1 425 ? -6.585 12.802 32.309 1.00 68.25 425 LEU A C 1
ATOM 3397 O O . LEU A 1 425 ? -7.799 12.747 32.517 1.00 68.25 425 LEU A O 1
ATOM 3401 N N . LYS A 1 426 ? -5.746 13.507 33.081 1.00 66.44 426 LYS A N 1
ATOM 3402 C CA . LYS A 1 426 ? -6.184 14.351 34.200 1.00 66.44 426 LYS A CA 1
ATOM 3403 C C . LYS A 1 426 ? -6.985 15.563 33.725 1.00 66.44 426 LYS A C 1
ATOM 3405 O O . LYS A 1 426 ? -7.992 15.875 34.353 1.00 66.44 426 LYS A O 1
ATOM 3410 N N . SER A 1 427 ? -6.583 16.219 32.631 1.00 65.62 427 SER A N 1
ATOM 3411 C CA . SER A 1 427 ? -7.298 17.397 32.118 1.00 65.62 427 SER A CA 1
ATOM 3412 C C . SER A 1 427 ? -8.689 17.060 31.575 1.00 65.62 427 SER A C 1
ATOM 3414 O O . SER A 1 427 ? -9.593 17.878 31.682 1.00 65.62 427 SER A O 1
ATOM 3416 N N . PHE A 1 428 ? -8.880 15.843 31.057 1.00 64.56 428 PHE A N 1
ATOM 3417 C CA . PHE A 1 428 ? -10.143 15.394 30.460 1.00 64.56 428 PHE A CA 1
ATOM 3418 C C . PHE A 1 428 ? -11.033 14.554 31.397 1.00 64.56 428 PHE A C 1
ATOM 3420 O O . PHE A 1 428 ? -12.028 13.990 30.946 1.00 64.56 428 PHE A O 1
ATOM 3427 N N . SER A 1 429 ? -10.704 14.451 32.694 1.00 61.50 429 SER A N 1
ATOM 3428 C CA . SER A 1 429 ? -11.485 13.689 33.692 1.00 61.50 429 SER A CA 1
ATOM 3429 C C . SER A 1 429 ? -11.795 12.241 33.259 1.00 61.50 429 SER A C 1
ATOM 3431 O O . SER A 1 429 ? -12.883 11.700 33.472 1.00 61.50 429 SER A O 1
ATOM 3433 N N . VAL A 1 430 ? -10.833 11.597 32.594 1.00 60.62 430 VAL A N 1
ATOM 3434 C CA . VAL A 1 430 ? -10.995 10.231 32.077 1.00 60.62 430 VAL A CA 1
ATOM 3435 C C . VAL A 1 430 ? -10.973 9.219 33.226 1.00 60.62 430 VAL A C 1
ATOM 3437 O O . VAL A 1 430 ? -10.319 9.440 34.241 1.00 60.62 430 VAL A O 1
ATOM 3440 N N . CYS A 1 431 ? -11.684 8.094 33.054 1.00 57.78 431 CYS A N 1
ATOM 3441 C CA . CYS A 1 431 ? -11.870 7.016 34.034 1.00 57.78 431 CYS A CA 1
ATOM 3442 C C . CYS A 1 431 ? -10.671 6.836 35.000 1.00 57.78 431 CYS A C 1
ATOM 3444 O O . CYS A 1 431 ? -9.579 6.475 34.540 1.00 57.78 431 CYS A O 1
ATOM 3446 N N . PRO A 1 432 ? -10.868 7.003 36.327 1.00 60.84 432 PRO A N 1
ATOM 3447 C CA . PRO A 1 432 ? -9.795 6.932 37.321 1.00 60.84 432 PRO A CA 1
ATOM 3448 C C . PRO A 1 432 ? -8.950 5.662 37.219 1.00 60.84 432 PRO A C 1
ATOM 3450 O O . PRO A 1 432 ? -7.736 5.715 37.368 1.00 60.84 432 PRO A O 1
ATOM 3453 N N . SER A 1 433 ? -9.564 4.530 36.869 1.00 56.34 433 SER A N 1
ATOM 3454 C CA . SER A 1 433 ? -8.881 3.242 36.725 1.00 56.34 433 SER A CA 1
ATOM 3455 C C . SER A 1 433 ? -7.819 3.233 35.623 1.00 56.34 433 SER A C 1
ATOM 3457 O O . SER A 1 433 ? -6.811 2.547 35.760 1.00 56.34 433 SER A O 1
ATOM 3459 N N . ILE A 1 434 ? -8.008 4.010 34.553 1.00 60.97 434 ILE A N 1
ATOM 3460 C CA . ILE A 1 434 ? -7.019 4.159 33.476 1.00 60.97 434 ILE A CA 1
ATOM 3461 C C . ILE A 1 434 ? -5.895 5.100 33.920 1.00 60.97 434 ILE A C 1
ATOM 3463 O O . ILE A 1 434 ? -4.731 4.841 33.633 1.00 60.97 434 ILE A O 1
ATOM 3467 N N . ILE A 1 435 ? -6.209 6.151 34.679 1.00 61.53 435 ILE A N 1
ATOM 3468 C CA . ILE A 1 435 ? -5.193 7.029 35.278 1.00 61.53 435 ILE A CA 1
ATOM 3469 C C . ILE A 1 435 ? -4.325 6.237 36.263 1.00 61.53 435 ILE A C 1
ATOM 3471 O O . ILE A 1 435 ? -3.104 6.390 36.265 1.00 61.53 435 ILE A O 1
ATOM 3475 N N . THR A 1 436 ? -4.925 5.352 37.060 1.00 60.41 436 THR A N 1
ATOM 3476 C CA . THR A 1 436 ? -4.211 4.460 37.982 1.00 60.41 436 THR A CA 1
ATOM 3477 C C . THR A 1 436 ? -3.359 3.434 37.235 1.00 60.41 436 THR A C 1
ATOM 3479 O O . THR A 1 436 ? -2.192 3.280 37.578 1.00 60.41 436 THR A O 1
ATOM 3482 N N . LEU A 1 437 ? -3.892 2.795 36.185 1.00 62.53 437 LEU A N 1
ATOM 3483 C CA . LEU A 1 437 ? -3.147 1.903 35.280 1.00 62.53 437 LEU A CA 1
ATOM 3484 C C . LEU A 1 437 ? -1.891 2.599 34.732 1.00 62.53 437 LEU A C 1
ATOM 3486 O O . LEU A 1 437 ? -0.790 2.063 34.803 1.00 62.53 437 LEU A O 1
ATOM 3490 N N . MET A 1 438 ? -2.059 3.826 34.242 1.00 62.81 438 MET A N 1
ATOM 3491 C CA . MET A 1 438 ? -0.993 4.638 33.658 1.00 62.81 438 MET A CA 1
ATOM 3492 C C . MET A 1 438 ? 0.036 5.112 34.669 1.00 62.81 438 MET A C 1
ATOM 3494 O O . MET A 1 438 ? 1.233 5.113 34.393 1.00 62.81 438 MET A O 1
ATOM 3498 N N . SER A 1 439 ? -0.431 5.482 35.855 1.00 63.09 439 SER A N 1
ATOM 3499 C CA . SER A 1 439 ? 0.437 5.855 36.964 1.00 63.09 439 SER A CA 1
ATOM 3500 C C . SER A 1 439 ? 1.242 4.635 37.431 1.00 63.09 439 SER A C 1
ATOM 3502 O O . SER A 1 439 ? 2.441 4.752 37.643 1.00 63.09 439 SER A O 1
ATOM 3504 N N . GLY A 1 440 ? 0.641 3.441 37.478 1.00 58.06 440 GLY A N 1
ATOM 3505 C CA . GLY A 1 440 ? 1.346 2.176 37.717 1.00 58.06 440 GLY A CA 1
ATOM 3506 C C . GLY A 1 440 ? 2.401 1.863 36.651 1.00 58.06 440 GLY A C 1
ATOM 3507 O O . GLY A 1 440 ? 3.529 1.527 36.994 1.00 58.06 440 GLY A O 1
ATOM 3508 N N . LEU A 1 441 ? 2.076 2.054 35.368 1.00 59.47 441 LEU A N 1
ATOM 3509 C CA . LEU A 1 441 ? 3.031 1.903 34.260 1.00 59.47 441 LEU A CA 1
ATOM 3510 C C . LEU A 1 441 ? 4.204 2.884 34.349 1.00 59.47 441 LEU A C 1
ATOM 3512 O O . LEU A 1 441 ? 5.318 2.516 34.002 1.00 59.47 441 LEU A O 1
ATOM 3516 N N . SER A 1 442 ? 3.982 4.101 34.850 1.00 57.69 442 SER A N 1
ATOM 3517 C CA . SER A 1 442 ? 5.060 5.080 35.057 1.00 57.69 442 SER A CA 1
ATOM 3518 C C . SER A 1 442 ? 6.044 4.704 36.169 1.00 57.69 442 SER A C 1
ATOM 3520 O O . SER A 1 442 ? 7.155 5.221 36.190 1.00 57.69 442 SER A O 1
ATOM 3522 N N . MET A 1 443 ? 5.623 3.838 37.097 1.00 53.78 443 MET A N 1
ATOM 3523 C CA . MET A 1 443 ? 6.435 3.367 38.225 1.00 53.78 443 MET A CA 1
ATOM 3524 C C . MET A 1 443 ? 7.204 2.080 37.901 1.00 53.78 443 MET A C 1
ATOM 3526 O O . MET A 1 443 ? 8.076 1.684 38.670 1.00 53.78 443 MET A O 1
ATOM 3530 N N . LEU A 1 444 ? 6.880 1.411 36.789 1.00 48.50 444 LEU A N 1
ATOM 3531 C CA . LEU A 1 444 ? 7.661 0.281 36.298 1.00 48.50 444 LEU A CA 1
ATOM 3532 C C . LEU A 1 444 ? 8.985 0.813 35.728 1.00 48.50 444 LEU A C 1
ATOM 3534 O O . LEU A 1 444 ? 8.956 1.765 34.944 1.00 48.50 444 LEU A O 1
ATOM 3538 N N . PRO A 1 445 ? 10.142 0.228 36.091 1.00 43.38 445 PRO A N 1
ATOM 3539 C CA . PRO A 1 445 ? 11.411 0.622 35.502 1.00 43.38 445 PRO A CA 1
ATOM 3540 C C . PRO A 1 445 ? 11.329 0.416 33.989 1.00 43.38 445 PRO A C 1
ATOM 3542 O O . PRO A 1 445 ? 11.170 -0.704 33.503 1.00 43.38 445 PRO A O 1
ATOM 3545 N N . THR A 1 446 ? 11.405 1.506 33.226 1.00 42.91 446 THR A N 1
ATOM 3546 C CA . THR A 1 446 ? 11.593 1.436 31.779 1.00 42.91 446 THR A CA 1
ATOM 3547 C C . THR A 1 446 ? 12.935 0.764 31.539 1.00 42.91 446 THR A C 1
ATOM 3549 O O . THR A 1 446 ? 13.973 1.392 31.741 1.00 42.91 446 THR A O 1
ATOM 3552 N N . ALA A 1 447 ? 12.925 -0.505 31.132 1.00 34.84 447 ALA A N 1
ATOM 3553 C CA . ALA A 1 447 ? 14.103 -1.147 30.575 1.00 34.84 447 ALA A CA 1
ATOM 3554 C C . ALA A 1 447 ? 14.463 -0.386 29.294 1.00 34.84 447 ALA A C 1
ATOM 3556 O O . ALA A 1 447 ? 13.894 -0.603 28.224 1.00 34.84 447 ALA A O 1
ATOM 3557 N N . THR A 1 448 ? 15.354 0.592 29.419 1.00 34.38 448 THR A N 1
ATOM 3558 C CA . THR A 1 448 ? 15.951 1.270 28.282 1.00 34.38 448 THR A CA 1
ATOM 3559 C C . THR A 1 448 ? 16.844 0.256 27.588 1.00 34.38 448 THR A C 1
ATOM 3561 O O . THR A 1 448 ? 17.971 0.009 28.009 1.00 34.38 448 THR A O 1
ATOM 3564 N N . ALA A 1 449 ? 16.353 -0.335 26.501 1.00 29.05 449 ALA A N 1
ATOM 3565 C CA . ALA A 1 449 ? 17.233 -0.915 25.501 1.00 29.05 449 ALA A CA 1
ATOM 3566 C C . ALA A 1 449 ? 18.034 0.244 24.887 1.00 29.05 449 ALA A C 1
ATOM 3568 O O . ALA A 1 449 ? 17.622 0.863 23.907 1.00 29.05 449 ALA A O 1
ATOM 3569 N N . LEU A 1 450 ? 19.146 0.611 25.529 1.00 26.31 450 LEU A N 1
ATOM 3570 C CA . LEU A 1 450 ? 20.142 1.470 24.909 1.00 26.31 450 LEU A CA 1
ATOM 3571 C C . LEU A 1 450 ? 20.687 0.698 23.699 1.00 26.31 450 LEU A C 1
ATOM 3573 O O . LEU A 1 450 ? 21.116 -0.447 23.869 1.00 26.31 450 LEU A O 1
ATOM 3577 N N . PRO A 1 451 ? 20.727 1.281 22.492 1.00 28.12 451 PRO A N 1
ATOM 3578 C CA . PRO A 1 451 ? 21.562 0.729 21.443 1.00 28.12 451 PRO A CA 1
ATOM 3579 C C . PRO A 1 451 ? 22.999 0.759 21.965 1.00 28.12 451 PRO A C 1
ATOM 3581 O O . PRO A 1 451 ? 23.514 1.832 22.290 1.00 28.12 451 PRO A O 1
ATOM 3584 N N . LEU A 1 452 ? 23.652 -0.398 22.066 1.00 26.98 452 LEU A N 1
ATOM 3585 C CA . LEU A 1 452 ? 25.103 -0.442 22.202 1.00 26.98 452 LEU A CA 1
ATOM 3586 C C . LEU A 1 452 ? 25.685 0.205 20.939 1.00 26.98 452 LEU A C 1
ATOM 3588 O O . LEU A 1 452 ? 25.747 -0.411 19.877 1.00 26.98 452 LEU A O 1
ATOM 3592 N N . LEU A 1 453 ? 26.069 1.477 21.045 1.00 28.84 453 LEU A N 1
ATOM 3593 C CA . LEU A 1 453 ? 26.973 2.130 20.107 1.00 28.84 453 LEU A CA 1
ATOM 3594 C C . LEU A 1 453 ? 28.325 1.420 20.222 1.00 28.84 453 LEU A C 1
ATOM 3596 O O . LEU A 1 453 ? 29.176 1.801 21.022 1.00 28.84 453 LEU A O 1
ATOM 3600 N N . THR A 1 454 ? 28.515 0.354 19.452 1.00 30.02 454 THR A N 1
ATOM 3601 C CA . THR A 1 454 ? 29.851 -0.182 19.197 1.00 30.02 454 THR A CA 1
ATOM 3602 C C . THR A 1 454 ? 30.565 0.750 18.213 1.00 30.02 454 THR A C 1
ATOM 3604 O O . THR A 1 454 ? 29.969 1.087 17.184 1.00 30.02 454 THR A O 1
ATOM 3607 N N . PRO A 1 455 ? 31.813 1.175 18.488 1.00 31.00 455 PRO A N 1
ATOM 3608 C CA . PRO A 1 455 ? 32.622 1.910 17.523 1.00 31.00 455 PRO A CA 1
ATOM 3609 C C . PRO A 1 455 ? 32.811 1.093 16.242 1.00 31.00 455 PRO A C 1
ATOM 3611 O O . PRO A 1 455 ? 32.838 -0.135 16.277 1.00 31.00 455 PRO A O 1
ATOM 3614 N N . GLU A 1 456 ? 32.922 1.809 15.127 1.00 39.00 456 GLU A N 1
ATOM 3615 C CA . GLU A 1 456 ? 33.030 1.321 13.752 1.00 39.00 456 GLU A CA 1
ATOM 3616 C C . GLU A 1 456 ? 33.876 0.043 13.584 1.00 39.00 456 GLU A C 1
ATOM 3618 O O . GLU A 1 456 ? 35.080 0.029 13.836 1.00 39.00 456 GLU A O 1
ATOM 3623 N N . ALA A 1 457 ? 33.242 -1.010 13.063 1.00 29.59 457 ALA A N 1
ATOM 3624 C CA . ALA A 1 457 ? 33.889 -2.158 12.432 1.00 29.59 457 ALA A CA 1
ATOM 3625 C C . ALA A 1 457 ? 33.242 -2.392 11.048 1.00 29.59 457 ALA A C 1
ATOM 3627 O O . ALA A 1 457 ? 32.080 -2.015 10.850 1.00 29.59 457 ALA A O 1
ATOM 3628 N N . PRO A 1 458 ? 33.992 -2.917 10.061 1.00 31.66 458 PRO A N 1
ATOM 3629 C CA . PRO A 1 458 ? 33.662 -2.767 8.650 1.00 31.66 458 PRO A CA 1
ATOM 3630 C C . PRO A 1 458 ? 32.477 -3.628 8.199 1.00 31.66 458 PRO A C 1
ATOM 3632 O O . PRO A 1 458 ? 32.104 -4.620 8.813 1.00 31.66 458 PRO A O 1
ATOM 3635 N N . VAL A 1 459 ? 31.896 -3.172 7.092 1.00 41.75 459 VAL A N 1
ATOM 3636 C CA . VAL A 1 459 ? 30.641 -3.593 6.466 1.00 41.75 459 VAL A CA 1
ATOM 3637 C C . VAL A 1 459 ? 30.631 -5.082 6.101 1.00 41.75 459 VAL A C 1
ATOM 3639 O O . VAL A 1 459 ? 31.145 -5.454 5.052 1.00 41.75 459 VAL A O 1
ATOM 3642 N N . GLU A 1 460 ? 29.945 -5.895 6.902 1.00 32.06 460 GLU A N 1
ATOM 3643 C CA . GLU A 1 460 ? 29.358 -7.175 6.488 1.00 32.06 460 GLU A CA 1
ATOM 3644 C C . GLU A 1 460 ? 27.953 -7.328 7.103 1.00 32.06 460 GLU A C 1
ATOM 3646 O O . GLU A 1 460 ? 27.706 -6.926 8.238 1.00 32.06 460 GLU A O 1
ATOM 3651 N N . GLU A 1 461 ? 27.020 -7.792 6.265 1.00 35.62 461 GLU A N 1
ATOM 3652 C CA . GLU A 1 461 ? 25.607 -8.139 6.500 1.00 35.62 461 GLU A CA 1
ATOM 3653 C C . GLU A 1 461 ? 24.923 -7.607 7.774 1.00 35.62 461 GLU A C 1
ATOM 3655 O O . GLU A 1 461 ? 24.861 -8.259 8.816 1.00 35.62 461 GLU A O 1
ATOM 3660 N N . LYS A 1 462 ? 24.220 -6.472 7.645 1.00 30.44 462 LYS A N 1
ATOM 3661 C CA . LYS A 1 462 ? 23.139 -6.122 8.579 1.00 30.44 462 LYS A CA 1
ATOM 3662 C C . LYS A 1 462 ? 21.926 -7.022 8.337 1.00 30.44 462 LYS A C 1
ATOM 3664 O O . LYS A 1 462 ? 20.956 -6.616 7.703 1.00 30.44 462 LYS A O 1
ATOM 3669 N N . ARG A 1 463 ? 21.955 -8.224 8.905 1.00 27.30 463 ARG A N 1
ATOM 3670 C CA . ARG A 1 463 ? 20.736 -8.912 9.331 1.00 27.30 463 ARG A CA 1
ATOM 3671 C C . ARG A 1 463 ? 20.437 -8.417 10.740 1.00 27.30 463 ARG A C 1
ATOM 3673 O O . ARG A 1 463 ? 21.218 -8.654 11.654 1.00 27.30 463 ARG A O 1
ATOM 3680 N N . THR A 1 464 ? 19.342 -7.687 10.927 1.00 28.84 464 THR A N 1
ATOM 3681 C CA . THR A 1 464 ? 18.841 -7.369 12.269 1.00 28.84 464 THR A CA 1
ATOM 3682 C C . THR A 1 464 ? 18.401 -8.671 12.932 1.00 28.84 464 THR A C 1
ATOM 3684 O O . THR A 1 464 ? 17.270 -9.122 12.757 1.00 28.84 464 THR A O 1
ATOM 3687 N N . THR A 1 465 ? 19.306 -9.317 13.655 1.00 26.78 465 THR A N 1
ATOM 3688 C CA . THR A 1 465 ? 18.965 -10.359 14.617 1.00 26.78 465 THR A CA 1
ATOM 3689 C C . THR A 1 465 ? 18.359 -9.665 15.829 1.00 26.78 465 THR A C 1
ATOM 3691 O O . THR A 1 465 ? 19.079 -9.121 16.663 1.00 26.78 465 THR A O 1
ATOM 3694 N N . TYR A 1 466 ? 17.029 -9.644 15.919 1.00 31.83 466 TYR A N 1
ATOM 3695 C CA . TYR A 1 466 ? 16.377 -9.489 17.214 1.00 31.83 466 TYR A CA 1
ATOM 3696 C C . TYR A 1 466 ? 16.665 -10.771 17.994 1.00 31.83 466 TYR A C 1
ATOM 3698 O O . TYR A 1 466 ? 16.067 -11.806 17.721 1.00 31.83 466 TYR A O 1
ATOM 3706 N N . SER A 1 467 ? 17.623 -10.726 18.914 1.00 39.34 467 SER A N 1
ATOM 3707 C CA . SER A 1 467 ? 17.746 -11.740 19.957 1.00 39.34 467 SER A CA 1
ATOM 3708 C C . SER A 1 467 ? 17.628 -11.050 21.303 1.00 39.34 467 SER A C 1
ATOM 3710 O O . SER A 1 467 ? 18.630 -10.658 21.894 1.00 39.34 467 SER A O 1
ATOM 3712 N N . ASP A 1 468 ? 16.390 -10.872 21.751 1.00 39.00 468 ASP A N 1
ATOM 3713 C CA . ASP A 1 468 ? 16.086 -10.974 23.172 1.00 39.00 468 ASP A CA 1
ATOM 3714 C C . ASP A 1 468 ? 14.577 -11.193 23.347 1.00 39.00 468 ASP A C 1
ATOM 3716 O O . ASP A 1 468 ? 13.801 -10.255 23.542 1.00 39.00 468 ASP A O 1
ATOM 3720 N N . ASP A 1 469 ? 14.141 -12.453 23.251 1.00 41.81 469 ASP A N 1
ATOM 3721 C CA . ASP A 1 469 ? 12.766 -12.851 23.598 1.00 41.81 469 ASP A CA 1
ATOM 3722 C C . ASP A 1 469 ? 12.439 -12.512 25.069 1.00 41.81 469 ASP A C 1
ATOM 3724 O O . ASP A 1 469 ? 11.277 -12.341 25.435 1.00 41.81 469 ASP A O 1
ATOM 3728 N N . SER A 1 470 ? 13.467 -12.285 25.900 1.00 44.03 470 SER A N 1
ATOM 3729 C CA . SER A 1 470 ? 13.315 -11.893 27.300 1.00 44.03 470 SER A CA 1
ATOM 3730 C C . SER A 1 470 ? 12.657 -10.518 27.474 1.00 44.03 470 SER A C 1
ATOM 3732 O O . SER A 1 470 ? 11.816 -10.356 28.354 1.00 44.03 470 SER A O 1
ATOM 3734 N N . ILE A 1 471 ? 12.957 -9.525 26.627 1.00 42.38 471 ILE A N 1
ATOM 3735 C CA . ILE A 1 471 ? 12.395 -8.164 26.751 1.00 42.38 471 ILE A CA 1
ATOM 3736 C C . ILE A 1 471 ? 10.899 -8.166 26.412 1.00 42.38 471 ILE A C 1
ATOM 3738 O O . ILE A 1 471 ? 10.105 -7.491 27.075 1.00 42.38 471 ILE A O 1
ATOM 3742 N N . GLY A 1 472 ? 10.504 -8.959 25.411 1.00 40.16 472 GLY A N 1
ATOM 3743 C CA . GLY A 1 472 ? 9.099 -9.201 25.089 1.00 40.16 472 GLY A CA 1
ATOM 3744 C C . GLY A 1 472 ? 8.363 -9.828 26.270 1.00 40.16 472 GLY A C 1
ATOM 3745 O O . GLY A 1 472 ? 7.308 -9.329 26.667 1.00 40.16 472 GLY A O 1
ATOM 3746 N N . ASP A 1 473 ? 8.967 -10.834 26.899 1.00 40.38 473 ASP A N 1
ATOM 3747 C CA . ASP A 1 473 ? 8.414 -11.504 28.075 1.00 40.38 473 ASP A CA 1
ATOM 3748 C C . ASP A 1 473 ? 8.319 -10.582 29.301 1.00 40.38 473 ASP A C 1
ATOM 3750 O O . ASP A 1 473 ? 7.331 -10.655 30.035 1.00 40.38 473 ASP A O 1
ATOM 3754 N N . TRP A 1 474 ? 9.256 -9.648 29.498 1.00 44.69 474 TRP A N 1
ATOM 3755 C CA . TRP A 1 474 ? 9.192 -8.635 30.563 1.00 44.69 474 TRP A CA 1
ATOM 3756 C C . TRP A 1 474 ? 8.065 -7.624 30.348 1.00 44.69 474 TRP A C 1
ATOM 3758 O O . TRP A 1 474 ? 7.322 -7.311 31.282 1.00 44.69 474 TRP A O 1
ATOM 3768 N N . ILE A 1 475 ? 7.890 -7.136 29.118 1.00 47.22 475 ILE A N 1
ATOM 3769 C CA . ILE A 1 475 ? 6.819 -6.189 28.776 1.00 47.22 475 ILE A CA 1
ATOM 3770 C C . ILE A 1 475 ? 5.455 -6.876 28.865 1.00 47.22 475 ILE A C 1
ATOM 3772 O O . ILE A 1 475 ? 4.503 -6.298 29.394 1.00 47.22 475 ILE A O 1
ATOM 3776 N N . ILE A 1 476 ? 5.351 -8.119 28.391 1.00 46.53 476 ILE A N 1
ATOM 3777 C CA . ILE A 1 476 ? 4.129 -8.922 28.482 1.00 46.53 476 ILE A CA 1
ATOM 3778 C C . ILE A 1 476 ? 3.819 -9.233 29.948 1.00 46.53 476 ILE A C 1
ATOM 3780 O O . ILE A 1 476 ? 2.683 -9.030 30.372 1.00 46.53 476 ILE A O 1
ATOM 3784 N N . SER A 1 477 ? 4.806 -9.632 30.750 1.00 47.34 477 SER A N 1
ATOM 3785 C CA . SER A 1 477 ? 4.626 -9.913 32.182 1.00 47.34 477 SER A CA 1
ATOM 3786 C C . SER A 1 477 ? 4.246 -8.661 32.971 1.00 47.34 477 SER A C 1
ATOM 3788 O O . SER A 1 477 ? 3.335 -8.712 33.797 1.00 47.34 477 SER A O 1
ATOM 3790 N N . GLY A 1 478 ? 4.857 -7.512 32.671 1.00 52.94 478 GLY A N 1
ATOM 3791 C CA . GLY A 1 478 ? 4.500 -6.216 33.252 1.00 52.94 478 GLY A CA 1
ATOM 3792 C C . GLY A 1 478 ? 3.087 -5.773 32.868 1.00 52.94 478 GLY A C 1
ATOM 3793 O O . GLY A 1 478 ? 2.305 -5.372 33.729 1.00 52.94 478 GLY A O 1
ATOM 3794 N N . ALA A 1 479 ? 2.705 -5.924 31.598 1.00 51.69 479 ALA A N 1
ATOM 3795 C CA . ALA A 1 479 ? 1.354 -5.625 31.128 1.00 51.69 479 ALA A CA 1
ATOM 3796 C C . ALA A 1 479 ? 0.305 -6.576 31.729 1.00 51.69 479 ALA A C 1
ATOM 3798 O O . ALA A 1 479 ? -0.789 -6.132 32.073 1.00 51.69 479 ALA A O 1
ATOM 3799 N N . VAL A 1 480 ? 0.636 -7.860 31.909 1.00 51.25 480 VAL A N 1
ATOM 3800 C CA . VAL A 1 480 ? -0.214 -8.861 32.576 1.00 51.25 480 VAL A CA 1
ATOM 3801 C C . VAL A 1 480 ? -0.347 -8.560 34.070 1.00 51.25 480 VAL A C 1
ATOM 3803 O O . VAL A 1 480 ? -1.445 -8.659 34.608 1.00 51.25 480 VAL A O 1
ATOM 3806 N N . LEU A 1 481 ? 0.716 -8.126 34.746 1.00 56.97 481 LEU A N 1
ATOM 3807 C CA . LEU A 1 481 ? 0.679 -7.703 36.151 1.00 56.97 481 LEU A CA 1
ATOM 3808 C C . LEU A 1 481 ? -0.193 -6.466 36.355 1.00 56.97 481 LEU A C 1
ATOM 3810 O O . LEU A 1 481 ? -1.042 -6.430 37.245 1.00 56.97 481 LEU A O 1
ATOM 3814 N N . VAL A 1 482 ? -0.027 -5.475 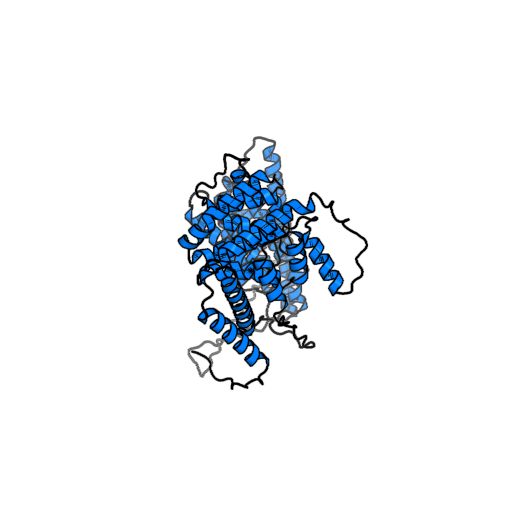35.487 1.00 60.12 482 VAL A N 1
ATOM 3815 C CA . VAL A 1 482 ? -0.830 -4.253 35.473 1.00 60.12 482 VAL A CA 1
ATOM 3816 C C . VAL A 1 482 ? -2.295 -4.575 35.140 1.00 60.12 482 VAL A C 1
ATOM 3818 O O . VAL A 1 482 ? -3.207 -4.051 35.780 1.00 60.12 482 VAL A O 1
ATOM 3821 N N . TYR A 1 483 ? -2.534 -5.513 34.223 1.00 57.12 483 TYR A N 1
ATOM 3822 C CA . TYR A 1 483 ? -3.857 -6.060 33.922 1.00 57.12 483 TYR A CA 1
ATOM 3823 C C . TYR A 1 483 ? -4.488 -6.774 35.124 1.00 57.12 483 TYR A C 1
ATOM 3825 O O . TYR A 1 483 ? -5.649 -6.519 35.430 1.00 57.12 483 TYR A O 1
ATOM 3833 N N . LEU A 1 484 ? -3.744 -7.620 35.842 1.00 54.06 484 LEU A N 1
ATOM 3834 C CA . LEU A 1 484 ? -4.222 -8.333 37.032 1.00 54.06 484 LEU A CA 1
ATOM 3835 C C . LEU A 1 484 ? -4.513 -7.372 38.193 1.00 54.06 484 LEU A C 1
ATOM 3837 O O . LEU A 1 484 ? -5.534 -7.516 38.867 1.00 54.06 484 LEU A O 1
ATOM 3841 N N . ALA A 1 485 ? -3.672 -6.355 38.388 1.00 57.94 485 ALA A N 1
ATOM 3842 C CA . ALA A 1 485 ? -3.883 -5.309 39.386 1.00 57.94 485 ALA A CA 1
ATOM 3843 C C . ALA A 1 485 ? -5.138 -4.476 39.081 1.00 57.94 485 ALA A C 1
ATOM 3845 O O . ALA A 1 485 ? -5.922 -4.169 39.981 1.00 57.94 485 ALA A O 1
ATOM 3846 N N . VAL A 1 486 ? -5.377 -4.161 37.807 1.00 55.94 486 VAL A N 1
ATOM 3847 C CA . VAL A 1 486 ? -6.569 -3.422 37.377 1.00 55.94 486 VAL A CA 1
ATOM 3848 C C . VAL A 1 486 ? -7.827 -4.290 37.374 1.00 55.94 486 VAL A C 1
ATOM 3850 O O . VAL A 1 486 ? -8.880 -3.814 37.793 1.00 55.94 486 VAL A O 1
ATOM 3853 N N . ALA A 1 487 ? -7.730 -5.573 37.028 1.00 53.81 487 ALA A N 1
ATOM 3854 C CA . ALA A 1 487 ? -8.821 -6.540 37.152 1.00 53.81 487 ALA A CA 1
ATOM 3855 C C . ALA A 1 487 ? -9.243 -6.778 38.617 1.00 53.81 487 ALA A C 1
ATOM 3857 O O . ALA A 1 487 ? -10.428 -6.973 38.888 1.00 53.81 487 ALA A O 1
ATOM 3858 N N . TYR A 1 488 ? -8.299 -6.719 39.564 1.00 53.38 488 TYR A N 1
ATOM 3859 C CA . TYR A 1 488 ? -8.577 -6.759 41.006 1.00 53.38 488 TYR A CA 1
ATOM 3860 C C . TYR A 1 488 ? -9.282 -5.486 41.510 1.00 53.38 488 TYR A C 1
ATOM 3862 O O . TYR A 1 488 ? -10.129 -5.546 42.402 1.00 53.38 488 TYR A O 1
ATOM 3870 N N . TRP A 1 489 ? -8.951 -4.325 40.940 1.00 52.97 489 TRP A N 1
ATOM 3871 C CA . TRP A 1 489 ? -9.516 -3.036 41.355 1.00 52.97 489 TRP A CA 1
ATOM 3872 C C . TRP A 1 489 ? -10.870 -2.700 40.716 1.00 52.97 489 TRP A C 1
ATOM 3874 O O . TRP A 1 489 ? -11.657 -1.976 41.325 1.00 52.97 489 TRP A O 1
ATOM 3884 N N . LEU A 1 490 ? -11.148 -3.205 39.512 1.00 45.94 490 LEU A N 1
ATOM 3885 C CA . LEU A 1 490 ? -12.344 -2.864 38.733 1.00 45.94 490 LEU A CA 1
ATOM 3886 C C . LEU A 1 490 ? -13.604 -3.670 39.083 1.00 45.94 490 LEU A C 1
ATOM 3888 O O . LEU A 1 490 ? -14.699 -3.191 38.794 1.00 45.94 490 LEU A O 1
ATOM 3892 N N . ASP A 1 491 ? -13.486 -4.856 39.687 1.00 47.56 491 ASP A N 1
ATOM 3893 C CA . ASP A 1 491 ? -14.642 -5.693 40.037 1.00 47.56 491 ASP A CA 1
ATOM 3894 C C . ASP A 1 491 ? -14.643 -6.057 41.539 1.00 47.56 491 ASP A C 1
ATOM 3896 O O . ASP A 1 491 ? -13.777 -6.793 42.014 1.00 47.56 491 ASP A O 1
ATOM 3900 N N . PRO A 1 492 ? -15.631 -5.596 42.331 1.00 53.50 492 PRO A N 1
ATOM 3901 C CA . PRO A 1 492 ? -15.780 -6.001 43.729 1.00 53.50 492 PRO A CA 1
ATOM 3902 C C . PRO A 1 492 ? -15.874 -7.524 43.922 1.00 53.50 492 PRO A C 1
ATOM 3904 O O . PRO A 1 492 ? -15.515 -8.021 44.991 1.00 53.50 492 PRO A O 1
ATOM 3907 N N . LYS A 1 493 ? -16.325 -8.275 42.905 1.00 47.25 493 LYS A N 1
ATOM 3908 C CA . LYS A 1 493 ? -16.474 -9.739 42.945 1.00 47.25 493 LYS A CA 1
ATOM 3909 C C . LYS A 1 493 ? -15.157 -10.501 42.729 1.00 47.25 493 LYS A C 1
ATOM 3911 O O . LYS A 1 493 ? -15.095 -11.687 43.062 1.00 47.25 493 LYS A O 1
ATOM 3916 N N . THR A 1 494 ? -14.105 -9.858 42.212 1.00 51.22 494 THR A N 1
ATOM 3917 C CA . THR A 1 494 ? -12.779 -10.469 41.970 1.00 51.22 494 THR A CA 1
ATOM 3918 C C . THR A 1 494 ? -11.776 -10.224 43.098 1.00 51.22 494 THR A C 1
ATOM 3920 O O . THR A 1 494 ? -10.656 -10.733 43.024 1.00 51.22 494 THR A O 1
ATOM 3923 N N . ARG A 1 495 ? -12.179 -9.553 44.190 1.00 56.16 495 ARG A N 1
ATOM 3924 C CA . ARG A 1 495 ? -11.405 -9.398 45.440 1.00 56.16 495 ARG A CA 1
ATOM 3925 C C . ARG A 1 495 ? -11.261 -10.716 46.217 1.00 56.16 495 ARG A C 1
ATOM 3927 O O . ARG A 1 495 ? -11.583 -10.810 47.398 1.00 56.16 495 ARG A O 1
ATOM 3934 N N . LYS A 1 496 ? -10.809 -11.775 45.551 1.00 53.03 496 LYS A N 1
ATOM 3935 C CA . LYS A 1 496 ? -10.456 -13.048 46.178 1.00 53.03 496 LYS A CA 1
ATOM 3936 C C . LYS A 1 496 ? -9.013 -12.968 46.663 1.00 53.03 496 LYS A C 1
ATOM 3938 O O . LYS A 1 496 ? -8.133 -12.523 45.928 1.00 53.03 496 LYS A O 1
ATOM 3943 N N . LEU A 1 497 ? -8.770 -13.458 47.879 1.00 49.25 497 LEU A N 1
ATOM 3944 C CA . LEU A 1 497 ? -7.446 -13.492 48.515 1.00 49.25 497 LEU A CA 1
ATOM 3945 C C . LEU A 1 497 ? -6.383 -14.175 47.628 1.00 49.25 497 LEU A C 1
ATOM 3947 O O . LEU A 1 497 ? -5.219 -13.793 47.645 1.00 49.25 497 LEU A O 1
ATOM 3951 N N . SER A 1 498 ? -6.800 -15.141 46.801 1.00 47.91 498 SER A N 1
ATOM 3952 C CA . SER A 1 498 ? -5.933 -15.856 45.862 1.00 47.91 498 SER A CA 1
ATOM 3953 C C . SER A 1 498 ? -5.390 -14.973 44.736 1.00 47.91 498 SER A C 1
ATOM 3955 O O . SER A 1 498 ? -4.246 -15.152 44.341 1.00 47.91 498 SER A O 1
ATOM 3957 N N . LEU A 1 499 ? -6.170 -14.004 44.238 1.00 50.31 499 LEU A N 1
ATOM 3958 C CA . LEU A 1 499 ? -5.731 -13.087 43.180 1.00 50.31 499 LEU A CA 1
ATOM 3959 C C . LEU A 1 499 ? -4.749 -12.049 43.738 1.00 50.31 499 LEU A C 1
ATOM 3961 O O . LEU A 1 499 ? -3.736 -11.770 43.107 1.00 50.31 499 LEU A O 1
ATOM 3965 N N . ALA A 1 500 ? -5.001 -11.551 44.954 1.00 50.75 500 ALA A N 1
ATOM 3966 C CA . ALA A 1 500 ? -4.045 -10.720 45.685 1.00 50.75 500 ALA A CA 1
ATOM 3967 C C . ALA A 1 500 ? -2.735 -11.482 45.950 1.00 50.75 500 ALA A C 1
ATOM 3969 O O . ALA A 1 500 ? -1.658 -10.941 45.727 1.00 50.75 500 ALA A O 1
ATOM 3970 N N . GLY A 1 501 ? -2.824 -12.762 46.332 1.00 47.41 501 GLY A N 1
ATOM 3971 C CA . GLY A 1 501 ? -1.669 -13.646 46.494 1.00 47.41 501 GLY A CA 1
ATOM 3972 C C . GLY A 1 501 ? -0.890 -13.872 45.196 1.00 47.41 501 GLY A C 1
ATOM 3973 O O . GLY A 1 501 ? 0.333 -13.809 45.214 1.00 47.41 501 GLY A O 1
ATOM 3974 N N . SER A 1 502 ? -1.565 -14.061 44.057 1.00 52.00 502 SER A N 1
ATOM 3975 C CA . SER A 1 502 ? -0.901 -14.180 42.751 1.00 52.00 502 SER A CA 1
ATOM 3976 C C . SER A 1 502 ? -0.235 -12.877 42.308 1.00 52.00 502 SER A C 1
ATOM 3978 O O . SER A 1 502 ? 0.864 -12.927 41.767 1.00 52.00 502 SER A O 1
ATOM 3980 N N . VAL A 1 503 ? -0.854 -11.719 42.569 1.00 52.94 503 VAL A N 1
ATOM 3981 C CA . VAL A 1 503 ? -0.259 -10.404 42.278 1.00 52.94 503 VAL A CA 1
ATOM 3982 C C . VAL A 1 503 ? 0.969 -10.163 43.155 1.00 52.94 503 VAL A C 1
ATOM 3984 O O . VAL A 1 503 ? 2.002 -9.793 42.616 1.00 52.94 503 VAL A O 1
ATOM 3987 N N . ILE A 1 504 ? 0.889 -10.444 44.461 1.00 51.84 504 ILE A N 1
ATOM 3988 C CA . ILE A 1 504 ? 2.012 -10.322 45.408 1.00 51.84 504 ILE A CA 1
ATOM 3989 C C . ILE A 1 504 ? 3.132 -11.308 45.063 1.00 51.84 504 ILE A C 1
ATOM 3991 O O . ILE A 1 504 ? 4.299 -10.939 45.062 1.00 51.84 504 ILE A O 1
ATOM 3995 N N . SER A 1 505 ? 2.796 -12.558 44.740 1.00 45.41 505 SER A N 1
ATOM 3996 C CA . SER A 1 505 ? 3.782 -13.570 44.360 1.00 45.41 505 SER A CA 1
ATOM 3997 C C . SER A 1 505 ? 4.488 -13.199 43.061 1.00 45.41 505 SER A C 1
ATOM 3999 O O . SER A 1 505 ? 5.689 -13.412 42.959 1.00 45.41 505 SER A O 1
ATOM 4001 N N . ALA A 1 506 ? 3.770 -12.653 42.079 1.00 51.50 506 ALA A N 1
ATOM 4002 C CA . ALA A 1 506 ? 4.342 -12.262 40.798 1.00 51.50 506 ALA A CA 1
ATOM 4003 C C . ALA A 1 506 ? 5.174 -10.972 40.902 1.00 51.50 506 ALA A C 1
ATOM 4005 O O . ALA A 1 506 ? 6.249 -10.908 40.311 1.00 51.50 506 ALA A O 1
ATOM 4006 N N . THR A 1 507 ? 4.752 -9.977 41.693 1.00 51.53 507 THR A N 1
ATOM 4007 C CA . THR A 1 507 ? 5.584 -8.793 41.974 1.00 51.53 507 THR A CA 1
ATOM 4008 C C . THR A 1 507 ? 6.823 -9.148 42.790 1.00 51.53 507 THR A C 1
ATOM 4010 O O . THR A 1 507 ? 7.894 -8.618 42.509 1.00 51.53 507 THR A O 1
ATOM 4013 N N . PHE A 1 508 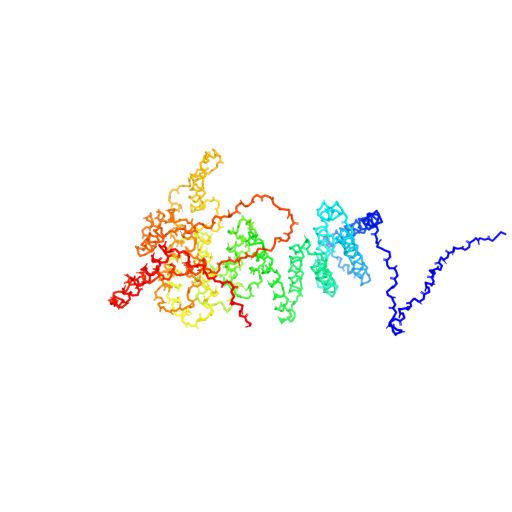? 6.716 -10.082 43.739 1.00 45.47 508 PHE A N 1
ATOM 4014 C CA . PHE A 1 508 ? 7.860 -10.598 44.492 1.00 45.47 508 PHE A CA 1
ATOM 4015 C C . PHE A 1 508 ? 8.827 -11.386 43.597 1.00 45.47 508 PHE A C 1
ATOM 4017 O O . PHE A 1 508 ? 10.035 -11.236 43.730 1.00 45.47 508 PHE A O 1
ATOM 4024 N N . TRP A 1 509 ? 8.324 -12.170 42.636 1.00 45.03 509 TRP A N 1
ATOM 4025 C CA . TRP A 1 509 ? 9.164 -12.891 41.671 1.00 45.03 509 TRP A CA 1
ATOM 4026 C C . TRP A 1 509 ? 9.917 -11.934 40.735 1.00 45.03 509 TRP A C 1
ATOM 4028 O O . TRP A 1 509 ? 11.117 -12.089 40.529 1.00 45.03 509 TRP A O 1
ATOM 4038 N N . VAL A 1 510 ? 9.241 -10.894 40.233 1.00 48.22 510 VAL A N 1
ATOM 4039 C CA . VAL A 1 510 ? 9.858 -9.824 39.426 1.00 48.22 510 VAL A CA 1
ATOM 4040 C C . VAL A 1 510 ? 10.915 -9.051 40.224 1.00 48.22 510 VAL A C 1
ATOM 4042 O O . VAL A 1 510 ? 11.982 -8.759 39.693 1.00 48.22 510 VAL A O 1
ATOM 4045 N N . ALA A 1 511 ? 10.657 -8.767 41.504 1.00 41.44 511 ALA A N 1
ATOM 4046 C CA . ALA A 1 511 ? 11.617 -8.104 42.386 1.00 41.44 511 ALA A CA 1
ATOM 4047 C C . ALA A 1 511 ? 12.834 -8.992 42.715 1.00 41.44 511 ALA A C 1
ATOM 4049 O O . ALA A 1 511 ? 13.963 -8.519 42.679 1.00 41.44 511 ALA A O 1
ATOM 4050 N N . MET A 1 512 ? 12.630 -10.291 42.954 1.00 39.25 512 MET A N 1
ATOM 4051 C CA . MET A 1 512 ? 13.710 -11.244 43.251 1.00 39.25 512 MET A CA 1
ATOM 4052 C C . MET A 1 512 ? 14.634 -11.495 42.053 1.00 39.25 512 MET A C 1
ATOM 4054 O O . MET A 1 512 ? 15.836 -11.664 42.232 1.00 39.25 512 MET A O 1
ATOM 4058 N N . VAL A 1 513 ? 14.100 -11.492 40.829 1.00 44.75 513 VAL A N 1
ATOM 4059 C CA . VAL A 1 513 ? 14.914 -11.600 39.603 1.00 44.75 513 VAL A CA 1
ATOM 4060 C C . VAL A 1 513 ? 15.646 -10.285 39.291 1.00 44.75 513 VAL A C 1
ATOM 4062 O O . VAL A 1 513 ? 16.672 -10.300 38.618 1.00 44.75 513 VAL A O 1
ATOM 4065 N N . SER A 1 514 ? 15.169 -9.153 39.821 1.00 39.62 514 SER A N 1
ATOM 4066 C CA . SER A 1 514 ? 15.814 -7.839 39.696 1.00 39.62 514 SER A CA 1
ATOM 4067 C C . SER A 1 514 ? 17.005 -7.636 40.647 1.00 39.62 514 SER A C 1
ATOM 4069 O O . SER A 1 514 ? 17.806 -6.738 40.392 1.00 39.62 514 SER A O 1
ATOM 4071 N N . GLU A 1 515 ? 17.129 -8.413 41.729 1.00 36.50 515 GLU A N 1
ATOM 4072 C CA . GLU A 1 515 ? 18.177 -8.233 42.757 1.00 36.50 515 GLU A CA 1
ATOM 4073 C C . GLU A 1 515 ? 19.140 -9.431 42.913 1.00 36.50 515 GLU A C 1
ATOM 4075 O O . GLU A 1 515 ? 20.007 -9.410 43.783 1.00 36.50 515 GLU A O 1
ATOM 4080 N N . GLY A 1 516 ? 19.049 -10.465 42.070 1.00 32.81 516 GLY A N 1
ATOM 4081 C CA . GLY A 1 516 ? 19.920 -11.644 42.141 1.00 32.81 516 GLY A CA 1
ATOM 4082 C C . GLY A 1 516 ? 20.983 -11.683 41.043 1.00 32.81 516 GLY A C 1
ATOM 4083 O O . GLY A 1 516 ? 20.661 -11.525 39.867 1.00 32.81 516 GLY A O 1
ATOM 4084 N N . ASP A 1 517 ? 22.237 -11.935 41.428 1.00 37.38 517 ASP A N 1
ATOM 4085 C CA . ASP A 1 517 ? 23.369 -12.223 40.541 1.00 37.38 517 ASP A CA 1
ATOM 4086 C C . ASP A 1 517 ? 22.984 -13.103 39.342 1.00 37.38 517 ASP A C 1
ATOM 4088 O O . ASP A 1 517 ? 22.297 -14.118 39.479 1.00 37.38 517 ASP A O 1
ATOM 4092 N N . ARG A 1 518 ? 23.472 -12.712 38.157 1.00 31.52 518 ARG A N 1
ATOM 4093 C CA . ARG A 1 518 ? 23.306 -13.455 36.903 1.00 31.52 518 ARG A CA 1
ATOM 4094 C C . ARG A 1 518 ? 23.753 -14.910 37.104 1.00 31.52 518 ARG A C 1
ATOM 4096 O O . ARG A 1 518 ? 24.947 -15.132 37.307 1.00 31.52 518 ARG A O 1
ATOM 4103 N N . PRO A 1 519 ? 22.870 -15.913 36.973 1.00 30.92 519 PRO A N 1
ATOM 4104 C CA . PRO A 1 519 ? 23.328 -17.275 36.806 1.00 30.92 519 PRO A CA 1
ATOM 4105 C C . PRO A 1 519 ? 23.857 -17.409 35.376 1.00 30.92 519 PRO A C 1
ATOM 4107 O O . PRO A 1 519 ? 23.101 -17.303 34.408 1.00 30.92 519 PRO A O 1
ATOM 4110 N N . GLU A 1 520 ? 25.165 -17.619 35.232 1.00 27.42 520 GLU A N 1
ATOM 4111 C CA . GLU A 1 520 ? 25.738 -18.134 33.991 1.00 27.42 520 GLU A CA 1
ATOM 4112 C C . GLU A 1 520 ? 25.147 -19.526 33.734 1.00 27.42 520 GLU A C 1
ATOM 4114 O O . GLU A 1 520 ? 25.477 -20.497 34.415 1.00 27.42 520 GLU A O 1
ATOM 4119 N N . PHE A 1 521 ? 24.246 -19.631 32.758 1.00 29.39 521 PHE A N 1
ATOM 4120 C CA . PHE A 1 521 ? 23.835 -20.923 32.225 1.00 29.39 521 PHE A CA 1
ATOM 4121 C C . PHE A 1 521 ? 24.761 -21.304 31.062 1.00 29.39 521 PHE A C 1
ATOM 4123 O O . PHE A 1 521 ? 24.902 -20.514 30.123 1.00 29.39 521 PHE A O 1
ATOM 4130 N N . PRO A 1 522 ? 25.383 -22.499 31.082 1.00 27.27 522 PRO A N 1
ATOM 4131 C CA . PRO A 1 522 ? 26.178 -22.986 29.964 1.00 27.27 522 PRO A CA 1
ATOM 4132 C C . PRO A 1 522 ? 25.309 -23.117 28.712 1.00 27.27 522 PRO A C 1
ATOM 4134 O O . PRO A 1 522 ? 24.214 -23.686 28.747 1.00 27.27 522 PRO A O 1
ATOM 4137 N N . SER A 1 523 ? 25.809 -22.587 27.601 1.00 33.25 523 SER A N 1
ATOM 4138 C CA . SER A 1 523 ? 25.155 -22.589 26.299 1.00 33.25 523 SER A CA 1
ATOM 4139 C C . SER A 1 523 ? 25.174 -23.979 25.662 1.00 33.25 523 SER A C 1
ATOM 4141 O O . SER A 1 523 ? 25.955 -24.204 24.750 1.00 33.25 523 SER A O 1
ATOM 4143 N N . ASP A 1 524 ? 24.334 -24.911 26.101 1.00 30.88 524 ASP A N 1
ATOM 4144 C CA . ASP A 1 524 ? 24.162 -26.184 25.388 1.00 30.88 524 ASP A CA 1
ATOM 4145 C C . ASP A 1 524 ? 22.753 -26.754 25.570 1.00 30.88 524 ASP A C 1
ATOM 4147 O O . ASP A 1 524 ? 22.559 -27.783 26.201 1.00 30.88 524 ASP A O 1
ATOM 4151 N N . TYR A 1 525 ? 21.750 -26.106 24.972 1.00 26.83 525 TYR A N 1
ATOM 4152 C CA . TYR A 1 525 ? 20.515 -26.782 24.554 1.00 26.83 525 TYR A CA 1
ATOM 4153 C C . TYR A 1 525 ? 19.975 -26.127 23.276 1.00 26.83 525 TYR A C 1
ATOM 4155 O O . TYR A 1 525 ? 19.181 -25.189 23.306 1.00 26.83 525 TYR A O 1
ATOM 4163 N N . ARG A 1 526 ? 20.418 -26.638 22.121 1.00 27.09 526 ARG A N 1
ATOM 4164 C CA . ARG A 1 526 ? 19.697 -26.478 20.851 1.00 27.09 526 ARG A CA 1
ATOM 4165 C C . ARG A 1 526 ? 18.574 -27.513 20.813 1.00 27.09 526 ARG A C 1
ATOM 4167 O O . ARG A 1 526 ? 18.852 -28.710 20.863 1.00 27.09 526 ARG A O 1
ATOM 4174 N N . TRP A 1 527 ? 17.329 -27.064 20.695 1.00 25.75 527 TRP A N 1
ATOM 4175 C CA . TRP A 1 527 ? 16.217 -27.944 20.342 1.00 25.75 527 TRP A CA 1
ATOM 4176 C C . TRP A 1 527 ? 16.313 -28.319 18.857 1.00 25.75 527 TRP A C 1
ATOM 4178 O O . TRP A 1 527 ? 16.535 -27.453 18.009 1.00 25.75 527 TRP A O 1
ATOM 4188 N N . LYS A 1 528 ? 16.221 -29.625 18.585 1.00 29.27 528 LYS A N 1
ATOM 4189 C CA . LYS A 1 528 ? 15.993 -30.203 17.255 1.00 29.27 528 LYS A CA 1
ATOM 4190 C C . LYS A 1 528 ? 14.544 -30.029 16.832 1.00 29.27 528 LYS A C 1
ATOM 4192 O O . LYS A 1 528 ? 13.681 -30.090 17.737 1.00 29.27 528 LYS A O 1
#

Organism: NCBI:txid1231657

Solvent-accessible surface area (backbone atoms only — not comparable to full-atom values): 30122 Å² total; per-residue (Å²): 142,81,82,87,78,85,84,76,80,74,78,79,81,72,80,88,54,64,46,89,93,41,80,91,46,79,52,81,72,88,75,77,78,75,50,53,67,58,49,52,52,48,40,52,50,41,50,54,53,32,53,52,45,45,52,48,44,52,52,52,53,50,53,53,55,47,53,59,55,58,38,74,80,40,102,54,89,76,76,77,54,73,68,56,56,53,50,52,53,51,52,34,48,49,33,47,49,37,50,50,52,39,49,55,51,26,64,32,89,67,41,48,76,72,48,44,44,43,50,67,76,68,41,42,70,61,46,45,43,49,62,36,42,50,52,54,51,51,55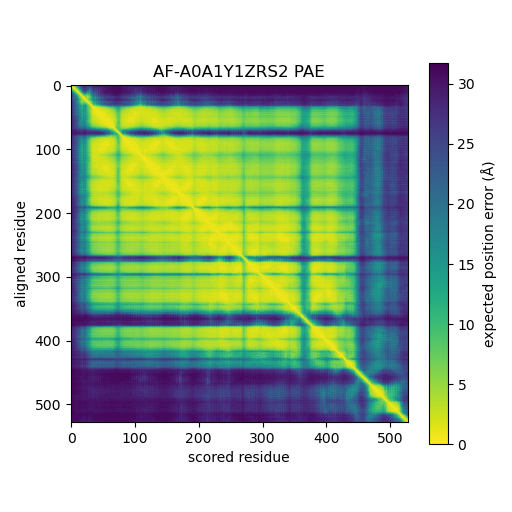,34,61,75,43,55,77,83,30,47,71,60,44,51,55,48,48,55,53,51,46,54,54,41,53,51,41,42,74,74,44,60,95,48,36,72,61,32,36,49,52,48,18,52,50,22,45,54,58,21,71,72,44,84,81,50,68,66,59,23,50,52,24,38,50,53,15,41,53,27,34,51,52,44,32,71,79,40,67,45,46,5,57,42,31,36,53,45,19,69,55,29,66,88,42,61,59,55,20,52,22,22,29,31,45,6,33,56,23,83,45,51,27,73,69,35,69,63,57,45,43,78,64,35,36,37,69,69,70,76,37,90,84,63,69,68,92,76,64,51,72,51,48,50,25,48,50,40,32,51,38,30,57,74,71,67,51,64,67,69,65,37,54,57,27,47,52,56,23,57,76,39,44,68,62,46,47,69,70,50,39,74,58,30,35,56,53,32,38,34,53,40,53,32,34,52,23,40,43,30,49,49,57,42,94,81,19,62,56,51,54,53,50,54,54,51,52,38,64,75,69,74,52,79,78,74,93,78,80,79,79,79,75,65,75,78,69,64,49,52,58,43,48,53,28,46,50,54,43,50,52,53,48,52,61,55,62,68,50,76,90,48,74,39,50,48,54,30,54,46,59,57,50,54,55,45,65,76,41,37,69,66,49,51,54,49,41,62,76,67,72,48,63,65,69,58,54,49,52,48,54,52,57,64,71,48,82,78,81,74,81,68,78,82,83,69,78,92,73,82,96,69,84,91,68,86,75,85,82,58,74,61,61,57,51,52,52,51,49,50,51,50,50,52,47,53,56,47,49,44,71,73,33,87,88,51,68,42,71,67,54,57,47,51,52,50,52,50,53,49,50,55,51,51,66,72,75,51,81,83,77,85,71,83,94,79,82,84,84,130

InterPro domains:
  IPR011990 Tetratricopeptide-like helical domain superfamily [G3DSA:1.25.40.10] (62-267)
  IPR011990 Tetratricopeptide-like helical domain superfamily [SSF48452] (25-435)
  IPR018834 DNA/RNA-binding domain, Est1-type [PF10373] (205-412)
  IPR045153 Est1/Ebs1-like [PTHR15696] (84-442)

Mean predicted aligned error: 14.39 Å

Sequence (528 aa):
MESPQPTRQLRLLEPQRYDPRYPGLLLQPNSRPISQEQLASEVKSIYAGLTMVETKCIHVDRAQAQAVSDESDVNCNTKLAPDHWKALIALHRTLIHEHHDFFLASQHPSASPALRRLAAKYSMPARMWKHGIHSFLELLRRRLPESIDYMLAFIYLAYQMMALLYETVPAFEDMWIECLGDLGRYRMAIEDEDVRDRETWAGVARSWYSKAADTNPSVGRLYHHLAILARPNALQQLYYYARSLTCVKPFSSARESILTLLDPILGRQTAASYPHSLPIDTSFIHAHGVLFEKLGSENFEHTLLQFQSQLDSHIGRVTAKWKEQGVYIAGTNISGLFDYRADNSTLRLLLELHGISQQGGLPKEHSHRPPPASDIDFSLSKALTLTMSTLSMVLRRIGDKNVLPRVHVPLAIMSSYTSPFISLLKSFSVCPSIITLMSGLSMLPTATALPLLTPEAPVEEKRTTYSDDSIGDWIISGAVLVYLAVAYWLDPKTRKLSLAGSVISATFWVAMVSEGDRPEFPSDYRWK

pLDDT: mean 77.35, std 22.6, range [25.75, 98.5]

Secondary structure (DSSP, 8-state):
--PPPP---PPP-----B-TT-TTSBPPP--PPPPHHHHHHHHHHHHHHHHHHHHHHHHHHHHHHHHHHHTTTS----PPPHHHHHHHHHHHHHHHHHHHHHHHHHT-TT--HHHHTHHHHTTHHHHIIIIIIIHHHHHHHHTTTTTHHHHHHHHHHHHHHHHHHHHH-GGGHHHHHHHHHHHHHHHHHT--S-HHHHHHHHHHHHHHHHHHHHH-TTBHHHHHHHHHHTTT-HHHHHHHHHHHHHSSB--TTHHHHTHHHHHHHTTS-SS---TT--HHHHHHHHHHHHHHTT--HHHHHHHHHHHHHHHHHHHHHHGGGHHHHHHHHHHHHHHHHTGGG-TT-HHHHHHHHHHHHHTTPPPPS-S-PPPPHHHHHHHHHHHHHHHHHHHHHHHTSTT-GGGHHHHHHHHHHHHHTHHHHHHHHHHTT--HHHHHHHHHHHHS------------------------HHHHHHHHHHHHHHHHHHHHHH-GGG--HHHHHHHHHHHHHHHHHHSS------S-----